Protein AF-A0AAD7TS31-F1 (afdb_monomer_lite)

InterPro domains:
  IPR001433 Oxidoreductase FAD/NAD(P)-binding [PF00175] (95-233)
  IPR001834 NADH:cytochrome b5 reductase-like [PTHR19370] (26-263)
  IPR007785 Anamorsin [MF_03115] (336-626)
  IPR008333 Flavoprotein pyridine nucleotide cytochrome reductase-like, FAD-binding domain [PF00970] (26-84)
  IPR017927 FAD-binding domain, ferredoxin reductase-type [PS51384] (1-86)
  IPR017938 Riboflavin synthase-like beta-barrel [SSF63380] (22-88)
  IPR031838 Fe-S cluster assembly protein Dre2, N-terminal [PF16803] (347-470)
  IPR039261 Ferredoxin-NADP reductase (FNR), nucleotide-binding domain [G3DSA:3.40.50.80] (78-242)
  IPR039261 Ferredoxin-NADP reductase (FNR), nucleotide-binding domain [SSF52343] (72-256)
  IPR046408 Anamorsin, C-terminal [PF05093] (515-619)

pLDDT: mean 70.88, std 23.61, range [23.58, 98.19]

Radius of gyration: 37.59 Å; chains: 1; bounding box: 92×90×118 Å

Organism: NCBI:txid1111947

Sequence (626 aa):
MTLTVPRQSIPSMDEAAFEPIWSIYVKDDDIQVERPFTPLEGIDSEGRIKLWIKKYEKGEVARWLHSKQVGDKIEIRGPIKTWSWKENEWDEIVMISGGTGITPFYQLIHKELLSQPAPTSKTRFTLLHSSRRPMELPPQEMLQPLIAYSQAHPDKLRLSFFVDSSDGPSHPAVASSSLNVGRIGKTAIERATSTGTKGWWQSLFYRTSAEDSAKGKKVMFLLCGPVPMVAAIAGPFGRNFSQGEVGGALGELGYDRDSVWKLESTPFSENPLIYKQTPLGHLVLLIPPYRLIVGLRPPPHLLVVFQPAMAPSAVYYAPQPVQSQAQEKPTAAPAKGPALAIGSPATAQDGKYQSLITSLEQSRQVERHMVDRLLDGATTLAPSSFASVHVSLSPAEYDALAPRIPSLLAQLLGGLEPLGTVHILNLDSALPNLPSELTLAGFTVLSVSQDGALIAQKPALPAASSVSLKSGALPLRKKTDPARKASKKALWTLNAPSTPSIDAESLLTEADRQRPEACEPVSGSAPRRKKACKNCTCGLAEIEAEMLAKSKVVLLDGSLDGQTMEVSQSEKARLVAAAAAAPKATSSCGNCYLGDAFRCSSCPYRGLPMFKPGEKVEIDFGMDDI

Secondary structure (DSSP, 8-state):
-EEE--GGGS----TTTT-SSEEEEEEETTTTEEEEE--SS-B-TT-EEE------TT-HHHHHHTT--TT---EEEEEEE-S---TTS-SEEEEEEEGGGGHHHHHHHIIIIISSSS-----EEEEEEEESSGGGSPPHHHHHHHHHHHHH-TTTEEEEEEES---SSPBTTB-GGGEEES---HHHHHHHH--S---HHHHHH----TTGGGS---EEEEEES-HHHHHHHH-PPPTTSS-----HHHHHTT--TTSEEEE-S----------EE-TTS-EE---TTS------------------------------------------------EEEEE-HHHHHSSHHHHHHHHHHTTS-EEEEEHHHHHTTS--PPTT-EEEEEEE--HHHHHHHGGGHHHHHHHHHHHEEEEEEEEEE--TTS-TTHHHHHHHTT-EEEEE-TTS-EEEE--SS-S------------------THHHHHHHSSS----PPPPPPPGGGG--TTTTSPPPPPPPP-S-S--PPPPPTT--SSHHHHHHHHHHH---EEE-SSSS--EEEPPHHHHHHHHHHHHHSPP---TTSS-TT------TT-TTTTPPPPPTT------TT----

Foldseek 3Di:
DKDADPPVPDPDPPVQQQAAAWWKWWADPVVRDTATFAFQQTADPRRMTDGDADDDPPDDVSVVVVPDDPPDDTDMGDRGRQDDDDAQPAQEEEEEEEQSQCRSVSNNCCVQPVVDPDRPGNYAYEYEYEYAEQQSPDALVSVVSLVVSCVVCVVRYHYAYEHCDHDDDHHPNDDSVRYHHRDDALVNVCVRPPPDDPPVVVVVPDPDDPPVVPDDGQAAYEYTYDQVNCCQCQRHADPVNHNDWGDHSCVVVVDGPVRYDYGYNDDPPPPNQDFDQDPVGDTDGDDPDDDDDDDDDDDDDDDDDDDDDDDDDDDDDDDDDDDDDDDDDDDDDPQQAEEEQEEAPVCVVVCVSVVVVVVPVVRYHYHYYYPVCQQVVVDAAAFARHLEYEYEYELVVLQVCVVVVLVSLLRVLRNHHAFRKYKYANNQPHDPCVCVSNVVSQWAWDDDDNRRITMTTHHNDDPDDPPDPDPDDDDDPDDDDPPVVVVVVVVPDDDDDDDDDDDPVVVDDPVNVDDDDDDDDDDDDDDDDDAADPDDPPCSVVVVVVVVVVDFDWDFDPDPDTDIDGDDPVVVVVVLVVLVPDDAPAEPVRPARPDPPPPDPPDPCPPPDGDDRPDDDDDDPPDPDD

Structure (mmCIF, N/CA/C/O backbone):
data_AF-A0AAD7TS31-F1
#
_entry.id   AF-A0AAD7TS31-F1
#
loop_
_atom_site.group_PDB
_atom_site.id
_atom_site.type_symbol
_atom_site.label_atom_id
_atom_site.label_alt_id
_atom_site.label_comp_id
_atom_site.label_asym_id
_atom_site.label_entity_id
_atom_site.label_seq_id
_atom_site.pdbx_PDB_ins_code
_atom_site.Cartn_x
_atom_site.Cartn_y
_atom_site.Cartn_z
_atom_site.occupancy
_atom_site.B_iso_or_equiv
_atom_site.auth_seq_id
_atom_site.auth_comp_id
_atom_site.auth_asym_id
_atom_site.auth_atom_id
_atom_site.pdbx_PDB_model_num
ATOM 1 N N . MET A 1 1 ? -2.272 5.954 -18.118 1.00 90.12 1 MET A N 1
ATOM 2 C CA . MET A 1 1 ? -2.399 4.970 -19.214 1.00 90.12 1 MET A CA 1
ATOM 3 C C . MET A 1 1 ? -3.868 4.614 -19.348 1.00 90.12 1 MET A C 1
ATOM 5 O O . MET A 1 1 ? -4.522 4.502 -18.318 1.00 90.12 1 MET A O 1
ATOM 9 N N . THR A 1 2 ? -4.377 4.452 -20.567 1.00 93.62 2 THR A N 1
ATOM 10 C CA . THR A 1 2 ? -5.761 4.017 -20.809 1.00 93.62 2 THR A CA 1
ATOM 11 C C . THR A 1 2 ? -5.728 2.719 -21.597 1.00 93.62 2 THR A C 1
ATOM 13 O O . THR A 1 2 ? -5.050 2.640 -22.617 1.00 93.62 2 THR A O 1
ATOM 16 N N . LEU A 1 3 ? -6.430 1.707 -21.105 1.00 93.50 3 LEU A N 1
ATOM 17 C CA . LEU A 1 3 ? -6.602 0.414 -21.756 1.00 93.50 3 LEU A CA 1
ATOM 18 C C . LEU A 1 3 ? -7.999 0.352 -22.351 1.00 93.50 3 LEU A C 1
ATOM 20 O O . LEU A 1 3 ? -8.930 0.869 -21.745 1.00 93.50 3 LEU A O 1
ATOM 24 N N . THR A 1 4 ? -8.152 -0.289 -23.504 1.00 94.50 4 THR A N 1
ATOM 25 C CA . THR A 1 4 ? -9.470 -0.566 -24.091 1.00 94.50 4 THR A CA 1
ATOM 26 C C . THR A 1 4 ? -9.680 -2.070 -24.089 1.00 94.50 4 THR A C 1
ATOM 28 O O . THR A 1 4 ? -8.925 -2.798 -24.732 1.00 94.50 4 THR A O 1
ATOM 31 N N . VAL A 1 5 ? -10.675 -2.535 -23.339 1.00 91.62 5 VAL A N 1
ATOM 32 C CA . VAL A 1 5 ? -11.038 -3.950 -23.254 1.00 91.62 5 VAL A CA 1
ATOM 33 C C . VAL A 1 5 ? -12.085 -4.250 -24.328 1.00 91.62 5 VAL A C 1
ATOM 35 O O . VAL A 1 5 ? -13.090 -3.540 -24.409 1.00 91.62 5 VAL A O 1
ATOM 38 N N . PRO A 1 6 ? -11.892 -5.284 -25.167 1.00 89.31 6 PRO A N 1
ATOM 39 C CA . PRO A 1 6 ? -12.899 -5.682 -26.143 1.00 89.31 6 PRO A CA 1
ATOM 40 C C . PRO A 1 6 ? -14.227 -6.008 -25.457 1.00 89.31 6 PRO A C 1
ATOM 42 O O . PRO A 1 6 ? -14.242 -6.747 -24.475 1.00 89.31 6 PRO A O 1
ATOM 45 N N . ARG A 1 7 ? -15.347 -5.509 -25.995 1.00 84.00 7 ARG A N 1
ATOM 46 C CA . ARG A 1 7 ? -16.678 -5.668 -25.377 1.00 84.00 7 ARG A CA 1
ATOM 47 C C . ARG A 1 7 ? -17.046 -7.123 -25.091 1.00 84.00 7 ARG A C 1
ATOM 49 O O . ARG A 1 7 ? -17.641 -7.395 -24.061 1.00 84.00 7 ARG A O 1
ATOM 56 N N . GLN A 1 8 ? -16.648 -8.052 -25.959 1.00 84.44 8 GLN A N 1
ATOM 57 C CA . GLN A 1 8 ? -16.884 -9.487 -25.775 1.00 84.44 8 GLN A CA 1
ATOM 58 C C . GLN A 1 8 ? -16.111 -10.115 -24.602 1.00 84.44 8 GLN A C 1
ATOM 60 O O . GLN A 1 8 ? -16.437 -11.218 -24.179 1.00 84.44 8 GLN A O 1
ATOM 65 N N . SER A 1 9 ? -15.061 -9.450 -24.119 1.00 84.00 9 SER A N 1
ATOM 66 C CA . SER A 1 9 ? -14.216 -9.905 -23.010 1.00 84.00 9 SER A CA 1
ATOM 67 C C . SER A 1 9 ? -14.601 -9.263 -21.680 1.00 84.00 9 SER A C 1
ATOM 69 O O . SER A 1 9 ? -14.081 -9.658 -20.640 1.00 84.00 9 SER A O 1
ATOM 71 N N . ILE A 1 10 ? -15.493 -8.273 -21.706 1.00 82.25 10 ILE A N 1
ATOM 72 C CA . ILE A 1 10 ? -16.076 -7.703 -20.500 1.00 82.25 10 ILE A CA 1
ATOM 73 C C . ILE A 1 10 ? -17.166 -8.690 -20.065 1.00 82.25 10 ILE A C 1
ATOM 75 O O . ILE A 1 10 ? -18.018 -9.027 -20.894 1.00 82.25 10 ILE A O 1
ATOM 79 N N . PRO A 1 11 ? -17.151 -9.198 -18.816 1.00 73.88 11 PRO A N 1
ATOM 80 C CA . PRO A 1 11 ? -18.283 -9.968 -18.307 1.00 73.88 11 PRO A CA 1
ATOM 81 C C . PRO A 1 11 ? -19.575 -9.161 -18.500 1.00 73.88 11 PRO A C 1
ATOM 83 O O . PRO A 1 11 ? -19.511 -7.933 -18.626 1.00 73.88 11 PRO A O 1
ATOM 86 N N . SER A 1 12 ? -20.745 -9.821 -18.529 1.00 66.81 12 SER A N 1
ATOM 87 C CA . SER A 1 12 ? -22.020 -9.095 -18.425 1.00 66.81 12 SER A CA 1
ATOM 88 C C . SER A 1 12 ? -21.850 -8.031 -17.350 1.00 66.81 12 SER A C 1
ATOM 90 O O . SER A 1 12 ? -21.255 -8.324 -16.311 1.00 66.81 12 SER A O 1
ATOM 92 N N . MET A 1 13 ? -22.247 -6.784 -17.625 1.00 61.91 13 MET A N 1
ATOM 93 C CA . MET A 1 13 ? -22.151 -5.695 -16.649 1.00 61.91 13 MET A CA 1
ATOM 94 C C . MET A 1 13 ? -23.152 -5.924 -15.506 1.00 61.91 13 MET A C 1
ATOM 96 O O . MET A 1 13 ? -24.007 -5.092 -15.236 1.00 61.91 13 MET A O 1
ATOM 100 N N . ASP A 1 14 ? -23.066 -7.079 -14.851 1.00 56.34 14 ASP A N 1
ATOM 101 C CA . ASP A 1 14 ? -23.581 -7.315 -13.526 1.00 56.34 14 ASP A CA 1
ATOM 102 C C . ASP A 1 14 ? -22.875 -6.310 -12.627 1.00 56.34 14 ASP A C 1
ATOM 104 O O . ASP A 1 14 ? -21.660 -6.372 -12.416 1.00 56.34 14 ASP A O 1
ATOM 108 N N . GLU A 1 15 ? -23.645 -5.353 -12.120 1.00 59.69 15 GLU A N 1
ATOM 109 C CA . GLU A 1 15 ? -23.167 -4.256 -11.275 1.00 59.69 15 GLU A CA 1
ATOM 110 C C . GLU A 1 15 ? -22.318 -4.755 -10.089 1.00 59.69 15 GLU A C 1
ATOM 112 O O . GLU A 1 15 ? -21.413 -4.049 -9.636 1.00 59.69 15 GLU A O 1
ATOM 117 N N . ALA A 1 16 ? -22.541 -6.004 -9.659 1.00 62.03 16 ALA A N 1
ATOM 118 C CA . ALA A 1 16 ? -21.799 -6.702 -8.612 1.00 62.03 16 ALA A CA 1
ATOM 119 C C . ALA A 1 16 ? -20.322 -6.989 -8.960 1.00 62.03 16 ALA A C 1
ATOM 121 O O . ALA A 1 16 ? -19.466 -6.953 -8.074 1.00 62.03 16 ALA A O 1
ATOM 122 N N . ALA A 1 17 ? -19.989 -7.262 -10.230 1.00 64.88 17 ALA A N 1
ATOM 123 C CA . ALA A 1 17 ? -18.614 -7.568 -10.652 1.00 64.88 17 ALA A CA 1
ATOM 124 C C . ALA A 1 17 ? -17.704 -6.327 -10.636 1.00 64.88 17 ALA A C 1
ATOM 126 O O . ALA A 1 17 ? -16.486 -6.445 -10.493 1.00 64.88 17 ALA A O 1
ATOM 127 N N . PHE A 1 18 ? -18.309 -5.142 -10.748 1.00 78.12 18 PHE A N 1
ATOM 128 C CA . PHE A 1 18 ? -17.637 -3.843 -10.752 1.00 78.12 18 PHE A CA 1
ATOM 129 C C . PHE A 1 18 ? -17.992 -2.997 -9.520 1.00 78.12 18 PHE A C 1
ATOM 131 O O . PHE A 1 18 ? -17.896 -1.763 -9.550 1.00 78.12 18 PHE A O 1
ATOM 138 N N . GLU A 1 19 ? -18.407 -3.632 -8.418 1.00 84.19 19 GLU A N 1
ATOM 139 C CA . GLU A 1 19 ? -18.429 -2.998 -7.096 1.00 84.19 19 GLU A CA 1
ATOM 140 C C . GLU A 1 19 ? -17.062 -2.385 -6.762 1.00 84.19 19 GLU A C 1
ATOM 142 O O . GLU A 1 19 ? -16.032 -2.944 -7.144 1.00 84.19 19 GLU A O 1
ATOM 147 N N . PRO A 1 20 ? -17.030 -1.213 -6.104 1.00 82.81 20 PRO A N 1
ATOM 148 C CA . PRO A 1 20 ? -15.793 -0.467 -5.935 1.00 82.81 20 PRO A CA 1
ATOM 149 C C . PRO A 1 20 ? -14.775 -1.244 -5.092 1.00 82.81 20 PRO A C 1
ATOM 151 O O . PRO A 1 20 ? -15.125 -1.979 -4.173 1.00 82.81 20 PRO A O 1
ATOM 154 N N . ILE A 1 21 ? -13.499 -0.999 -5.386 1.00 90.62 21 ILE A N 1
ATOM 155 C CA . ILE A 1 21 ? -12.307 -1.711 -4.905 1.00 90.62 21 ILE A CA 1
ATOM 156 C C . ILE A 1 21 ? -12.124 -3.083 -5.577 1.00 90.62 21 ILE A C 1
ATOM 158 O O . ILE A 1 21 ? -12.138 -4.154 -4.961 1.00 90.62 21 ILE A O 1
ATOM 162 N N . TRP A 1 22 ? -11.848 -3.023 -6.879 1.00 92.25 22 TRP A N 1
ATOM 163 C CA . TRP A 1 22 ? -11.394 -4.149 -7.693 1.00 92.25 22 TRP A CA 1
ATOM 164 C C . TRP A 1 22 ? -10.118 -3.811 -8.467 1.00 92.25 22 TRP A C 1
ATOM 166 O O . TRP A 1 22 ? -9.805 -2.649 -8.737 1.00 92.25 22 TRP A O 1
ATOM 176 N N . SER A 1 23 ? -9.364 -4.845 -8.824 1.00 93.00 23 SER A N 1
ATOM 177 C CA . SER A 1 23 ? -8.113 -4.734 -9.571 1.00 93.00 23 SER A CA 1
ATOM 178 C C . SER A 1 23 ? -8.098 -5.653 -10.790 1.00 93.00 23 SER A C 1
ATOM 180 O O . SER A 1 23 ? -8.904 -6.578 -10.919 1.00 93.00 23 SER A O 1
ATOM 182 N N . ILE A 1 24 ? -7.172 -5.374 -11.703 1.00 93.19 24 ILE A N 1
ATOM 183 C CA . ILE A 1 24 ? -6.787 -6.262 -12.798 1.00 93.19 24 ILE A CA 1
ATOM 184 C C . ILE A 1 24 ? -5.327 -6.647 -12.621 1.00 93.19 24 ILE A C 1
ATOM 186 O O . ILE A 1 24 ? -4.506 -5.808 -12.257 1.00 93.19 24 ILE A O 1
ATOM 190 N N . TYR A 1 25 ? -4.983 -7.893 -12.909 1.00 93.38 25 TYR A N 1
ATOM 191 C CA . TYR A 1 25 ? -3.594 -8.275 -13.100 1.00 93.38 25 TYR A CA 1
ATOM 192 C C . TYR A 1 25 ? -3.198 -7.934 -14.520 1.00 93.38 25 TYR A C 1
ATOM 194 O O . TYR A 1 25 ? -3.894 -8.298 -15.464 1.00 93.38 25 TYR A O 1
ATOM 202 N N . VAL A 1 26 ? -2.082 -7.235 -14.656 1.00 93.44 26 VAL A N 1
ATOM 203 C CA . VAL A 1 26 ? -1.419 -7.034 -15.936 1.00 93.44 26 VAL A CA 1
ATOM 204 C C . VAL A 1 26 ? -0.206 -7.941 -15.961 1.00 93.44 26 VAL A C 1
ATOM 206 O O . VAL A 1 26 ? 0.584 -7.936 -15.011 1.00 93.44 26 VAL A O 1
ATOM 209 N N . LYS A 1 27 ? -0.078 -8.715 -17.033 1.00 92.12 27 LYS A N 1
ATOM 210 C CA . LYS A 1 27 ? 1.011 -9.659 -17.229 1.00 92.12 27 LYS A CA 1
ATOM 211 C C . LYS A 1 27 ? 2.020 -9.093 -18.221 1.00 92.12 27 LYS A C 1
ATOM 213 O O . LYS A 1 27 ? 1.651 -8.600 -19.281 1.00 92.12 27 LYS A O 1
ATOM 218 N N . ASP A 1 28 ? 3.286 -9.150 -17.832 1.00 88.31 28 ASP A N 1
ATOM 219 C CA . ASP A 1 28 ? 4.420 -8.939 -18.720 1.00 88.31 28 ASP A CA 1
ATOM 220 C C . ASP A 1 28 ? 4.718 -10.257 -19.441 1.00 88.31 28 ASP A C 1
ATOM 222 O O . ASP A 1 28 ? 5.110 -11.246 -18.812 1.00 88.31 28 ASP A O 1
ATOM 226 N N . ASP A 1 29 ? 4.493 -10.277 -20.752 1.00 82.25 29 ASP A N 1
ATOM 227 C CA . ASP A 1 29 ? 4.654 -11.471 -21.583 1.00 82.25 29 ASP A CA 1
ATOM 228 C C . ASP A 1 29 ? 6.122 -11.875 -21.769 1.00 82.25 29 ASP A C 1
ATOM 230 O O . ASP A 1 29 ? 6.406 -13.050 -22.008 1.00 82.25 29 ASP A O 1
ATOM 234 N N . ASP A 1 30 ? 7.064 -10.945 -21.601 1.00 80.38 30 ASP A N 1
ATOM 235 C CA . ASP A 1 30 ? 8.484 -11.209 -21.841 1.00 80.38 30 ASP A CA 1
ATOM 236 C C . ASP A 1 30 ? 9.092 -12.033 -20.695 1.00 80.38 30 ASP A C 1
ATOM 238 O O . ASP A 1 30 ? 9.938 -12.901 -20.915 1.00 80.38 30 ASP A O 1
ATOM 242 N N . ILE A 1 31 ? 8.634 -11.790 -19.463 1.00 84.44 31 ILE A N 1
ATOM 243 C CA . ILE A 1 31 ? 9.141 -12.445 -18.244 1.00 84.44 31 ILE A CA 1
ATOM 244 C C . ILE A 1 31 ? 8.079 -13.256 -17.488 1.00 84.44 31 ILE A C 1
ATOM 246 O O . ILE A 1 31 ? 8.382 -13.845 -16.454 1.00 84.44 31 ILE A O 1
ATOM 250 N N . GLN A 1 32 ? 6.844 -13.313 -17.998 1.00 86.00 32 GLN A N 1
ATOM 251 C CA . GLN A 1 32 ? 5.709 -14.049 -17.421 1.00 86.00 32 GLN A CA 1
ATOM 252 C C . GLN A 1 32 ? 5.390 -13.642 -15.969 1.00 86.00 32 GLN A C 1
ATOM 254 O O . GLN A 1 32 ? 5.006 -14.468 -15.139 1.00 86.00 32 GLN A O 1
ATOM 259 N N . VAL A 1 33 ? 5.531 -12.350 -15.661 1.00 87.38 33 VAL A N 1
ATOM 260 C CA . VAL A 1 33 ? 5.256 -11.780 -14.335 1.00 87.38 33 VAL A CA 1
ATOM 261 C C . VAL A 1 33 ? 3.960 -10.980 -14.373 1.00 87.38 33 VAL A C 1
ATOM 263 O O . VAL A 1 33 ? 3.814 -10.080 -15.194 1.00 87.38 33 VAL A O 1
ATOM 266 N N . GLU A 1 34 ? 3.038 -11.249 -13.445 1.00 89.62 34 GLU A N 1
ATOM 267 C CA . GLU A 1 34 ? 1.807 -10.467 -13.290 1.00 89.62 34 GLU A CA 1
ATOM 268 C C . GLU A 1 34 ? 1.822 -9.562 -12.049 1.00 89.62 34 GLU A C 1
ATOM 270 O O . GLU A 1 34 ? 2.386 -9.901 -11.000 1.00 89.62 34 GLU A O 1
ATOM 275 N N . ARG A 1 35 ? 1.206 -8.379 -12.164 1.00 90.69 35 ARG A N 1
ATOM 276 C CA . ARG A 1 35 ? 1.037 -7.426 -11.054 1.00 90.69 35 ARG A CA 1
ATOM 277 C C . ARG A 1 35 ? -0.371 -6.827 -11.045 1.00 90.69 35 ARG A C 1
ATOM 279 O O . ARG A 1 35 ? -0.885 -6.517 -12.122 1.00 90.69 35 ARG A O 1
ATOM 286 N N . PRO A 1 36 ? -0.981 -6.638 -9.861 1.00 92.12 36 PRO A N 1
ATOM 287 C CA . PRO A 1 36 ? -2.300 -6.034 -9.749 1.00 92.12 36 PRO A CA 1
ATOM 288 C C . PRO A 1 36 ? -2.235 -4.511 -9.926 1.00 92.12 36 PRO A C 1
ATOM 290 O O . PRO A 1 36 ? -1.348 -3.841 -9.396 1.00 92.12 36 PRO A O 1
ATOM 293 N N . PHE A 1 37 ? -3.214 -3.955 -10.634 1.00 93.62 37 PHE A N 1
ATOM 294 C CA . PHE A 1 37 ? -3.443 -2.522 -10.784 1.00 93.62 37 PHE A CA 1
ATOM 295 C C . PHE A 1 37 ? -4.926 -2.213 -10.592 1.00 93.62 37 PHE A C 1
ATOM 297 O O . PHE A 1 37 ? -5.787 -2.906 -11.134 1.00 93.62 37 PHE A O 1
ATOM 304 N N . THR A 1 38 ? -5.230 -1.155 -9.842 1.00 95.12 38 THR A N 1
ATOM 305 C CA . THR A 1 38 ? -6.609 -0.713 -9.613 1.00 95.12 38 THR A CA 1
ATOM 306 C C . THR A 1 38 ? -6.989 0.392 -10.602 1.00 95.12 38 THR A C 1
ATOM 308 O O . THR A 1 38 ? -6.330 1.437 -10.630 1.00 95.12 38 THR A O 1
ATOM 311 N N . PRO A 1 39 ? -8.047 0.195 -11.408 1.00 95.12 39 PRO A N 1
ATOM 312 C CA . PRO A 1 39 ? -8.637 1.248 -12.229 1.00 95.12 39 PRO A CA 1
ATOM 313 C C . PRO A 1 39 ? -9.095 2.446 -11.415 1.00 95.12 39 PRO A C 1
ATOM 315 O O . PRO A 1 39 ? -9.713 2.269 -10.371 1.00 95.12 39 PRO A O 1
ATOM 318 N N . LEU A 1 40 ? -8.853 3.657 -11.913 1.00 94.38 40 LEU A N 1
ATOM 319 C CA . LEU A 1 40 ? -9.252 4.879 -11.214 1.00 94.38 40 LEU A CA 1
ATOM 320 C C . LEU A 1 40 ? -10.774 5.039 -11.172 1.00 94.38 40 LEU A C 1
ATOM 322 O O . LEU A 1 40 ? -11.360 5.087 -10.104 1.00 94.38 40 LEU A O 1
ATOM 326 N N . GLU A 1 41 ? -11.410 5.097 -12.336 1.00 92.69 41 GLU A N 1
ATOM 327 C CA . GLU A 1 41 ? -12.837 5.426 -12.483 1.00 92.69 41 GLU A CA 1
ATOM 328 C C . GLU A 1 41 ? -13.677 4.162 -12.773 1.00 92.69 41 GLU A C 1
ATOM 330 O O . GLU A 1 41 ? -14.856 4.245 -13.097 1.00 92.69 41 GLU A O 1
ATOM 335 N N . GLY A 1 42 ? -13.067 2.976 -12.651 1.00 90.44 42 GLY A N 1
ATOM 336 C CA . GLY A 1 42 ? -13.657 1.702 -13.062 1.00 90.44 42 GLY A CA 1
ATOM 337 C C . GLY A 1 42 ? -13.481 1.432 -14.560 1.00 90.44 42 GLY A C 1
ATOM 338 O O . GLY A 1 42 ? -12.413 1.695 -15.120 1.00 90.44 42 GLY A O 1
ATOM 339 N N . ILE A 1 43 ? -14.515 0.859 -15.178 1.00 90.19 43 ILE A N 1
ATOM 340 C CA . ILE A 1 43 ? -14.613 0.624 -16.621 1.00 90.19 43 ILE A CA 1
ATOM 341 C C . ILE A 1 43 ? -15.785 1.440 -17.171 1.00 90.19 43 ILE A C 1
ATOM 343 O O . ILE A 1 43 ? -16.865 1.433 -16.581 1.00 90.19 43 ILE A O 1
ATOM 347 N N . ASP A 1 44 ? -15.572 2.166 -18.266 1.00 88.62 44 ASP A N 1
ATOM 348 C CA . ASP A 1 44 ? -16.636 2.952 -18.898 1.00 88.62 44 ASP A CA 1
ATOM 349 C C . ASP A 1 44 ? -17.485 2.117 -19.882 1.00 88.62 44 ASP A C 1
ATOM 351 O O . ASP A 1 44 ? -17.203 0.947 -20.159 1.00 88.62 44 ASP A O 1
ATOM 355 N N . SER A 1 45 ? -18.535 2.724 -20.442 1.00 84.19 45 SER A N 1
ATOM 356 C CA . SER A 1 45 ? -19.439 2.089 -21.418 1.00 84.19 45 SER A CA 1
ATOM 357 C C . SER A 1 45 ? -18.768 1.720 -22.751 1.00 84.19 45 SER A C 1
ATOM 359 O O . SER A 1 45 ? -19.311 0.950 -23.553 1.00 84.19 45 SER A O 1
ATOM 361 N N . GLU A 1 46 ? -17.576 2.252 -23.009 1.00 87.12 46 GLU A N 1
ATOM 362 C CA . GLU A 1 46 ? -16.752 1.930 -24.170 1.00 87.12 46 GLU A CA 1
ATOM 363 C C . GLU A 1 46 ? -15.725 0.827 -23.865 1.00 87.12 46 GLU A C 1
ATOM 365 O O . GLU A 1 46 ? -15.013 0.393 -24.768 1.00 87.12 46 GLU A O 1
ATOM 370 N N . GLY A 1 47 ? -15.678 0.324 -22.627 1.00 88.94 47 GLY A N 1
ATOM 371 C CA . GLY A 1 47 ? -14.715 -0.682 -22.191 1.00 88.94 47 GLY A CA 1
ATOM 372 C C . GLY A 1 47 ? -13.341 -0.104 -21.856 1.00 88.94 47 GLY A C 1
ATOM 373 O O . GLY A 1 47 ? -12.358 -0.848 -21.802 1.00 88.94 47 GLY A O 1
ATOM 374 N N . ARG A 1 48 ? -13.229 1.214 -21.659 1.00 92.88 48 ARG A N 1
ATOM 375 C CA . ARG A 1 48 ? -11.966 1.872 -21.328 1.00 92.88 48 ARG A CA 1
ATOM 376 C C . ARG A 1 48 ? -11.708 1.844 -19.829 1.00 92.88 48 ARG A C 1
ATOM 378 O O . ARG A 1 48 ? -12.591 2.101 -19.015 1.00 92.88 48 ARG A O 1
ATOM 385 N N . ILE A 1 49 ? -10.457 1.569 -19.482 1.00 94.25 49 ILE A N 1
ATOM 386 C CA . ILE A 1 49 ? -9.946 1.495 -18.116 1.00 94.25 49 ILE A CA 1
ATOM 387 C C . ILE A 1 49 ? -8.774 2.464 -17.992 1.00 94.25 49 ILE A C 1
ATOM 389 O O . ILE A 1 49 ? -7.785 2.358 -18.720 1.00 94.25 49 ILE A O 1
ATOM 393 N N . LYS A 1 50 ? -8.850 3.392 -17.038 1.00 95.19 50 LYS A N 1
ATOM 394 C CA . LYS A 1 50 ? -7.791 4.373 -16.775 1.00 95.19 50 LYS A CA 1
ATOM 395 C C . LYS A 1 50 ? -6.940 3.944 -15.583 1.00 95.19 50 LYS A C 1
ATOM 397 O O . LYS A 1 50 ? -7.452 3.742 -14.484 1.00 95.19 50 LYS A O 1
ATOM 402 N N . LEU A 1 51 ? -5.631 3.837 -15.803 1.00 95.25 51 LEU A N 1
ATOM 403 C CA . LEU A 1 51 ? -4.636 3.434 -14.809 1.00 95.25 51 LEU A CA 1
ATOM 404 C C . LEU A 1 51 ? -3.623 4.554 -14.552 1.00 95.25 51 LEU A C 1
ATOM 406 O O . LEU A 1 51 ? -3.070 5.146 -15.493 1.00 95.25 51 LEU A O 1
ATOM 410 N N . TRP A 1 52 ? -3.313 4.785 -13.275 1.00 94.75 52 TRP A N 1
ATOM 411 C CA . TRP A 1 52 ? -2.185 5.610 -12.845 1.00 94.75 52 TRP A CA 1
ATOM 412 C C . TRP A 1 52 ? -1.045 4.720 -12.345 1.00 94.75 52 TRP A C 1
ATOM 414 O O . TRP A 1 52 ? -1.166 4.046 -11.326 1.00 94.75 52 TRP A O 1
ATOM 424 N N . ILE A 1 53 ? 0.061 4.697 -13.094 1.00 93.06 53 ILE A N 1
ATOM 425 C CA . ILE A 1 53 ? 1.168 3.758 -12.884 1.00 93.06 53 ILE A CA 1
ATOM 426 C C . ILE A 1 53 ? 2.467 4.539 -12.741 1.00 93.06 53 ILE A C 1
ATOM 428 O O . ILE A 1 53 ? 2.956 5.144 -13.700 1.00 93.06 53 ILE A O 1
ATOM 432 N N . LYS A 1 54 ? 3.048 4.497 -11.541 1.00 90.62 54 LYS A N 1
ATOM 433 C CA . LYS A 1 54 ? 4.356 5.093 -11.263 1.00 90.62 54 LYS A CA 1
ATOM 434 C C . LYS A 1 54 ? 5.466 4.180 -11.782 1.00 90.62 54 LYS A C 1
ATOM 436 O O . LYS A 1 54 ? 5.483 2.986 -11.491 1.00 90.62 54 LYS A O 1
ATOM 441 N N . LYS A 1 55 ? 6.408 4.750 -12.536 1.00 89.25 55 LYS A N 1
ATOM 442 C CA . LYS A 1 55 ? 7.601 4.041 -13.005 1.00 89.25 55 LYS A CA 1
ATOM 443 C C . LYS A 1 55 ? 8.613 3.939 -11.870 1.00 89.25 55 LYS A C 1
ATOM 445 O O . LYS A 1 55 ? 9.039 4.955 -11.325 1.00 89.25 55 LYS A O 1
ATOM 450 N N . TYR A 1 56 ? 9.012 2.716 -11.550 1.00 84.44 56 TYR A N 1
ATOM 451 C CA . TYR A 1 56 ? 10.105 2.433 -10.626 1.00 84.44 56 TYR A CA 1
ATOM 452 C C . TYR A 1 56 ? 11.287 1.876 -11.411 1.00 84.44 56 TYR A C 1
ATOM 454 O O . TYR A 1 56 ? 11.094 1.092 -12.336 1.00 84.44 56 TYR A O 1
ATOM 462 N N . GLU A 1 57 ? 12.505 2.259 -11.033 1.00 80.44 57 GLU A N 1
ATOM 463 C CA . GLU A 1 57 ? 13.735 1.833 -11.712 1.00 80.44 57 GLU A CA 1
ATOM 464 C C . GLU A 1 57 ? 13.876 0.304 -11.751 1.00 80.44 57 GLU A C 1
ATOM 466 O O . GLU A 1 57 ? 14.113 -0.274 -12.807 1.00 80.44 57 GLU A O 1
ATOM 471 N N . LYS A 1 58 ? 13.617 -0.349 -10.612 1.00 82.19 58 LYS A N 1
ATOM 472 C CA . LYS A 1 58 ? 13.608 -1.814 -10.461 1.00 82.19 58 LYS A CA 1
ATOM 473 C C . LYS A 1 58 ? 12.216 -2.439 -10.637 1.00 82.19 58 LYS A C 1
ATOM 475 O O . LYS A 1 58 ? 12.013 -3.591 -10.279 1.00 82.19 58 LYS A O 1
ATOM 480 N N . GLY A 1 59 ? 11.228 -1.677 -11.112 1.00 82.75 59 GLY A N 1
ATOM 481 C CA . GLY A 1 59 ? 9.874 -2.193 -11.309 1.00 82.75 59 GLY A CA 1
ATOM 482 C C . GLY A 1 59 ? 9.795 -3.007 -12.594 1.00 82.75 59 GLY A C 1
ATOM 483 O O . GLY A 1 59 ? 10.034 -2.455 -13.657 1.00 82.75 59 GLY A O 1
ATOM 484 N N . GLU A 1 60 ? 9.435 -4.284 -12.515 1.00 86.06 60 GLU A N 1
ATOM 485 C CA . GLU A 1 60 ? 9.330 -5.176 -13.679 1.00 86.06 60 GLU A CA 1
ATOM 486 C C . GLU A 1 60 ? 8.185 -4.742 -14.615 1.00 86.06 60 GLU A C 1
ATOM 488 O O . GLU A 1 60 ? 8.413 -4.046 -15.606 1.00 86.06 60 GLU A O 1
ATOM 493 N N . VAL A 1 61 ? 6.937 -5.023 -14.222 1.00 88.94 61 VAL A N 1
ATOM 494 C CA . VAL A 1 61 ? 5.738 -4.743 -15.034 1.00 88.94 61 VAL A CA 1
ATOM 495 C C . VAL A 1 61 ? 5.522 -3.243 -15.253 1.00 88.94 61 VAL A C 1
ATOM 497 O O . VAL A 1 61 ? 5.150 -2.813 -16.339 1.00 88.94 61 VAL A O 1
ATOM 500 N N . ALA A 1 62 ? 5.796 -2.403 -14.247 1.00 89.44 62 ALA A N 1
ATOM 501 C CA . ALA A 1 62 ? 5.622 -0.955 -14.381 1.00 89.44 62 ALA A CA 1
ATOM 502 C C . ALA A 1 62 ? 6.593 -0.343 -15.407 1.00 89.44 62 ALA A C 1
ATOM 504 O O . ALA A 1 62 ? 6.205 0.543 -16.164 1.00 89.44 62 ALA A O 1
ATOM 505 N N . ARG A 1 63 ? 7.851 -0.803 -15.464 1.00 90.94 63 ARG A N 1
ATOM 506 C CA . ARG A 1 63 ? 8.821 -0.328 -16.463 1.00 90.94 63 ARG A CA 1
ATOM 507 C C . ARG A 1 63 ? 8.458 -0.829 -17.856 1.00 90.94 63 ARG A C 1
ATOM 509 O O . ARG A 1 63 ? 8.535 -0.041 -18.795 1.00 90.94 63 ARG A O 1
ATOM 516 N N . TRP A 1 64 ? 8.037 -2.088 -17.966 1.00 92.25 64 TRP A N 1
ATOM 517 C CA . TRP A 1 64 ? 7.555 -2.683 -19.211 1.00 92.25 64 TRP A CA 1
ATOM 518 C C . TRP A 1 64 ? 6.333 -1.939 -19.766 1.00 92.25 64 TRP A C 1
ATOM 520 O O . TRP A 1 64 ? 6.349 -1.517 -20.920 1.00 92.25 64 TRP A O 1
ATOM 530 N N . LEU A 1 65 ? 5.336 -1.622 -18.934 1.00 92.88 65 LEU A N 1
ATOM 531 C CA . LEU A 1 65 ? 4.177 -0.818 -19.348 1.00 92.88 65 LEU A CA 1
ATOM 532 C C . LEU A 1 65 ? 4.564 0.576 -19.849 1.00 92.88 65 LEU A C 1
ATOM 534 O O . LEU A 1 65 ? 3.961 1.083 -20.789 1.00 92.88 65 LEU A O 1
ATOM 538 N N . HIS A 1 66 ? 5.595 1.189 -19.263 1.00 93.62 66 HIS A N 1
ATOM 539 C CA . HIS A 1 66 ? 6.124 2.480 -19.720 1.00 93.62 66 HIS A CA 1
ATOM 540 C C . HIS A 1 66 ? 6.905 2.395 -21.041 1.00 93.62 66 HIS A C 1
ATOM 542 O O . HIS A 1 66 ? 7.181 3.436 -21.629 1.00 93.62 66 HIS A O 1
ATOM 548 N N . SER A 1 67 ? 7.279 1.197 -21.504 1.00 92.06 67 SER A N 1
ATOM 549 C CA . SER A 1 67 ? 7.865 1.001 -22.841 1.00 92.06 67 SER A CA 1
ATOM 550 C C . SER A 1 67 ? 6.838 0.738 -23.945 1.00 92.06 67 SER A C 1
ATOM 552 O O . SER A 1 67 ? 7.206 0.791 -25.117 1.00 92.06 67 SER A O 1
ATOM 554 N N . LYS A 1 68 ? 5.572 0.474 -23.597 1.00 92.88 68 LYS A N 1
ATOM 555 C CA . LYS A 1 68 ? 4.508 0.218 -24.576 1.00 92.88 68 LYS A CA 1
ATOM 556 C C . LYS A 1 68 ? 4.042 1.500 -25.254 1.00 92.88 68 LYS A C 1
ATOM 558 O O . LYS A 1 68 ? 4.037 2.578 -24.655 1.00 92.88 68 LYS A O 1
ATOM 563 N N . GLN A 1 69 ? 3.615 1.362 -26.501 1.00 94.75 69 GLN A N 1
ATOM 564 C CA . GLN A 1 69 ? 3.062 2.438 -27.314 1.00 94.75 69 GLN A CA 1
ATOM 565 C C . GLN A 1 69 ? 1.546 2.293 -27.462 1.00 94.75 69 GLN A C 1
ATOM 567 O O . GLN A 1 69 ? 0.952 1.248 -27.194 1.00 94.75 69 GLN A O 1
ATOM 572 N N . VAL A 1 70 ? 0.890 3.378 -27.877 1.00 95.19 70 VAL A N 1
ATOM 573 C CA . VAL A 1 70 ? -0.548 3.354 -28.160 1.00 95.19 70 VAL A CA 1
ATOM 574 C C . VAL A 1 70 ? -0.812 2.381 -29.311 1.00 95.19 70 VAL A C 1
ATOM 576 O O . VAL A 1 70 ? -0.228 2.519 -30.380 1.00 95.19 70 VAL A O 1
ATOM 579 N N . GLY A 1 71 ? -1.705 1.417 -29.085 1.00 93.81 71 GLY A N 1
ATOM 580 C CA . GLY A 1 71 ? -2.022 0.347 -30.037 1.00 93.81 71 GLY A CA 1
ATOM 581 C C . GLY A 1 71 ? -1.415 -1.009 -29.672 1.00 93.81 71 GLY A C 1
ATOM 582 O O . GLY A 1 71 ? -1.892 -2.029 -30.174 1.00 93.81 71 GLY A O 1
ATOM 583 N N . ASP A 1 72 ? -0.439 -1.044 -28.761 1.00 93.94 72 ASP A N 1
ATOM 584 C CA . ASP A 1 72 ? 0.110 -2.299 -28.256 1.00 93.94 72 ASP A CA 1
ATOM 585 C C . ASP A 1 72 ? -0.946 -3.093 -27.482 1.00 93.94 72 ASP A C 1
ATOM 587 O O . ASP A 1 72 ? -1.771 -2.548 -26.740 1.00 93.94 72 ASP A O 1
ATOM 591 N N . LYS A 1 73 ? -0.893 -4.415 -27.638 1.00 92.56 73 LYS A N 1
ATOM 592 C CA . LYS A 1 73 ? -1.718 -5.353 -26.877 1.00 92.56 73 LYS A CA 1
ATOM 593 C C . LYS A 1 73 ? -0.995 -5.742 -25.592 1.00 92.56 73 LYS A C 1
ATOM 595 O O . LYS A 1 73 ? 0.2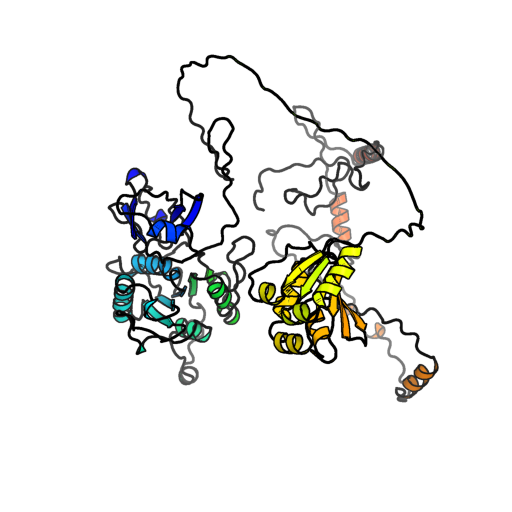26 -5.884 -25.587 1.00 92.56 73 LYS A O 1
ATOM 600 N N . ILE A 1 74 ? -1.764 -5.930 -24.526 1.00 92.25 74 ILE A N 1
ATOM 601 C CA . ILE A 1 74 ? -1.279 -6.439 -23.243 1.00 92.25 74 ILE A CA 1
ATOM 602 C C . ILE A 1 74 ? -2.229 -7.519 -22.729 1.00 92.25 74 ILE A C 1
ATOM 604 O O . ILE A 1 74 ? -3.438 -7.450 -22.971 1.00 92.25 74 ILE A O 1
ATOM 608 N N . GLU A 1 75 ? -1.692 -8.492 -22.003 1.00 91.75 75 GLU A N 1
ATOM 609 C CA . GLU A 1 75 ? -2.490 -9.509 -21.328 1.00 91.75 75 GLU A CA 1
ATOM 610 C C . GLU A 1 75 ? -2.972 -8.994 -19.967 1.00 91.75 75 GLU A C 1
ATOM 612 O O . GLU A 1 75 ? -2.190 -8.514 -19.139 1.00 91.75 75 GLU A O 1
ATOM 617 N N . ILE A 1 76 ? -4.284 -9.096 -19.733 1.00 92.75 76 ILE A N 1
ATOM 618 C CA . ILE A 1 76 ? -4.904 -8.742 -18.455 1.00 92.75 76 ILE A CA 1
ATOM 619 C C . ILE A 1 76 ? -5.784 -9.875 -17.934 1.00 92.75 76 ILE A C 1
ATOM 621 O O . ILE A 1 76 ? -6.389 -10.617 -18.707 1.00 92.75 76 ILE A O 1
ATOM 625 N N . ARG A 1 77 ? -5.897 -9.971 -16.609 1.00 90.25 77 ARG A N 1
ATOM 626 C CA . ARG A 1 77 ? -6.771 -10.914 -15.905 1.00 90.25 77 ARG A CA 1
ATOM 627 C C . ARG A 1 77 ? -7.572 -10.183 -14.832 1.00 90.25 77 ARG A C 1
ATOM 629 O O . ARG A 1 77 ? -7.004 -9.472 -14.008 1.00 90.25 77 ARG A O 1
ATOM 636 N N . GLY A 1 78 ? -8.888 -10.360 -14.825 1.00 88.25 78 GLY A N 1
ATOM 637 C CA . GLY A 1 78 ? -9.793 -9.714 -13.876 1.00 88.25 78 GLY A CA 1
ATOM 638 C C . GLY A 1 78 ? -11.226 -9.626 -14.412 1.00 88.25 78 GLY A C 1
ATOM 639 O O . GLY A 1 78 ? -11.503 -10.209 -15.461 1.00 88.25 78 GLY A O 1
ATOM 640 N N . PRO A 1 79 ? -12.122 -8.900 -13.722 1.00 89.75 79 PRO A N 1
ATOM 641 C CA . PRO A 1 79 ? -11.879 -8.143 -12.488 1.00 89.75 79 PRO A CA 1
ATOM 642 C C . PRO A 1 79 ? -11.653 -9.052 -11.270 1.00 89.75 79 PRO A C 1
ATOM 644 O O . PRO A 1 79 ? -12.207 -10.145 -11.185 1.00 89.75 79 PRO A O 1
ATOM 647 N N . ILE A 1 80 ? -10.838 -8.603 -10.312 1.00 88.06 80 ILE A N 1
ATOM 648 C CA . ILE A 1 80 ? -10.658 -9.270 -9.016 1.00 88.06 80 ILE A CA 1
ATOM 649 C C . ILE A 1 80 ? -11.102 -8.327 -7.914 1.00 88.06 80 ILE A C 1
ATOM 651 O O . ILE A 1 80 ? -10.494 -7.280 -7.667 1.00 88.06 80 ILE A O 1
ATOM 655 N N . LYS A 1 81 ? -12.174 -8.725 -7.234 1.00 88.31 81 LYS A N 1
ATOM 656 C CA . LYS A 1 81 ? -12.721 -8.005 -6.093 1.00 88.31 81 LYS A CA 1
ATOM 657 C C . LYS A 1 81 ? -11.712 -8.039 -4.947 1.00 88.31 81 LYS A C 1
ATOM 659 O O . LYS A 1 81 ? -11.394 -9.104 -4.428 1.00 88.31 81 LYS A O 1
ATOM 664 N N . THR A 1 82 ? -11.172 -6.876 -4.592 1.00 85.06 82 THR A N 1
ATOM 665 C CA . THR A 1 82 ? -10.134 -6.748 -3.553 1.00 85.06 82 THR A CA 1
ATOM 666 C C . THR A 1 82 ? -10.757 -6.394 -2.198 1.00 85.06 82 THR A C 1
ATOM 668 O O . THR A 1 82 ? -10.213 -6.730 -1.146 1.00 85.06 82 THR A O 1
ATOM 671 N N . TRP A 1 83 ? -11.933 -5.763 -2.213 1.00 89.62 83 TRP A N 1
ATOM 672 C CA . TRP A 1 83 ? -12.760 -5.548 -1.031 1.00 89.62 83 TRP A CA 1
ATOM 673 C C . TRP A 1 83 ? -14.245 -5.508 -1.403 1.00 89.62 83 TRP A C 1
ATOM 675 O O . TRP A 1 83 ? -14.598 -5.215 -2.542 1.00 89.62 83 TRP A O 1
ATOM 685 N N . SER A 1 84 ? -15.118 -5.847 -0.452 1.00 87.25 84 SER A N 1
ATOM 686 C CA . SER A 1 84 ? -16.570 -5.846 -0.661 1.00 87.25 84 SER A CA 1
ATOM 687 C C . SER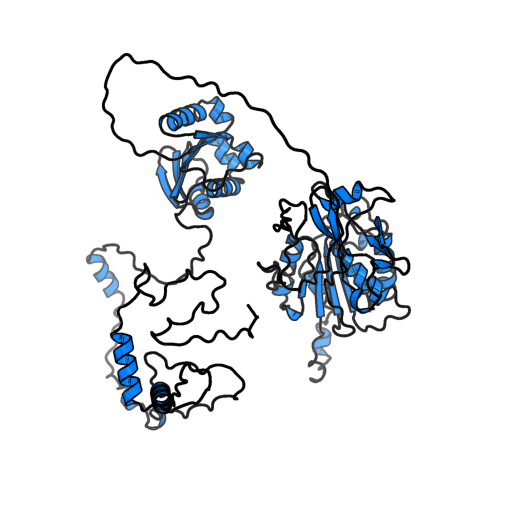 A 1 84 ? -17.214 -4.659 0.026 1.00 87.25 84 SER A C 1
ATOM 689 O O . SER A 1 84 ? -17.459 -4.697 1.231 1.00 87.25 84 SER A O 1
ATOM 691 N N . TRP A 1 85 ? -17.495 -3.625 -0.766 1.00 86.88 85 TRP A N 1
ATOM 692 C CA . TRP A 1 85 ? -18.310 -2.500 -0.335 1.00 86.88 85 TRP A CA 1
ATOM 693 C C . TRP A 1 85 ? -19.728 -2.955 -0.004 1.00 86.88 85 TRP A C 1
ATOM 695 O O . TRP A 1 85 ? -20.314 -3.773 -0.709 1.00 86.88 85 TRP A O 1
ATOM 705 N N . LYS A 1 86 ? -20.267 -2.411 1.083 1.00 85.31 86 LYS A N 1
ATOM 706 C CA . LYS A 1 86 ? -21.634 -2.634 1.534 1.00 85.31 86 LYS A CA 1
ATOM 707 C C . LYS A 1 86 ? -22.187 -1.303 2.010 1.00 85.31 86 LYS A C 1
ATOM 709 O O . LYS A 1 86 ? -21.664 -0.691 2.944 1.00 85.31 86 LYS A O 1
ATOM 714 N N . GLU A 1 87 ? -23.221 -0.839 1.325 1.00 81.94 87 GLU A N 1
ATOM 715 C CA . GLU A 1 87 ? -23.797 0.473 1.577 1.00 81.94 87 GLU A CA 1
ATOM 716 C C . GLU A 1 87 ? -24.363 0.560 3.002 1.00 81.94 87 GLU A C 1
ATOM 718 O O . GLU A 1 87 ? -25.029 -0.359 3.478 1.00 81.94 87 GLU A O 1
ATOM 723 N N . ASN A 1 88 ? -24.103 1.678 3.686 1.00 81.31 88 ASN A N 1
ATOM 724 C CA . ASN A 1 88 ? -24.583 1.965 5.044 1.00 81.31 88 ASN A CA 1
ATOM 725 C C . ASN A 1 88 ? -24.174 0.934 6.117 1.00 81.31 88 ASN A C 1
ATOM 727 O O . ASN A 1 88 ? -24.731 0.946 7.215 1.00 81.31 88 ASN A O 1
ATOM 731 N N . GLU A 1 89 ? -23.194 0.065 5.843 1.00 88.00 89 GLU A N 1
ATOM 732 C CA . GLU A 1 89 ? -22.660 -0.841 6.862 1.00 88.00 89 GLU A CA 1
ATOM 733 C C . GLU A 1 89 ? -21.795 -0.099 7.895 1.00 88.00 89 GLU A C 1
ATOM 735 O O . GLU A 1 89 ? -21.764 -0.494 9.063 1.00 88.00 89 GLU A O 1
ATOM 740 N N . TRP A 1 90 ? -21.096 0.960 7.478 1.00 90.88 90 TRP A N 1
ATOM 741 C CA . TRP A 1 90 ? -20.185 1.735 8.322 1.00 90.88 90 TRP A CA 1
ATOM 742 C C . TRP A 1 90 ? -20.619 3.195 8.400 1.00 90.88 90 TRP A C 1
ATOM 744 O O . TRP A 1 90 ? -20.977 3.806 7.391 1.00 90.88 90 TRP A O 1
ATOM 754 N N . ASP A 1 91 ? -20.524 3.772 9.596 1.00 91.44 91 ASP A N 1
ATOM 755 C CA . ASP A 1 91 ? -20.754 5.202 9.809 1.00 91.44 91 ASP A CA 1
ATOM 756 C C . ASP A 1 91 ? -19.582 6.026 9.261 1.00 91.44 91 ASP A C 1
ATOM 758 O O . ASP A 1 91 ? -19.763 7.136 8.757 1.00 91.44 91 ASP A O 1
ATOM 762 N N . GLU A 1 92 ? -18.367 5.475 9.344 1.00 92.62 92 GLU A N 1
ATOM 763 C CA . GLU A 1 92 ? -17.146 6.127 8.889 1.00 92.62 92 GLU A CA 1
ATOM 764 C C . GLU A 1 92 ? -16.143 5.138 8.290 1.00 92.62 92 GLU A C 1
ATOM 766 O O . GLU A 1 92 ? -15.859 4.084 8.861 1.00 92.62 92 GLU A O 1
ATOM 771 N N . ILE A 1 93 ? -15.561 5.521 7.156 1.00 95.38 93 ILE A N 1
ATOM 772 C CA . ILE A 1 93 ? -14.437 4.834 6.531 1.00 95.38 93 ILE A CA 1
ATOM 773 C C . ILE A 1 93 ? -13.214 5.741 6.550 1.00 95.38 93 ILE A C 1
ATOM 775 O O . ILE A 1 93 ? -13.216 6.830 5.971 1.00 95.38 93 ILE A O 1
ATOM 779 N N . VAL A 1 94 ? -12.142 5.256 7.172 1.00 97.06 94 VAL A N 1
ATOM 780 C CA . VAL A 1 94 ? -10.844 5.929 7.211 1.00 97.06 94 VAL A CA 1
ATOM 781 C C . VAL A 1 94 ? -9.880 5.200 6.283 1.00 97.06 94 VAL A C 1
ATOM 783 O O . VAL A 1 94 ? -9.419 4.097 6.555 1.00 97.06 94 VAL A O 1
ATOM 786 N N . MET A 1 95 ? -9.562 5.833 5.165 1.00 98.06 95 MET A N 1
ATOM 787 C CA . MET A 1 95 ? -8.637 5.337 4.156 1.00 98.06 95 MET A CA 1
ATOM 788 C C . MET A 1 95 ? -7.239 5.886 4.424 1.00 98.06 95 MET A C 1
ATOM 790 O O . MET A 1 95 ? -7.051 7.096 4.519 1.00 98.06 95 MET A O 1
ATOM 794 N N . ILE A 1 96 ? -6.242 5.011 4.518 1.00 98.19 96 ILE A N 1
ATOM 795 C CA . ILE A 1 96 ? -4.849 5.371 4.781 1.00 98.19 96 ILE A CA 1
ATOM 796 C C . ILE A 1 96 ? -3.984 4.848 3.638 1.00 98.19 96 ILE A C 1
ATOM 798 O O . ILE A 1 96 ? -3.833 3.637 3.468 1.00 98.19 96 ILE A O 1
ATOM 802 N N . SER A 1 97 ? -3.404 5.751 2.844 1.00 97.50 97 SER A N 1
ATOM 803 C CA . SER A 1 97 ? -2.624 5.379 1.657 1.00 97.50 97 SER A CA 1
ATOM 804 C C . SER A 1 97 ? -1.227 5.969 1.593 1.00 97.50 97 SER A C 1
ATOM 806 O O . SER A 1 97 ? -0.991 7.092 2.033 1.00 97.50 97 SER A O 1
ATOM 808 N N . GLY A 1 98 ? -0.317 5.220 0.967 1.00 95.94 98 GLY A N 1
ATOM 809 C CA . GLY A 1 98 ? 1.021 5.680 0.597 1.00 95.94 98 GLY A CA 1
ATOM 810 C C . GLY A 1 98 ? 1.274 5.557 -0.906 1.00 95.94 98 GLY A C 1
ATOM 811 O O . GLY A 1 98 ? 1.113 4.476 -1.474 1.00 95.94 98 GLY A O 1
ATOM 812 N N . GLY A 1 99 ? 1.699 6.641 -1.561 1.00 93.00 99 GLY A N 1
ATOM 813 C CA . GLY A 1 99 ? 2.058 6.644 -2.985 1.00 93.00 99 GLY A CA 1
ATOM 814 C C . GLY A 1 99 ? 0.933 6.159 -3.914 1.00 93.00 99 GLY A C 1
ATOM 815 O O . GLY A 1 99 ? -0.175 6.685 -3.904 1.00 93.00 99 GLY A O 1
ATOM 816 N N . THR A 1 100 ? 1.182 5.135 -4.735 1.00 93.81 100 THR A N 1
ATOM 817 C CA . THR A 1 100 ? 0.161 4.594 -5.658 1.00 93.81 100 THR A CA 1
ATOM 818 C C . THR A 1 100 ? -0.968 3.833 -4.952 1.00 93.81 100 THR A C 1
ATOM 820 O O . THR A 1 100 ? -1.985 3.537 -5.578 1.00 93.81 100 THR A O 1
ATOM 823 N N . GLY A 1 101 ? -0.845 3.567 -3.646 1.00 94.62 101 GLY A N 1
ATOM 824 C CA . GLY A 1 101 ? -1.884 2.918 -2.843 1.00 94.62 101 GLY A CA 1
ATOM 825 C C . GLY A 1 101 ? -3.172 3.736 -2.674 1.00 94.62 101 GLY A C 1
ATOM 826 O O . GLY A 1 101 ? -4.162 3.223 -2.171 1.00 94.62 101 GLY A O 1
ATOM 827 N N . ILE A 1 102 ? -3.210 4.994 -3.123 1.00 96.81 102 ILE A N 1
ATOM 828 C CA . ILE A 1 102 ? -4.448 5.794 -3.166 1.00 96.81 102 ILE A CA 1
ATOM 829 C C . ILE A 1 102 ? -5.448 5.299 -4.222 1.00 96.81 102 ILE A C 1
ATOM 831 O O . ILE A 1 102 ? -6.636 5.576 -4.113 1.00 96.81 102 ILE A O 1
ATOM 835 N N . THR A 1 103 ? -4.991 4.579 -5.250 1.00 96.56 103 THR A N 1
ATOM 836 C CA . THR A 1 103 ? -5.818 4.174 -6.402 1.00 96.56 103 THR A CA 1
ATOM 837 C C . THR A 1 103 ? -7.111 3.421 -6.038 1.00 96.56 103 THR A C 1
ATOM 839 O O . THR A 1 103 ? -8.157 3.836 -6.539 1.00 96.56 103 THR A O 1
ATOM 842 N N . PRO A 1 104 ? -7.132 2.414 -5.137 1.00 96.25 104 PRO A N 1
ATOM 843 C CA . PRO A 1 104 ? -8.390 1.797 -4.700 1.00 96.25 104 PRO A CA 1
ATOM 844 C C . PRO A 1 104 ? -9.325 2.759 -3.964 1.00 96.25 104 PRO A C 1
ATOM 846 O O . PRO A 1 104 ? -10.540 2.669 -4.106 1.00 96.25 104 PRO A O 1
ATOM 849 N N . PHE A 1 105 ? -8.780 3.711 -3.209 1.00 97.06 105 PHE A N 1
ATOM 850 C CA . PHE A 1 105 ? -9.579 4.696 -2.478 1.00 97.06 105 PHE A CA 1
ATOM 851 C C . PHE A 1 105 ? -10.168 5.751 -3.401 1.00 97.06 105 PHE A C 1
ATOM 853 O O . PHE A 1 105 ? -11.315 6.148 -3.224 1.00 97.06 105 PHE A O 1
ATOM 860 N N . TYR A 1 106 ? -9.415 6.150 -4.425 1.00 96.81 106 TYR A N 1
ATOM 861 C CA . TYR A 1 106 ? -9.940 6.982 -5.496 1.00 96.81 106 TYR A CA 1
ATOM 862 C C . TYR A 1 106 ? -11.109 6.283 -6.197 1.00 96.81 106 TYR A C 1
ATOM 864 O O . TYR A 1 106 ? -12.145 6.908 -6.384 1.00 96.81 106 TYR A O 1
ATOM 872 N N . GLN A 1 107 ? -10.981 4.988 -6.506 1.00 95.62 107 GLN A N 1
ATOM 873 C CA . GLN A 1 107 ? -12.055 4.210 -7.130 1.00 95.62 107 GLN A CA 1
ATOM 874 C C . GLN A 1 107 ? -13.322 4.160 -6.269 1.00 95.62 107 GLN A C 1
ATOM 876 O O . GLN A 1 107 ? -14.420 4.368 -6.787 1.00 95.62 107 GLN A O 1
ATOM 881 N N . LEU A 1 108 ? -13.176 3.941 -4.957 1.00 94.81 108 LEU A N 1
ATOM 882 C CA . LEU A 1 108 ? -14.296 3.968 -4.016 1.00 94.81 108 LEU A CA 1
ATOM 883 C C . LEU A 1 108 ? -14.959 5.348 -3.957 1.00 94.81 108 LEU A C 1
ATOM 885 O O . LEU A 1 108 ? -16.162 5.456 -4.167 1.00 94.81 108 LEU A O 1
ATOM 889 N N . ILE A 1 109 ? -14.180 6.408 -3.728 1.00 95.19 109 ILE A N 1
ATOM 890 C CA . ILE A 1 109 ? -14.710 7.773 -3.623 1.00 95.19 109 ILE A CA 1
ATOM 891 C C . ILE A 1 109 ? -15.355 8.214 -4.941 1.00 95.19 109 ILE A C 1
ATOM 893 O O . ILE A 1 109 ? -16.420 8.828 -4.933 1.00 95.19 109 ILE A O 1
ATOM 897 N N . HIS A 1 110 ? -14.740 7.895 -6.079 1.00 94.19 110 HIS A N 1
ATOM 898 C CA . HIS A 1 110 ? -15.292 8.235 -7.381 1.00 94.19 110 HIS A CA 1
ATOM 899 C C . HIS A 1 110 ? -16.665 7.591 -7.576 1.00 94.19 110 HIS A C 1
ATOM 901 O O . HIS A 1 110 ? -17.620 8.285 -7.920 1.00 94.19 110 HIS A O 1
ATOM 907 N N . LYS A 1 111 ? -16.791 6.287 -7.300 1.00 91.56 111 LYS A N 1
ATOM 908 C CA . LYS A 1 111 ? -18.059 5.575 -7.470 1.00 91.56 111 LYS A CA 1
ATOM 909 C C . LYS A 1 111 ? -19.133 6.045 -6.483 1.00 91.56 111 LYS A C 1
ATOM 911 O O . LYS A 1 111 ? -20.251 6.319 -6.904 1.00 91.56 111 LYS A O 1
ATOM 916 N N . GLU A 1 112 ? -18.794 6.192 -5.207 1.00 90.94 112 GLU A N 1
ATOM 917 C CA . GLU A 1 112 ? -19.783 6.478 -4.158 1.00 90.94 112 GLU A CA 1
ATOM 918 C C . GLU A 1 112 ? -20.139 7.962 -4.025 1.00 90.94 112 GLU A C 1
ATOM 920 O O . GLU A 1 112 ? -21.256 8.285 -3.630 1.00 90.94 112 GLU A O 1
ATOM 925 N N . LEU A 1 113 ? -19.212 8.876 -4.337 1.00 91.88 113 LEU A N 1
ATOM 926 C CA . LEU A 1 113 ? -19.399 10.311 -4.088 1.00 91.88 113 LEU A CA 1
ATOM 927 C C . LEU A 1 113 ? -19.390 11.172 -5.353 1.00 91.88 113 LEU A C 1
ATOM 929 O O . LEU A 1 113 ? -20.141 12.142 -5.409 1.00 91.88 113 LEU A O 1
ATOM 933 N N . LEU A 1 114 ? -18.540 10.869 -6.342 1.00 91.88 114 LEU A N 1
ATOM 934 C CA . LEU A 1 114 ? -18.334 11.762 -7.496 1.00 91.88 114 LEU A CA 1
ATOM 935 C C . LEU A 1 114 ? -19.194 11.407 -8.714 1.00 91.88 114 LEU A C 1
ATOM 937 O O . LEU A 1 114 ? -19.582 12.297 -9.463 1.00 91.88 114 LEU A O 1
ATOM 941 N N . SER A 1 115 ? -19.464 10.120 -8.935 1.00 88.38 115 SER A N 1
ATOM 942 C CA . SER A 1 115 ? -20.213 9.642 -10.104 1.00 88.38 115 SER A CA 1
ATOM 943 C C . SER A 1 115 ? -21.731 9.684 -9.912 1.00 88.38 115 SER A C 1
ATOM 945 O O . SER A 1 115 ? -22.478 9.661 -10.889 1.00 88.38 115 SER A O 1
ATOM 947 N N . GLN A 1 116 ? -22.194 9.769 -8.661 1.00 79.75 116 GLN A N 1
ATOM 948 C CA . GLN A 1 116 ? -23.613 9.815 -8.327 1.00 79.75 116 GLN A CA 1
ATOM 949 C C . GLN A 1 116 ? -24.106 11.269 -8.242 1.00 79.75 116 GLN A C 1
ATOM 951 O O . GLN A 1 116 ? -23.459 12.093 -7.596 1.00 79.75 116 GLN A O 1
ATOM 956 N N . PRO A 1 117 ? -25.273 11.600 -8.825 1.00 72.81 117 PRO A N 1
ATOM 957 C CA . PRO A 1 117 ? -25.827 12.955 -8.774 1.00 72.81 117 PRO A CA 1
ATOM 958 C C . PRO A 1 117 ? -26.276 13.370 -7.362 1.00 72.81 117 PRO A C 1
ATOM 960 O O . PRO A 1 117 ? -26.269 14.555 -7.039 1.00 72.81 117 PRO A O 1
ATOM 963 N N . ALA A 1 118 ? -26.655 12.404 -6.520 1.00 74.75 118 ALA A N 1
ATOM 964 C CA . ALA A 1 118 ? -26.939 12.601 -5.103 1.00 74.75 118 ALA A CA 1
ATOM 965 C C . ALA A 1 118 ? -26.478 11.350 -4.329 1.00 74.75 118 ALA A C 1
ATOM 967 O O . ALA A 1 118 ? -27.104 10.301 -4.480 1.00 74.75 118 ALA A O 1
ATOM 968 N N . PRO A 1 119 ? -25.399 11.425 -3.531 1.00 73.12 119 PRO A N 1
ATOM 969 C CA . PRO A 1 119 ? -24.878 10.267 -2.811 1.00 73.12 119 PRO A CA 1
ATOM 970 C C . PRO A 1 119 ? -25.890 9.791 -1.763 1.00 73.12 119 PRO A C 1
ATOM 972 O O . PRO A 1 119 ? -26.253 10.533 -0.845 1.00 73.12 119 PRO A O 1
ATOM 975 N N . THR A 1 120 ? -26.346 8.547 -1.897 1.00 72.31 120 THR A N 1
ATOM 976 C CA . THR A 1 120 ? -27.338 7.920 -1.005 1.00 72.31 120 THR A CA 1
ATOM 977 C C . THR A 1 120 ? -26.740 7.502 0.335 1.00 72.31 120 THR A C 1
ATOM 979 O O . THR A 1 120 ? -27.422 7.528 1.364 1.00 72.31 120 THR A O 1
ATOM 982 N N . SER A 1 121 ? -25.449 7.165 0.340 1.00 77.44 121 SER A N 1
ATOM 983 C CA . SER A 1 121 ? -24.761 6.647 1.517 1.00 77.44 121 SER A CA 1
ATOM 984 C C . SER A 1 121 ? -24.635 7.689 2.631 1.00 77.44 121 SER A C 1
ATOM 986 O O . SER A 1 121 ? -24.230 8.842 2.428 1.00 77.44 121 SER A O 1
ATOM 988 N N . LYS A 1 122 ? -24.947 7.267 3.860 1.00 85.06 122 LYS A N 1
ATOM 989 C CA . LYS A 1 122 ? -24.734 8.064 5.080 1.00 85.06 122 LYS A CA 1
ATOM 990 C C . LYS A 1 122 ? -23.289 8.013 5.575 1.00 85.06 122 LYS A C 1
ATOM 992 O O . LYS A 1 122 ? -22.932 8.831 6.419 1.00 85.06 122 LYS A O 1
ATOM 997 N N . THR A 1 123 ? -22.476 7.106 5.037 1.00 90.69 123 THR A N 1
ATOM 998 C CA . THR A 1 123 ? -21.080 6.905 5.428 1.00 90.69 123 THR A CA 1
ATOM 999 C C . THR A 1 123 ? -20.250 8.164 5.192 1.00 90.69 123 THR A C 1
ATOM 1001 O O . THR A 1 123 ? -20.308 8.782 4.127 1.00 90.69 123 THR A O 1
ATOM 1004 N N . ARG A 1 124 ? -19.447 8.535 6.191 1.00 92.62 124 ARG A N 1
ATOM 1005 C CA . ARG A 1 124 ? -18.411 9.562 6.061 1.00 92.62 124 ARG A CA 1
ATOM 1006 C C . ARG A 1 124 ? -17.093 8.934 5.625 1.00 92.62 124 ARG A C 1
ATOM 1008 O O . ARG A 1 124 ? -16.685 7.910 6.161 1.00 92.62 124 ARG A O 1
ATOM 1015 N N . PHE A 1 125 ? -16.384 9.590 4.720 1.00 95.31 125 PHE A N 1
ATOM 1016 C CA . PHE A 1 125 ? -15.085 9.160 4.225 1.00 95.31 125 PHE A CA 1
ATOM 1017 C C . PHE A 1 125 ? -13.984 10.114 4.689 1.00 95.31 125 PHE A C 1
ATOM 1019 O O . PHE A 1 125 ? -14.084 11.330 4.529 1.00 95.31 125 PHE A O 1
ATOM 1026 N N . THR A 1 126 ? -12.896 9.564 5.217 1.00 97.25 126 THR A N 1
ATOM 1027 C CA . THR A 1 126 ? -11.691 10.322 5.568 1.00 97.25 126 THR A CA 1
ATOM 1028 C C . THR A 1 126 ? -10.484 9.683 4.891 1.00 97.25 126 THR A C 1
ATOM 1030 O O . THR A 1 126 ? -10.211 8.511 5.113 1.00 97.25 126 THR A O 1
ATOM 1033 N N . LEU A 1 127 ? -9.747 10.433 4.071 1.00 97.94 127 LEU A N 1
ATOM 1034 C CA . LEU A 1 127 ? -8.542 9.966 3.384 1.00 97.94 127 LEU A CA 1
ATOM 1035 C C . LEU A 1 127 ? -7.294 10.630 3.970 1.00 97.94 127 LEU A C 1
ATOM 1037 O O . LEU A 1 127 ? -7.102 11.841 3.849 1.00 97.94 127 LEU A O 1
ATOM 1041 N N . LEU A 1 128 ? -6.415 9.813 4.545 1.00 98.12 128 LEU A N 1
ATOM 1042 C CA . LEU A 1 128 ? -5.058 10.178 4.935 1.00 98.12 128 LEU A CA 1
ATOM 1043 C C . LEU A 1 128 ? -4.098 9.646 3.869 1.00 98.12 128 LEU A C 1
ATOM 1045 O O . LEU A 1 128 ? -3.952 8.434 3.701 1.00 98.12 128 LEU A O 1
ATOM 1049 N N . HIS A 1 129 ? -3.450 10.540 3.130 1.00 98.00 129 HIS A N 1
ATOM 1050 C CA . HIS A 1 129 ? -2.558 10.158 2.040 1.00 98.00 129 HIS A CA 1
ATOM 1051 C C . HIS A 1 129 ? -1.138 10.667 2.271 1.00 98.00 129 HIS A C 1
ATOM 1053 O O . HIS A 1 129 ? -0.951 11.837 2.596 1.00 98.00 129 HIS A O 1
ATOM 1059 N N . SER A 1 130 ? -0.139 9.806 2.073 1.00 96.94 130 SER A N 1
ATOM 1060 C CA . SER A 1 130 ? 1.274 10.134 2.249 1.00 96.94 130 SER A CA 1
ATOM 1061 C C . SER A 1 130 ? 2.096 9.921 0.974 1.00 96.94 130 SER A C 1
ATOM 1063 O O . SER A 1 130 ? 2.014 8.876 0.323 1.00 96.94 130 SER A O 1
ATOM 1065 N N . SER A 1 131 ? 2.946 10.903 0.670 1.00 95.44 131 SER A N 1
ATOM 1066 C CA . SER A 1 131 ? 4.001 10.840 -0.349 1.00 95.44 131 SER A CA 1
ATOM 1067 C C . SER A 1 131 ? 5.340 11.296 0.238 1.00 95.44 131 SER A C 1
ATOM 1069 O O . SER A 1 131 ? 5.400 11.851 1.327 1.00 95.44 131 SER A O 1
ATOM 1071 N N . ARG A 1 132 ? 6.455 11.079 -0.470 1.00 93.31 132 ARG A N 1
ATOM 1072 C CA . ARG A 1 132 ? 7.778 11.514 0.025 1.00 93.31 132 ARG A CA 1
ATOM 1073 C C . ARG A 1 132 ? 7.978 13.029 -0.053 1.00 93.31 132 ARG A C 1
ATOM 1075 O O . ARG A 1 132 ? 8.557 13.620 0.850 1.00 93.31 132 ARG A O 1
ATOM 1082 N N . ARG A 1 133 ? 7.511 13.643 -1.140 1.00 94.19 133 ARG A N 1
ATOM 1083 C CA . ARG A 1 133 ? 7.644 15.077 -1.437 1.00 94.19 133 ARG A CA 1
ATOM 1084 C C . ARG A 1 133 ? 6.339 15.618 -2.024 1.00 94.19 133 ARG A C 1
ATOM 1086 O O . ARG A 1 133 ? 5.585 14.816 -2.583 1.00 94.19 133 ARG A O 1
ATOM 1093 N N . PRO A 1 134 ? 6.092 16.942 -1.998 1.00 94.31 134 PRO A N 1
ATOM 1094 C CA . PRO A 1 134 ? 4.873 17.535 -2.551 1.00 94.31 134 PRO A CA 1
ATOM 1095 C C . PRO A 1 134 ? 4.643 17.189 -4.027 1.00 94.31 134 PRO A C 1
ATOM 1097 O O . PRO A 1 134 ? 3.555 16.767 -4.399 1.00 94.31 134 PRO A O 1
ATOM 1100 N N . MET A 1 135 ? 5.682 17.260 -4.862 1.00 92.38 135 MET A N 1
ATOM 1101 C CA . MET A 1 135 ? 5.597 16.909 -6.289 1.00 92.38 135 MET A CA 1
ATOM 1102 C C . MET A 1 135 ? 5.358 15.405 -6.548 1.00 92.38 135 MET A C 1
ATOM 1104 O O . MET A 1 135 ? 5.014 15.012 -7.656 1.00 92.38 135 MET A O 1
ATOM 1108 N N . GLU A 1 136 ? 5.544 14.541 -5.541 1.00 91.94 136 GLU A N 1
ATOM 1109 C CA . GLU A 1 136 ? 5.230 13.106 -5.633 1.00 91.94 136 GLU A CA 1
ATOM 1110 C C . GLU A 1 136 ? 3.797 12.778 -5.180 1.00 91.94 136 GLU A C 1
ATOM 1112 O O . GLU A 1 136 ? 3.442 11.597 -5.100 1.00 91.94 136 GLU A O 1
ATOM 1117 N N . LEU A 1 137 ? 2.983 13.782 -4.842 1.00 95.19 137 LEU A N 1
ATOM 1118 C CA . LEU A 1 137 ? 1.552 13.589 -4.628 1.00 95.19 137 LEU A CA 1
ATOM 1119 C C . LEU A 1 137 ? 0.855 13.135 -5.925 1.00 95.19 137 LEU A C 1
ATOM 1121 O O . LEU A 1 137 ? 1.411 13.275 -7.019 1.00 95.19 137 LEU A O 1
ATOM 1125 N N . PRO A 1 138 ? -0.348 12.546 -5.816 1.00 95.38 138 PRO A N 1
ATOM 1126 C CA . PRO A 1 138 ? -1.119 12.155 -6.983 1.00 95.38 138 PRO A CA 1
ATOM 1127 C C . PRO A 1 138 ? -1.404 13.346 -7.908 1.00 95.38 138 PRO A C 1
ATOM 1129 O O . PRO A 1 138 ? -1.568 14.460 -7.411 1.00 95.38 138 PRO A O 1
ATOM 1132 N N . PRO A 1 139 ? -1.498 13.118 -9.231 1.00 94.50 139 PRO A N 1
ATOM 1133 C CA . PRO A 1 139 ? -1.675 14.178 -10.213 1.00 94.50 139 PRO A CA 1
ATOM 1134 C C . PRO A 1 139 ? -2.863 15.088 -9.908 1.00 94.50 139 PRO A C 1
ATOM 1136 O O . PRO A 1 139 ? -3.858 14.672 -9.304 1.00 94.50 139 PRO A O 1
ATOM 1139 N N . GLN A 1 140 ? -2.781 16.329 -10.384 1.00 94.81 140 GLN A N 1
ATOM 1140 C CA . GLN A 1 140 ? -3.829 17.330 -10.202 1.00 94.81 140 GLN A CA 1
ATOM 1141 C C . GLN A 1 140 ? -5.194 16.838 -10.692 1.00 94.81 140 GLN A C 1
ATOM 1143 O O . GLN A 1 140 ? -6.196 17.083 -10.025 1.00 94.81 140 GLN A O 1
ATOM 1148 N N . GLU A 1 141 ? -5.229 16.100 -11.798 1.00 93.38 141 GLU A N 1
ATOM 1149 C CA . GLU A 1 141 ? -6.450 15.562 -12.402 1.00 93.38 141 GLU A CA 1
ATOM 1150 C C . GLU A 1 141 ? -7.145 14.548 -11.484 1.00 93.38 141 GLU A C 1
ATOM 1152 O O . GLU A 1 141 ? -8.362 14.395 -11.539 1.00 93.38 141 GLU A O 1
ATOM 1157 N N . MET A 1 142 ? -6.385 13.869 -10.618 1.00 94.69 142 MET A N 1
ATOM 1158 C CA . MET A 1 142 ? -6.937 12.984 -9.595 1.00 94.69 142 MET A CA 1
ATOM 1159 C C . MET A 1 142 ? -7.325 13.755 -8.331 1.00 94.69 142 MET A C 1
ATOM 1161 O O . MET A 1 142 ? -8.384 13.513 -7.762 1.00 94.69 142 MET A O 1
ATOM 1165 N N . LEU A 1 143 ? -6.482 14.675 -7.855 1.00 95.75 143 LEU A N 1
ATOM 1166 C CA . LEU A 1 143 ? -6.716 15.322 -6.562 1.00 95.75 143 LEU A CA 1
ATOM 1167 C C . LEU A 1 143 ? -7.762 16.433 -6.604 1.00 95.75 143 LEU A C 1
ATOM 1169 O O . LEU A 1 143 ? -8.486 16.595 -5.625 1.00 95.75 143 LEU A O 1
ATOM 1173 N N . GLN A 1 144 ? -7.867 17.200 -7.692 1.00 95.25 144 GLN A N 1
ATOM 1174 C CA . GLN A 1 144 ? -8.794 18.333 -7.730 1.00 95.25 144 GLN A CA 1
ATOM 1175 C C . GLN A 1 144 ? -10.262 17.949 -7.529 1.00 95.25 144 GLN A C 1
ATOM 1177 O O . GLN A 1 144 ? -10.897 18.598 -6.698 1.00 95.25 144 GLN A O 1
ATOM 1182 N N . PRO A 1 145 ? -10.803 16.905 -8.187 1.00 95.44 145 PRO A N 1
ATOM 1183 C CA . PRO A 1 145 ? -12.178 16.477 -7.941 1.00 95.44 145 PRO A CA 1
ATOM 1184 C C . PRO A 1 145 ? -12.429 16.122 -6.470 1.00 95.44 145 PRO A C 1
ATOM 1186 O O . PRO A 1 145 ? -13.443 16.517 -5.900 1.00 95.44 145 PRO A O 1
ATOM 1189 N N . LEU A 1 146 ? -11.471 15.445 -5.825 1.00 96.25 146 LEU A N 1
ATOM 1190 C CA . LEU A 1 146 ? -11.561 15.094 -4.407 1.00 96.25 146 LEU A CA 1
ATOM 1191 C C . LEU A 1 146 ? -11.544 16.337 -3.512 1.00 96.25 146 LEU A C 1
ATOM 1193 O O . LEU A 1 146 ? -12.346 16.444 -2.588 1.00 96.25 146 LEU A O 1
ATOM 1197 N N . ILE A 1 147 ? -10.625 17.270 -3.772 1.00 96.00 147 ILE A N 1
ATOM 1198 C CA . ILE A 1 147 ? -10.463 18.496 -2.981 1.00 96.00 147 ILE A CA 1
ATOM 1199 C C . ILE A 1 147 ? -11.702 19.379 -3.108 1.00 96.00 147 ILE A C 1
ATOM 1201 O O . ILE A 1 147 ? -12.227 19.822 -2.089 1.00 96.00 147 ILE A O 1
ATOM 1205 N N . ALA A 1 148 ? -12.194 19.590 -4.330 1.00 95.62 148 ALA A N 1
ATOM 1206 C CA . ALA A 1 148 ? -13.400 20.370 -4.583 1.00 95.62 148 ALA A CA 1
ATOM 1207 C C . ALA A 1 148 ? -14.610 19.767 -3.855 1.00 95.62 148 ALA A C 1
ATOM 1209 O O . ALA A 1 148 ? -15.334 20.481 -3.161 1.00 95.62 148 ALA A O 1
ATOM 1210 N N . TYR A 1 149 ? -14.780 18.443 -3.932 1.00 94.75 149 TYR A N 1
ATOM 1211 C CA . TYR A 1 149 ? -15.855 17.753 -3.227 1.00 94.75 149 TYR A CA 1
ATOM 1212 C C . TYR A 1 149 ? -15.711 17.853 -1.701 1.00 94.75 149 TYR A C 1
ATOM 1214 O O . TYR A 1 149 ? -16.682 18.136 -1.009 1.00 94.75 149 TYR A O 1
ATOM 1222 N N . SER A 1 150 ? -14.503 17.673 -1.160 1.00 95.00 150 SER A N 1
ATOM 1223 C CA . SER A 1 150 ? -14.240 17.782 0.283 1.00 95.00 150 SER A CA 1
ATOM 1224 C C . SER A 1 150 ? -14.498 19.192 0.826 1.00 95.00 150 SER A C 1
ATOM 1226 O O . SER A 1 150 ? -14.980 19.338 1.946 1.00 95.00 150 SER A O 1
ATOM 1228 N N . GLN A 1 151 ? -14.219 20.232 0.035 1.00 93.81 151 GLN A N 1
ATOM 1229 C CA . GLN A 1 151 ? -14.523 21.620 0.395 1.00 93.81 151 GLN A CA 1
ATOM 1230 C C . GLN A 1 151 ? -16.027 21.912 0.364 1.00 93.81 151 GLN A C 1
ATOM 1232 O O . GLN A 1 151 ? -16.519 22.631 1.232 1.00 93.81 151 GLN A O 1
ATOM 1237 N N . ALA A 1 152 ? -16.753 21.351 -0.607 1.00 94.19 152 ALA A N 1
ATOM 1238 C CA . ALA A 1 152 ? -18.203 21.499 -0.714 1.00 94.19 152 ALA A CA 1
ATOM 1239 C C . ALA A 1 152 ? -18.966 20.678 0.345 1.00 94.19 152 ALA A C 1
ATOM 1241 O O . ALA A 1 152 ? -19.991 21.130 0.854 1.00 94.19 152 ALA A O 1
ATOM 1242 N N . HIS A 1 153 ? -18.453 19.496 0.698 1.00 92.50 153 HIS A N 1
ATOM 1243 C CA . HIS A 1 153 ? -19.099 18.521 1.582 1.00 92.50 153 HIS A CA 1
ATOM 1244 C C . HIS A 1 153 ? -18.132 17.987 2.662 1.00 92.50 153 HIS A C 1
ATOM 1246 O O . HIS A 1 153 ? -17.809 16.791 2.685 1.00 92.50 153 HIS A O 1
ATOM 1252 N N . PRO A 1 154 ? -17.652 18.844 3.587 1.00 90.56 154 PRO A N 1
ATOM 1253 C CA . PRO A 1 154 ? -16.681 18.462 4.624 1.00 90.56 154 PRO A CA 1
ATOM 1254 C C . PRO A 1 154 ? -17.240 17.489 5.680 1.00 90.56 154 PRO A C 1
ATOM 1256 O O . PRO A 1 154 ? -16.491 16.903 6.473 1.00 90.56 154 PRO A O 1
ATOM 1259 N N . ASP A 1 155 ? -18.563 17.334 5.725 1.00 89.38 155 ASP A N 1
ATOM 1260 C CA . ASP A 1 155 ? -19.283 16.335 6.510 1.00 89.38 155 ASP A CA 1
ATOM 1261 C C . ASP A 1 155 ? -19.218 14.933 5.879 1.00 89.38 155 ASP A C 1
ATOM 1263 O O . ASP A 1 155 ? -19.226 13.944 6.615 1.00 89.38 155 ASP A O 1
ATOM 1267 N N . LYS A 1 156 ? -19.088 14.851 4.546 1.00 91.12 156 LYS A N 1
ATOM 1268 C CA . LYS A 1 156 ? -19.026 13.600 3.775 1.00 91.12 156 LYS A CA 1
ATOM 1269 C C . LYS A 1 156 ? -17.611 13.147 3.455 1.00 91.12 156 LYS A C 1
ATOM 1271 O O . LYS A 1 156 ? -17.338 11.957 3.580 1.00 91.12 156 LYS A O 1
ATOM 1276 N N . LEU A 1 157 ? -16.723 14.055 3.049 1.00 94.69 157 LEU A N 1
ATOM 1277 C CA . LEU A 1 157 ? -15.352 13.723 2.658 1.00 94.69 157 LEU A CA 1
ATOM 1278 C C . LEU A 1 157 ? -14.343 14.648 3.332 1.00 94.69 157 LEU A C 1
ATOM 1280 O O . LEU A 1 157 ? -14.389 15.868 3.170 1.00 94.69 157 LEU A O 1
ATOM 1284 N N . ARG A 1 158 ? -13.367 14.061 4.023 1.00 95.75 158 ARG A N 1
ATOM 1285 C CA . ARG A 1 158 ? -12.221 14.771 4.599 1.00 95.75 158 ARG A CA 1
ATOM 1286 C C . ARG A 1 158 ? -10.923 14.265 4.013 1.00 95.75 158 ARG A C 1
ATOM 1288 O O . ARG A 1 158 ? -10.713 13.061 3.910 1.00 95.75 158 ARG A O 1
ATOM 1295 N N . LEU A 1 159 ? -10.030 15.188 3.687 1.00 96.44 159 LEU A N 1
ATOM 1296 C CA . LEU A 1 159 ? -8.727 14.877 3.115 1.00 96.44 159 LEU A CA 1
ATOM 1297 C C . LEU A 1 159 ? -7.620 15.412 4.018 1.00 96.44 159 LEU A C 1
ATOM 1299 O O . LEU A 1 159 ? -7.718 16.505 4.574 1.00 96.44 159 LEU A O 1
ATOM 1303 N N . SER A 1 160 ? -6.543 14.651 4.168 1.00 96.69 160 SER A N 1
ATOM 1304 C CA . SER A 1 160 ? -5.315 15.120 4.805 1.00 96.69 160 SER A CA 1
ATOM 1305 C C . SER A 1 160 ? -4.110 14.536 4.088 1.00 96.69 160 SER A C 1
ATOM 1307 O O . SER A 1 160 ? -3.959 13.319 3.974 1.00 96.69 160 SER A O 1
ATOM 1309 N N . PHE A 1 161 ? -3.247 15.426 3.606 1.00 97.19 161 PHE A N 1
ATOM 1310 C CA . PHE A 1 161 ? -2.051 15.070 2.854 1.00 97.19 161 PHE A CA 1
ATOM 1311 C C . PHE A 1 161 ? -0.809 15.200 3.737 1.00 97.19 161 PHE A C 1
ATOM 1313 O O . PHE A 1 161 ? -0.666 16.169 4.490 1.00 97.19 161 PHE A O 1
ATOM 1320 N N . PHE A 1 162 ? 0.078 14.215 3.630 1.00 97.31 162 PHE A N 1
ATOM 1321 C CA . PHE A 1 162 ? 1.308 14.084 4.400 1.00 97.31 162 PHE A CA 1
ATOM 1322 C C . PHE A 1 162 ? 2.511 13.966 3.464 1.00 97.31 162 PHE A C 1
ATOM 1324 O O . PHE A 1 162 ? 2.453 13.248 2.461 1.00 97.31 162 PHE A O 1
ATOM 1331 N N . VAL A 1 163 ? 3.610 14.639 3.802 1.00 96.44 163 VAL A N 1
ATOM 1332 C CA . VAL A 1 163 ? 4.883 14.547 3.075 1.00 96.44 163 VAL A CA 1
ATOM 1333 C C . VAL A 1 163 ? 6.042 14.276 4.026 1.00 96.44 163 VAL A C 1
ATOM 1335 O O . VAL A 1 163 ? 6.120 14.904 5.076 1.00 96.44 163 VAL A O 1
ATOM 1338 N N . ASP A 1 164 ? 6.959 13.369 3.673 1.00 94.31 164 ASP A N 1
ATOM 1339 C CA . ASP A 1 164 ? 8.154 13.110 4.500 1.00 94.31 164 ASP A CA 1
ATOM 1340 C C . ASP A 1 164 ? 9.042 14.364 4.616 1.00 94.31 164 ASP A C 1
ATOM 1342 O O . ASP A 1 164 ? 9.571 14.649 5.689 1.00 94.31 164 ASP A O 1
ATOM 1346 N N . SER A 1 165 ? 9.185 15.118 3.521 1.00 92.38 165 SER A N 1
ATOM 1347 C CA . SER A 1 165 ? 9.859 16.419 3.488 1.00 92.38 165 SER A CA 1
ATOM 1348 C C . SER A 1 165 ? 9.047 17.434 2.679 1.00 92.38 165 SER A C 1
ATOM 1350 O O . SER A 1 165 ? 8.430 17.084 1.671 1.00 92.38 165 SER A O 1
ATOM 1352 N N . SER A 1 166 ? 9.072 18.701 3.102 1.00 90.75 166 SER A N 1
ATOM 1353 C CA . SER A 1 166 ? 8.530 19.839 2.348 1.00 90.75 166 SER A CA 1
ATOM 1354 C C . SER A 1 166 ? 9.439 20.300 1.202 1.00 90.75 166 SER A C 1
ATOM 1356 O O . SER A 1 166 ? 9.086 21.242 0.497 1.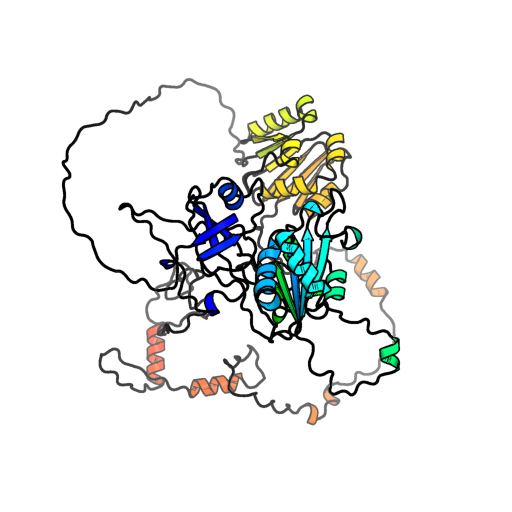00 90.75 166 SER A O 1
ATOM 1358 N N . ASP A 1 167 ? 10.599 19.665 1.020 1.00 88.56 167 ASP A N 1
ATOM 1359 C CA . ASP A 1 167 ? 11.562 20.037 -0.012 1.00 88.56 167 ASP A CA 1
ATOM 1360 C C . ASP A 1 167 ? 11.022 19.803 -1.427 1.00 88.56 167 ASP A C 1
ATOM 1362 O O . ASP A 1 167 ? 10.417 18.770 -1.743 1.00 88.56 167 ASP A O 1
ATOM 1366 N N . GLY A 1 168 ? 11.358 20.737 -2.315 1.00 81.19 168 GLY A N 1
ATOM 1367 C CA . GLY A 1 168 ? 11.051 20.672 -3.738 1.00 81.19 168 GLY A CA 1
ATOM 1368 C C . GLY A 1 168 ? 9.896 21.582 -4.163 1.00 81.19 168 GLY A C 1
ATOM 1369 O O . GLY A 1 168 ? 9.364 22.355 -3.366 1.00 81.19 168 GLY A O 1
ATOM 1370 N N . PRO A 1 169 ? 9.531 21.533 -5.453 1.00 87.62 169 PRO A N 1
ATOM 1371 C CA . PRO A 1 169 ? 8.455 22.353 -5.989 1.00 87.62 169 PRO A CA 1
ATOM 1372 C C . PRO A 1 169 ? 7.103 21.973 -5.370 1.00 87.62 169 PRO A C 1
ATOM 1374 O O . PRO A 1 169 ? 6.825 20.795 -5.119 1.00 87.62 169 PRO A O 1
ATOM 1377 N N . SER A 1 170 ? 6.263 22.984 -5.138 1.00 89.56 170 SER A N 1
ATOM 1378 C CA . SER A 1 170 ? 4.903 22.799 -4.635 1.00 89.56 170 SER A CA 1
ATOM 1379 C C . SER A 1 170 ? 4.046 22.018 -5.631 1.00 89.56 170 SER A C 1
ATOM 1381 O O . SER A 1 170 ? 4.259 22.057 -6.844 1.00 89.56 170 SER A O 1
ATOM 1383 N N . HIS A 1 171 ? 3.060 21.292 -5.109 1.00 92.38 171 HIS A N 1
ATOM 1384 C CA . HIS A 1 171 ? 2.093 20.596 -5.946 1.00 92.38 171 HIS A CA 1
ATOM 1385 C C . HIS A 1 171 ? 1.056 21.599 -6.483 1.00 92.38 171 HIS A C 1
ATOM 1387 O O . HIS A 1 171 ? 0.534 22.391 -5.697 1.00 92.38 171 HIS A O 1
ATOM 1393 N N . PRO A 1 172 ? 0.683 21.564 -7.774 1.00 91.19 172 PRO A N 1
ATOM 1394 C CA . PRO A 1 172 ? -0.218 22.563 -8.357 1.00 91.19 172 PRO A CA 1
ATOM 1395 C C . PRO A 1 172 ? -1.642 22.530 -7.773 1.00 91.19 172 PRO A C 1
ATOM 1397 O O . PRO A 1 172 ? -2.327 23.547 -7.755 1.00 91.19 172 PRO A O 1
ATOM 1400 N N . ALA A 1 173 ? -2.087 21.376 -7.262 1.00 89.44 173 ALA A N 1
ATOM 1401 C CA . ALA A 1 173 ? -3.422 21.215 -6.675 1.00 89.44 173 ALA A CA 1
ATOM 1402 C C . ALA A 1 173 ? -3.484 21.414 -5.150 1.00 89.44 173 ALA A C 1
ATOM 1404 O O . ALA A 1 173 ? -4.571 21.602 -4.611 1.00 89.44 173 ALA A O 1
ATOM 1405 N N . VAL A 1 174 ? -2.352 21.302 -4.442 1.00 90.19 174 VAL A N 1
ATOM 1406 C CA . VAL A 1 174 ? -2.324 21.230 -2.970 1.00 90.19 174 VAL A CA 1
ATOM 1407 C C . VAL A 1 174 ? -1.383 22.298 -2.431 1.00 90.19 174 VAL A C 1
ATOM 1409 O O . VAL A 1 174 ? -0.176 22.248 -2.663 1.00 90.19 174 VAL A O 1
ATOM 1412 N N . ALA A 1 175 ? -1.938 23.261 -1.695 1.00 88.94 175 ALA A N 1
ATOM 1413 C CA . ALA A 1 175 ? -1.167 24.350 -1.110 1.00 88.94 175 ALA A CA 1
ATOM 1414 C C . ALA A 1 175 ? -0.213 23.836 -0.023 1.00 88.94 175 ALA A C 1
ATOM 1416 O O . ALA A 1 175 ? -0.611 23.033 0.824 1.00 88.94 175 ALA A O 1
ATOM 1417 N N . SER A 1 176 ? 1.015 24.359 0.023 1.00 86.06 176 SER A N 1
ATOM 1418 C CA . SER A 1 176 ? 2.026 23.945 1.009 1.00 86.06 176 SER A CA 1
ATOM 1419 C C . SER A 1 176 ? 1.578 24.139 2.464 1.00 86.06 176 SER A C 1
ATOM 1421 O O . SER A 1 176 ? 1.980 23.370 3.326 1.00 86.06 176 SER A O 1
ATOM 1423 N N . SER A 1 177 ? 0.704 25.114 2.740 1.00 86.00 177 SER A N 1
ATOM 1424 C CA . SER A 1 177 ? 0.121 25.354 4.070 1.00 86.00 177 SER A CA 1
ATOM 1425 C C . SER A 1 177 ? -0.856 24.267 4.530 1.00 86.00 177 SER A C 1
ATOM 1427 O O . SER A 1 177 ? -1.108 24.138 5.723 1.00 86.00 177 SER A O 1
ATOM 1429 N N . SER A 1 178 ? -1.411 23.491 3.596 1.00 88.06 178 SER A N 1
ATOM 1430 C CA . SER A 1 178 ? -2.338 22.387 3.879 1.00 88.06 178 SER A CA 1
ATOM 1431 C C . SER A 1 178 ? -1.639 21.030 4.037 1.00 88.06 178 SER A C 1
ATOM 1433 O O . SER A 1 178 ? -2.290 20.033 4.352 1.00 88.06 178 SER A O 1
ATOM 1435 N N . LEU A 1 179 ? -0.318 20.981 3.821 1.00 92.56 179 LEU A N 1
ATOM 1436 C CA . LEU A 1 179 ? 0.483 19.766 3.937 1.00 92.56 179 LEU A CA 1
ATOM 1437 C C . LEU A 1 179 ? 0.946 19.545 5.375 1.00 92.56 179 LEU A C 1
ATOM 1439 O O . LEU A 1 179 ? 1.463 20.444 6.033 1.00 92.56 179 LEU A O 1
ATOM 1443 N N . ASN A 1 180 ? 0.830 18.304 5.834 1.00 95.19 180 ASN A N 1
ATOM 1444 C CA . ASN A 1 180 ? 1.409 17.866 7.095 1.00 95.19 180 ASN A CA 1
ATOM 1445 C C . ASN A 1 180 ? 2.806 17.301 6.815 1.00 95.19 180 ASN A C 1
ATOM 1447 O O . ASN A 1 180 ? 2.942 16.342 6.057 1.00 95.19 180 ASN A O 1
ATOM 1451 N N . VAL A 1 181 ? 3.846 17.879 7.414 1.00 94.88 181 VAL A N 1
ATOM 1452 C CA . VAL A 1 181 ? 5.209 17.344 7.287 1.00 94.88 181 VAL A CA 1
ATOM 1453 C C . VAL A 1 181 ? 5.410 16.229 8.312 1.00 94.88 181 VAL A C 1
ATOM 1455 O O . VAL A 1 181 ? 5.151 16.414 9.501 1.00 94.88 181 VAL A O 1
ATOM 1458 N N . GLY A 1 182 ? 5.858 15.067 7.845 1.00 93.94 182 GLY A N 1
ATOM 1459 C CA . GLY A 1 182 ? 6.029 13.847 8.623 1.00 93.94 182 GLY A CA 1
ATOM 1460 C C . GLY A 1 182 ? 5.138 12.698 8.150 1.00 93.94 182 GLY A C 1
ATOM 1461 O O . GLY A 1 182 ? 4.357 12.806 7.203 1.00 93.94 182 GLY A O 1
ATOM 1462 N N . ARG A 1 183 ? 5.266 11.559 8.833 1.00 94.00 183 ARG A N 1
ATOM 1463 C CA . ARG A 1 183 ? 4.529 10.330 8.512 1.00 94.00 183 ARG A CA 1
ATOM 1464 C C . ARG A 1 183 ? 3.173 10.288 9.205 1.00 94.00 183 ARG A C 1
ATOM 1466 O O . ARG A 1 183 ? 2.979 10.885 10.262 1.00 94.00 183 ARG A O 1
ATOM 1473 N N . ILE A 1 184 ? 2.252 9.518 8.629 1.00 95.69 184 ILE A N 1
ATOM 1474 C CA . ILE A 1 184 ? 0.958 9.224 9.253 1.00 95.69 184 ILE A CA 1
ATOM 1475 C C . ILE A 1 184 ? 1.216 8.372 10.501 1.00 95.69 184 ILE A C 1
ATOM 1477 O O . ILE A 1 184 ? 1.666 7.233 10.400 1.00 95.69 184 ILE A O 1
ATOM 1481 N N . GLY A 1 185 ? 0.948 8.946 11.671 1.00 92.31 185 GLY A N 1
ATOM 1482 C CA . GLY A 1 185 ? 1.092 8.288 12.968 1.00 92.31 185 GLY A CA 1
ATOM 1483 C C . GLY A 1 185 ? -0.208 8.285 13.767 1.00 92.31 185 GLY A C 1
ATOM 1484 O O . GLY A 1 185 ? -1.244 8.768 13.307 1.00 92.31 185 GLY A O 1
ATOM 1485 N N . LYS A 1 186 ? -0.132 7.781 15.003 1.00 92.19 186 LYS A N 1
ATOM 1486 C CA . LYS A 1 186 ? -1.269 7.641 15.926 1.00 92.19 186 LYS A CA 1
ATOM 1487 C C . LYS A 1 186 ? -2.097 8.923 16.066 1.00 92.19 186 LYS A C 1
ATOM 1489 O O . LYS A 1 186 ? -3.308 8.889 15.899 1.00 92.19 186 LYS A O 1
ATOM 1494 N N . THR A 1 187 ? -1.439 10.064 16.257 1.00 91.81 187 THR A N 1
ATOM 1495 C CA . THR A 1 187 ? -2.102 11.365 16.448 1.00 91.81 187 THR A CA 1
ATOM 1496 C C . THR A 1 187 ? -2.900 11.826 15.226 1.00 91.81 187 THR A C 1
ATOM 1498 O O . THR A 1 187 ? -3.943 12.463 15.366 1.00 91.81 187 THR A O 1
ATOM 1501 N N . ALA A 1 188 ? -2.436 11.509 14.014 1.00 92.50 188 ALA A N 1
ATOM 1502 C CA . ALA A 1 188 ? -3.156 11.817 12.781 1.00 92.50 188 ALA A CA 1
ATOM 1503 C C . ALA A 1 188 ? -4.412 10.947 12.644 1.00 92.50 188 ALA A C 1
ATOM 1505 O O . ALA A 1 188 ? -5.463 11.448 12.249 1.00 92.50 188 ALA A O 1
ATOM 1506 N N . ILE A 1 189 ? -4.305 9.669 13.015 1.00 93.31 189 ILE A N 1
ATOM 1507 C CA . ILE A 1 189 ? -5.415 8.712 12.997 1.00 93.31 189 ILE A CA 1
ATOM 1508 C C . ILE A 1 189 ? -6.462 9.094 14.047 1.00 93.31 189 ILE A C 1
ATOM 1510 O O . ILE A 1 189 ? -7.640 9.195 13.720 1.00 93.31 189 ILE A O 1
ATOM 1514 N N . GLU A 1 190 ? -6.039 9.407 15.273 1.00 90.56 190 GLU A N 1
ATOM 1515 C CA . GLU A 1 190 ? -6.926 9.900 16.331 1.00 90.56 190 GLU A CA 1
ATOM 1516 C C . GLU A 1 190 ? -7.663 11.166 15.895 1.00 90.56 190 GLU A C 1
ATOM 1518 O O . GLU A 1 190 ? -8.868 11.278 16.101 1.00 90.56 190 GLU A O 1
ATOM 1523 N N . ARG A 1 191 ? -6.974 12.119 15.253 1.00 88.75 191 ARG A N 1
ATOM 1524 C CA . ARG A 1 191 ? -7.598 13.344 14.725 1.00 88.75 191 ARG A CA 1
ATOM 1525 C C . ARG A 1 191 ? -8.601 13.052 13.607 1.00 88.75 191 ARG A C 1
ATOM 1527 O O . ARG A 1 191 ? -9.612 13.742 13.508 1.00 88.75 191 ARG A O 1
ATOM 1534 N N . ALA A 1 192 ? -8.326 12.051 12.774 1.00 86.62 192 ALA A N 1
ATOM 1535 C CA . ALA A 1 192 ? -9.221 11.634 11.701 1.00 86.62 192 ALA A CA 1
ATOM 1536 C C . ALA A 1 192 ? -10.531 11.046 12.247 1.00 86.62 192 ALA A C 1
ATOM 1538 O O . ALA A 1 192 ? -11.597 11.368 11.732 1.00 86.62 192 ALA A O 1
ATOM 1539 N N . THR A 1 193 ? -10.458 10.249 13.318 1.00 83.06 193 THR A N 1
ATOM 1540 C CA . THR A 1 193 ? -11.615 9.564 13.923 1.00 83.06 193 THR A CA 1
ATOM 1541 C C . THR A 1 193 ? -12.350 10.425 14.954 1.00 83.06 193 THR A C 1
ATOM 1543 O O . THR A 1 193 ? -13.557 10.287 15.162 1.00 83.06 193 THR A O 1
ATOM 1546 N N . SER A 1 194 ? -11.648 11.346 15.621 1.00 67.81 194 SER A N 1
ATOM 1547 C CA . SER A 1 194 ? -12.231 12.272 16.598 1.00 67.81 194 SER A CA 1
ATOM 1548 C C . SER A 1 194 ? -12.928 13.441 15.903 1.00 67.81 194 SER A C 1
ATOM 1550 O O . SER A 1 194 ? -12.470 14.581 15.868 1.00 67.81 194 SER A O 1
ATOM 1552 N N . THR A 1 195 ? -14.124 13.191 15.375 1.00 48.56 195 THR A N 1
ATOM 1553 C CA . THR A 1 195 ? -15.046 14.299 15.112 1.00 48.56 195 THR A CA 1
ATOM 1554 C C . THR A 1 195 ? -15.530 14.906 16.420 1.00 48.56 195 THR A C 1
ATOM 1556 O O . THR A 1 195 ? -16.489 14.415 17.009 1.00 48.56 195 THR A O 1
ATOM 1559 N N . GLY A 1 196 ? -14.862 15.983 16.830 1.00 39.59 196 GLY A N 1
ATOM 1560 C CA . GLY A 1 196 ? -15.259 16.866 17.919 1.00 39.59 196 GLY A CA 1
ATOM 1561 C C . GLY A 1 196 ? -14.392 16.678 19.154 1.00 39.59 196 GLY A C 1
ATOM 1562 O O . GLY A 1 196 ? -14.471 15.663 19.840 1.00 39.59 196 GLY A O 1
ATOM 1563 N N . THR A 1 197 ? -13.601 17.698 19.470 1.00 32.59 197 THR A N 1
ATOM 1564 C CA . THR A 1 197 ? -13.168 17.982 20.835 1.00 32.59 197 THR A CA 1
ATOM 1565 C C . THR A 1 197 ? -14.374 17.844 21.767 1.00 32.59 197 THR A C 1
ATOM 1567 O O . THR A 1 197 ? -15.240 18.715 21.793 1.00 32.59 197 THR A O 1
ATOM 1570 N N . LYS A 1 198 ? -14.445 16.763 22.555 1.00 39.78 198 LYS A N 1
ATOM 1571 C CA . LYS A 1 198 ? -15.200 16.805 23.810 1.00 39.78 198 LYS A CA 1
ATOM 1572 C C . LYS A 1 198 ? -14.425 17.761 24.704 1.00 39.78 198 LYS A C 1
ATOM 1574 O O . LYS A 1 198 ? -13.455 17.375 25.352 1.00 39.78 198 LYS A O 1
ATOM 1579 N N . GLY A 1 199 ? -14.785 19.040 24.644 1.00 34.12 199 GLY A N 1
ATOM 1580 C CA . GLY A 1 199 ? -14.275 20.029 25.574 1.00 34.12 199 GLY A CA 1
ATOM 1581 C C . GLY A 1 199 ? -14.637 19.557 26.973 1.00 34.12 199 GLY A C 1
ATOM 1582 O O . GLY A 1 199 ? -15.773 19.152 27.212 1.00 34.12 199 GLY A O 1
ATOM 1583 N N . TRP A 1 200 ? -13.682 19.579 27.897 1.00 38.78 200 TRP A N 1
ATOM 1584 C CA . TRP A 1 200 ? -13.897 19.117 29.270 1.00 38.78 200 TRP A CA 1
ATOM 1585 C C . TRP A 1 200 ? -15.135 19.766 29.930 1.00 38.78 200 TRP A C 1
ATOM 1587 O O . TRP A 1 200 ? -15.829 19.126 30.718 1.00 38.78 200 TRP A O 1
ATOM 1597 N N . TRP A 1 201 ? -15.486 20.982 29.497 1.00 39.25 201 TRP A N 1
ATOM 1598 C CA . TRP A 1 201 ? -16.694 21.726 29.856 1.00 39.25 201 TRP A CA 1
ATOM 1599 C C . TRP A 1 201 ? -18.009 21.000 29.505 1.00 39.25 201 TRP A C 1
ATOM 1601 O O . TRP A 1 201 ? -18.971 21.078 30.260 1.00 39.25 201 TRP A O 1
ATOM 1611 N N . GLN A 1 202 ? -18.077 20.248 28.401 1.00 34.94 202 GLN A N 1
ATOM 1612 C CA . GLN A 1 202 ? -19.284 19.501 28.012 1.00 34.94 202 GLN A CA 1
ATOM 1613 C C . GLN A 1 202 ? -19.528 18.274 28.904 1.00 34.94 202 GLN A C 1
ATOM 1615 O O . GLN A 1 202 ? -20.676 17.869 29.058 1.00 34.94 202 GLN A O 1
ATOM 1620 N N . SER A 1 203 ? -18.486 17.736 29.558 1.00 41.28 203 SER A N 1
ATOM 1621 C CA . SER A 1 203 ? -18.648 16.689 30.583 1.00 41.28 203 SER A CA 1
ATOM 1622 C C . SER A 1 203 ? -19.233 17.222 31.896 1.00 41.28 203 SER A C 1
ATOM 1624 O O . SER A 1 203 ? -19.823 16.461 32.657 1.00 41.28 203 SER A O 1
ATOM 1626 N N . LEU A 1 204 ? -19.112 18.534 32.141 1.00 41.91 204 LEU A N 1
ATOM 1627 C CA . LEU A 1 204 ? -19.603 19.180 33.357 1.00 41.91 204 LEU A CA 1
ATOM 1628 C C . LEU A 1 204 ? -21.069 19.634 33.252 1.00 41.91 204 LEU A C 1
ATOM 1630 O O . LEU A 1 204 ? -21.746 19.707 34.272 1.00 41.91 204 LEU A O 1
ATOM 1634 N N . PHE A 1 205 ? -21.567 19.926 32.043 1.00 37.50 205 PHE A N 1
ATOM 1635 C CA . PHE A 1 205 ? -22.894 20.537 31.854 1.00 37.50 205 PHE A CA 1
ATOM 1636 C C . PHE A 1 205 ? -23.954 19.637 31.204 1.00 37.50 205 PHE A C 1
ATOM 1638 O O . PHE A 1 205 ? -25.135 19.966 31.277 1.00 37.50 205 PHE A O 1
ATOM 1645 N N . TYR A 1 206 ? -23.585 18.488 30.631 1.00 35.19 206 TYR A N 1
ATOM 1646 C CA . TYR A 1 206 ? -24.545 17.540 30.058 1.00 35.19 206 TYR A CA 1
ATOM 1647 C C . TYR A 1 206 ? -24.382 16.149 30.677 1.00 35.19 206 TYR A C 1
ATOM 1649 O O . TYR A 1 206 ? -23.620 15.314 30.192 1.00 35.19 206 TYR A O 1
ATOM 1657 N N . ARG A 1 207 ? -25.179 15.867 31.719 1.00 38.22 207 ARG A N 1
ATOM 1658 C CA . ARG A 1 207 ? -25.626 14.496 32.009 1.00 38.22 207 ARG A CA 1
ATOM 1659 C C . ARG A 1 207 ? -26.494 14.054 30.831 1.00 38.22 207 ARG A C 1
ATOM 1661 O O . ARG A 1 207 ? -27.698 14.284 30.818 1.00 38.22 207 ARG A O 1
ATOM 1668 N N . THR A 1 208 ? -25.867 13.496 29.805 1.00 34.22 208 THR A N 1
ATOM 1669 C CA . THR A 1 208 ? -26.589 12.834 28.720 1.00 34.22 208 THR A CA 1
ATOM 1670 C C . THR A 1 208 ? -27.159 11.529 29.266 1.00 34.22 208 THR A C 1
ATOM 1672 O O . THR A 1 208 ? -26.462 10.763 29.931 1.00 34.22 208 THR A O 1
ATOM 1675 N N . SER A 1 209 ? -28.464 11.350 29.063 1.00 35.19 209 SER A N 1
ATOM 1676 C CA . SER A 1 209 ? -29.226 10.188 29.512 1.00 35.19 209 SER A CA 1
ATOM 1677 C C . SER A 1 209 ? -28.617 8.902 28.945 1.00 35.19 209 SER A C 1
ATOM 1679 O O . SER A 1 209 ? -28.143 8.878 27.810 1.00 35.19 209 SER A O 1
ATOM 1681 N N . ALA A 1 210 ? -28.624 7.838 29.744 1.00 34.69 210 ALA A N 1
ATOM 1682 C CA . ALA A 1 210 ? -27.891 6.590 29.530 1.00 34.69 210 ALA A CA 1
ATOM 1683 C C . ALA A 1 210 ? -28.339 5.745 28.311 1.00 34.69 210 ALA A C 1
ATOM 1685 O O . ALA A 1 210 ? -27.836 4.640 28.126 1.00 34.69 210 ALA A O 1
ATOM 1686 N N . GLU A 1 211 ? -29.246 6.243 27.468 1.00 32.75 211 GLU A N 1
ATOM 1687 C CA . GLU A 1 211 ? -29.844 5.489 26.356 1.00 32.75 211 GLU A CA 1
ATOM 1688 C C . GLU A 1 211 ? -29.159 5.728 24.995 1.00 32.75 211 GLU A C 1
ATOM 1690 O O . GLU A 1 211 ? -29.118 4.813 24.176 1.00 32.75 211 GLU A O 1
ATOM 1695 N N . ASP A 1 212 ? -28.505 6.876 24.769 1.00 33.56 212 ASP A N 1
ATOM 1696 C CA . ASP A 1 212 ? -27.800 7.170 23.499 1.00 33.56 212 ASP A CA 1
ATOM 1697 C C . ASP A 1 212 ? -26.353 6.640 23.448 1.00 33.56 212 ASP A C 1
ATOM 1699 O O . ASP A 1 212 ? -25.685 6.684 22.414 1.00 33.56 212 ASP A O 1
ATOM 1703 N N . SER A 1 213 ? -25.841 6.101 24.558 1.00 35.19 213 SER A N 1
ATOM 1704 C CA . SER A 1 213 ? -24.463 5.597 24.655 1.00 35.19 213 SER A CA 1
ATOM 1705 C C . SER A 1 213 ? -24.313 4.123 24.233 1.00 35.19 213 SER A C 1
ATOM 1707 O O . SER A 1 213 ? -23.223 3.565 24.363 1.00 35.19 213 SER A O 1
ATOM 1709 N N . ALA A 1 214 ? -25.385 3.487 23.740 1.00 35.75 214 ALA A N 1
ATOM 1710 C CA . ALA A 1 214 ? -25.461 2.039 23.507 1.00 35.75 214 ALA A CA 1
ATOM 1711 C C . ALA A 1 214 ? -25.145 1.571 22.066 1.00 35.75 214 ALA A C 1
ATOM 1713 O O . ALA A 1 214 ? -25.025 0.370 21.835 1.00 35.75 214 ALA A O 1
ATOM 1714 N N . LYS A 1 215 ? -24.962 2.473 21.090 1.00 45.53 215 LYS A N 1
ATOM 1715 C CA . LYS A 1 215 ? -24.457 2.127 19.745 1.00 45.53 215 LYS A CA 1
ATOM 1716 C C . LYS A 1 215 ? -23.181 2.914 19.455 1.00 45.53 215 LYS A C 1
ATOM 1718 O O . LYS A 1 215 ? -23.233 4.080 19.075 1.00 45.53 215 LYS A O 1
ATOM 1723 N N . GLY A 1 216 ? -22.023 2.292 19.675 1.00 66.81 216 GLY A N 1
ATOM 1724 C CA . GLY A 1 216 ? -20.741 2.853 19.240 1.00 66.81 216 GLY A CA 1
ATOM 1725 C C . GLY A 1 216 ? -20.721 3.049 17.719 1.00 66.81 216 GLY A C 1
ATOM 1726 O O . GLY A 1 216 ? -21.295 2.239 16.994 1.00 66.81 216 GLY A O 1
ATOM 1727 N N . LYS A 1 217 ? -20.079 4.122 17.234 1.00 80.56 217 LYS A N 1
ATOM 1728 C CA . LYS A 1 217 ? -19.913 4.369 15.791 1.00 80.56 217 LYS A CA 1
ATOM 1729 C C . LYS A 1 217 ? -19.132 3.223 15.152 1.00 80.56 217 LYS A C 1
ATOM 1731 O O . LYS A 1 217 ? -18.047 2.892 15.633 1.00 80.56 217 LYS A O 1
ATOM 1736 N N . LYS A 1 218 ? -19.643 2.659 14.060 1.00 90.88 218 LYS A N 1
ATOM 1737 C CA . LYS A 1 218 ? -18.974 1.580 13.329 1.00 90.88 218 LYS A CA 1
ATOM 1738 C C . LYS A 1 218 ? -17.986 2.174 12.323 1.00 90.88 218 LYS A C 1
ATOM 1740 O O . LYS A 1 218 ? -18.388 2.723 11.297 1.00 90.88 218 LYS A O 1
ATOM 1745 N N . VAL A 1 219 ? -16.696 2.075 12.642 1.00 92.44 219 VAL A N 1
ATOM 1746 C CA . VAL A 1 219 ? -15.586 2.617 11.841 1.00 92.44 219 VAL A CA 1
ATOM 1747 C C . VAL A 1 219 ? -14.840 1.484 11.139 1.00 92.44 219 VAL A C 1
ATOM 1749 O O . VAL A 1 219 ? -14.576 0.453 11.754 1.00 92.44 219 VAL A O 1
ATOM 1752 N N . MET A 1 220 ? -14.480 1.684 9.870 1.00 95.25 220 MET A N 1
ATOM 1753 C CA . MET A 1 220 ? -13.626 0.772 9.103 1.00 95.25 220 MET A CA 1
ATOM 1754 C C . MET A 1 220 ? -12.382 1.490 8.582 1.00 95.25 220 MET A C 1
ATOM 1756 O O . MET A 1 220 ? -12.478 2.512 7.901 1.00 95.25 220 MET A O 1
ATOM 1760 N N . PHE A 1 221 ? -11.209 0.935 8.868 1.00 96.81 221 PHE A N 1
ATOM 1761 C CA . PHE A 1 221 ? -9.928 1.403 8.356 1.00 96.81 221 PHE A CA 1
ATOM 1762 C C . PHE A 1 221 ? -9.533 0.597 7.130 1.00 96.81 221 PHE A C 1
ATOM 1764 O O . PHE A 1 221 ? -9.353 -0.614 7.217 1.00 96.81 221 PHE A O 1
ATOM 1771 N N . LEU A 1 222 ? -9.330 1.269 6.002 1.00 97.12 222 LEU A N 1
ATOM 1772 C CA . LEU A 1 222 ? -8.789 0.654 4.795 1.00 97.12 222 LEU A CA 1
ATOM 1773 C C . LEU A 1 222 ? -7.354 1.141 4.588 1.00 97.12 222 LEU A C 1
ATOM 1775 O O . LEU A 1 222 ? -7.112 2.346 4.539 1.00 97.12 222 LEU A O 1
ATOM 1779 N N . LEU A 1 223 ? -6.394 0.229 4.444 1.00 96.94 223 LEU A N 1
ATOM 1780 C CA . LEU A 1 223 ? -4.977 0.569 4.286 1.00 96.94 223 LEU A CA 1
ATOM 1781 C C . LEU A 1 223 ? -4.430 0.075 2.956 1.00 96.94 223 LEU A C 1
ATOM 1783 O O . LEU A 1 223 ? -4.651 -1.074 2.602 1.00 96.94 223 LEU A O 1
ATOM 1787 N N . CYS A 1 224 ? -3.680 0.908 2.237 1.00 95.94 224 CYS A N 1
ATOM 1788 C CA . CYS A 1 224 ? -3.052 0.508 0.978 1.00 95.94 224 CYS A CA 1
ATOM 1789 C C . CYS A 1 224 ? -1.759 1.289 0.725 1.00 95.94 224 CYS A C 1
ATOM 1791 O O . CYS A 1 224 ? -1.759 2.516 0.620 1.00 95.94 224 CYS A O 1
ATOM 1793 N N . GLY A 1 225 ? -0.629 0.601 0.609 1.00 94.00 225 GLY A N 1
ATOM 1794 C CA . GLY A 1 225 ? 0.657 1.252 0.385 1.00 94.00 225 GLY A CA 1
ATOM 1795 C C . GLY A 1 225 ? 1.837 0.318 0.629 1.00 94.00 225 GLY A C 1
ATOM 1796 O O . GLY A 1 225 ? 1.652 -0.892 0.759 1.00 94.00 225 GLY A O 1
ATOM 1797 N N . PRO A 1 226 ? 3.062 0.866 0.719 1.00 91.50 226 PRO A N 1
ATOM 1798 C CA . PRO A 1 226 ? 4.259 0.069 0.960 1.00 91.50 226 PRO A CA 1
ATOM 1799 C C . PRO A 1 226 ? 4.133 -0.796 2.219 1.00 91.50 226 PRO A C 1
ATOM 1801 O O . PRO A 1 226 ? 3.699 -0.311 3.264 1.00 91.50 226 PRO A O 1
ATOM 1804 N N . VAL A 1 227 ? 4.586 -2.051 2.145 1.00 91.25 227 VAL A N 1
ATOM 1805 C CA . VAL A 1 227 ? 4.502 -3.019 3.257 1.00 91.25 227 VAL A CA 1
ATOM 1806 C C . VAL A 1 227 ? 5.021 -2.455 4.591 1.00 91.25 227 VAL A C 1
ATOM 1808 O O . VAL A 1 227 ? 4.320 -2.616 5.589 1.00 91.25 227 VAL A O 1
ATOM 1811 N N . PRO A 1 228 ? 6.159 -1.727 4.655 1.00 93.12 228 PRO A N 1
ATOM 1812 C CA . PRO A 1 228 ? 6.619 -1.133 5.913 1.00 93.12 228 PRO A CA 1
ATOM 1813 C C . PRO A 1 228 ? 5.642 -0.108 6.504 1.00 93.12 228 PRO A C 1
ATOM 1815 O O . PRO A 1 228 ? 5.487 -0.036 7.720 1.00 93.12 228 PRO A O 1
ATOM 1818 N N . MET A 1 229 ? 4.960 0.666 5.654 1.00 94.69 229 MET A N 1
ATOM 1819 C CA . MET A 1 229 ? 3.946 1.627 6.091 1.00 94.69 229 MET A CA 1
ATOM 1820 C C . MET A 1 229 ? 2.717 0.901 6.644 1.00 94.69 229 MET A C 1
ATOM 1822 O O . MET A 1 229 ? 2.263 1.225 7.738 1.00 94.69 229 MET A O 1
ATOM 1826 N N . VAL A 1 230 ? 2.199 -0.096 5.919 1.00 94.88 230 VAL A N 1
ATOM 1827 C CA . VAL A 1 230 ? 1.042 -0.885 6.374 1.00 94.88 230 VAL A CA 1
ATOM 1828 C C . VAL A 1 230 ? 1.361 -1.587 7.695 1.00 94.88 230 VAL A C 1
ATOM 1830 O O . VAL A 1 230 ? 0.565 -1.518 8.627 1.00 94.88 230 VAL A O 1
ATOM 1833 N N . ALA A 1 231 ? 2.553 -2.177 7.819 1.00 94.56 231 ALA A N 1
ATOM 1834 C CA . ALA A 1 231 ? 2.991 -2.844 9.040 1.00 94.56 231 ALA A CA 1
ATOM 1835 C C . ALA A 1 231 ? 3.108 -1.888 10.239 1.00 94.56 231 ALA A C 1
ATOM 1837 O O . ALA A 1 231 ? 2.706 -2.249 11.343 1.00 94.56 231 ALA A O 1
ATOM 1838 N N . ALA A 1 232 ? 3.601 -0.664 10.032 1.00 95.94 232 ALA A N 1
ATOM 1839 C CA . ALA A 1 232 ? 3.699 0.338 11.093 1.00 95.94 232 ALA A CA 1
ATOM 1840 C C . ALA A 1 232 ? 2.325 0.827 11.585 1.00 95.94 232 ALA A C 1
ATOM 1842 O O . ALA A 1 232 ? 2.171 1.167 12.758 1.00 95.94 232 ALA A O 1
ATOM 1843 N N . ILE A 1 233 ? 1.320 0.864 10.705 1.00 96.44 233 ILE A N 1
ATOM 1844 C CA . ILE A 1 233 ? -0.004 1.404 11.037 1.00 96.44 233 ILE A CA 1
ATOM 1845 C C . ILE A 1 233 ? -0.957 0.317 11.541 1.00 96.44 233 ILE A C 1
ATOM 1847 O O . ILE A 1 233 ? -1.671 0.560 12.505 1.00 96.44 233 ILE A O 1
ATOM 1851 N N . ALA A 1 234 ? -0.969 -0.861 10.918 1.00 95.75 234 ALA A N 1
ATOM 1852 C CA . ALA A 1 234 ? -1.947 -1.920 11.179 1.00 95.75 234 ALA A CA 1
ATOM 1853 C C . ALA A 1 234 ? -1.321 -3.281 11.522 1.00 95.75 234 ALA A C 1
ATOM 1855 O O . ALA A 1 234 ? -2.043 -4.268 11.661 1.00 95.75 234 ALA A O 1
ATOM 1856 N N . GLY A 1 235 ? 0.004 -3.380 11.641 1.00 94.12 235 GLY A N 1
ATOM 1857 C CA . GLY A 1 235 ? 0.703 -4.658 11.796 1.00 94.12 235 GLY A CA 1
ATOM 1858 C C . GLY A 1 235 ? 0.885 -5.414 10.469 1.00 94.12 235 GLY A C 1
ATOM 1859 O O . GLY A 1 235 ? 0.227 -5.109 9.467 1.00 94.12 235 GLY A O 1
ATOM 1860 N N . PRO A 1 236 ? 1.800 -6.397 10.419 1.00 92.25 236 PRO A N 1
ATOM 1861 C CA . PRO A 1 236 ? 2.124 -7.121 9.191 1.00 92.25 236 PRO A CA 1
ATOM 1862 C C . PRO A 1 236 ? 0.944 -7.968 8.689 1.00 92.25 236 PRO A C 1
ATOM 1864 O O . PRO A 1 236 ? 0.035 -8.312 9.449 1.00 92.25 236 PRO A O 1
ATOM 1867 N N . PHE A 1 237 ? 0.968 -8.326 7.405 1.00 89.56 237 PHE A N 1
ATOM 1868 C CA . PHE A 1 237 ? 0.118 -9.397 6.881 1.00 89.56 237 PHE A CA 1
ATOM 1869 C C . PHE A 1 237 ? 0.491 -10.741 7.528 1.00 89.56 237 PHE A C 1
ATOM 1871 O O . PHE A 1 237 ? 1.616 -10.935 8.000 1.00 89.56 237 PHE A O 1
ATOM 1878 N N . GLY A 1 238 ? -0.454 -11.679 7.560 1.00 86.12 238 GLY A N 1
ATOM 1879 C CA . GLY A 1 238 ? -0.194 -13.038 8.025 1.00 86.12 238 GLY A CA 1
ATOM 1880 C C . GLY A 1 238 ? 0.757 -13.788 7.087 1.00 86.12 238 GLY A C 1
ATOM 1881 O O . GLY A 1 238 ? 0.836 -13.500 5.896 1.00 86.12 238 GLY A O 1
ATOM 1882 N N . ARG A 1 239 ? 1.457 -14.808 7.604 1.00 79.88 239 ARG A N 1
ATOM 1883 C CA . ARG A 1 239 ? 2.408 -15.627 6.815 1.00 79.88 239 ARG A CA 1
ATOM 1884 C C . ARG A 1 239 ? 1.763 -16.377 5.642 1.00 79.88 239 ARG A C 1
ATOM 1886 O O . ARG A 1 239 ? 2.463 -16.813 4.742 1.00 79.88 239 ARG A O 1
ATOM 1893 N N . ASN A 1 240 ? 0.447 -16.545 5.680 1.00 78.94 240 ASN A N 1
ATOM 1894 C CA . ASN A 1 240 ? -0.382 -17.183 4.661 1.00 78.94 240 ASN A CA 1
ATOM 1895 C C . ASN A 1 240 ? -1.115 -16.163 3.768 1.00 78.94 240 ASN A C 1
ATOM 1897 O O . ASN A 1 240 ? -2.180 -16.484 3.254 1.00 78.94 240 ASN A O 1
ATOM 1901 N N . PHE A 1 241 ? -0.611 -14.928 3.657 1.00 72.62 241 PHE A N 1
ATOM 1902 C CA . PHE A 1 241 ? -1.272 -13.823 2.943 1.00 72.62 241 PHE A CA 1
ATOM 1903 C C . PHE A 1 241 ? -2.653 -13.434 3.509 1.00 72.62 241 PHE A C 1
ATOM 1905 O O . PHE A 1 241 ? -3.419 -12.718 2.872 1.00 72.62 241 PHE A O 1
ATOM 1912 N N . SER A 1 242 ? -2.983 -13.869 4.731 1.00 86.62 242 SER A N 1
ATOM 1913 C CA . SER A 1 242 ? -4.171 -13.381 5.438 1.00 86.62 242 SER A CA 1
ATOM 1914 C C . SER A 1 242 ? -3.978 -11.944 5.927 1.00 86.62 242 SER A C 1
ATOM 1916 O O . SER A 1 242 ? -2.861 -11.425 5.996 1.00 86.62 242 SER A O 1
ATOM 1918 N N . GLN A 1 243 ? -5.070 -11.318 6.369 1.00 89.62 243 GLN A N 1
ATOM 1919 C CA . GLN A 1 243 ? -5.053 -9.984 6.982 1.00 89.62 243 GLN A CA 1
ATOM 1920 C C . GLN A 1 243 ? -4.114 -9.883 8.204 1.00 89.62 243 GLN A C 1
ATOM 1922 O O . GLN A 1 243 ? -3.633 -8.796 8.527 1.00 89.62 243 GLN A O 1
ATOM 1927 N N . GLY A 1 244 ? -3.774 -11.010 8.841 1.00 89.94 244 GLY A N 1
ATOM 1928 C CA . GLY A 1 244 ? -2.885 -11.047 10.000 1.00 89.94 244 GLY A CA 1
ATOM 1929 C C . GLY A 1 244 ? -3.498 -10.402 11.244 1.00 89.94 244 GLY A C 1
ATOM 1930 O O . GLY A 1 244 ? -4.693 -10.117 11.305 1.00 89.94 244 GLY A O 1
ATOM 1931 N N . GLU A 1 245 ? -2.671 -10.188 12.263 1.00 91.50 245 GLU A N 1
ATOM 1932 C CA . GLU A 1 245 ? -3.081 -9.452 13.460 1.00 91.50 245 GLU A CA 1
ATOM 1933 C C . GLU A 1 245 ? -3.083 -7.946 13.219 1.00 91.50 245 GLU A C 1
ATOM 1935 O O . GLU A 1 245 ? -2.275 -7.419 12.445 1.00 91.50 245 GLU A O 1
ATOM 1940 N N . VAL A 1 246 ? -4.004 -7.256 13.894 1.00 94.12 246 VAL A N 1
ATOM 1941 C CA . VAL A 1 246 ? -4.002 -5.797 13.949 1.00 94.12 246 VAL A CA 1
ATOM 1942 C C . VAL A 1 246 ? -3.018 -5.373 15.027 1.00 94.12 246 VAL A C 1
ATOM 1944 O O . VAL A 1 246 ? -3.180 -5.689 16.202 1.00 94.12 246 VAL A O 1
ATOM 1947 N N . GLY A 1 247 ? -1.963 -4.696 14.592 1.00 93.00 247 GLY A N 1
ATOM 1948 C CA . GLY A 1 247 ? -0.918 -4.132 15.438 1.00 93.00 247 GLY A CA 1
ATOM 1949 C C . GLY A 1 247 ? -0.604 -2.698 15.025 1.00 93.00 247 GLY A C 1
ATOM 1950 O O . GLY A 1 247 ? -1.438 -2.021 14.422 1.00 93.00 247 GLY A O 1
ATOM 1951 N N . GLY A 1 248 ? 0.613 -2.240 15.322 1.00 94.50 248 GLY A N 1
ATOM 1952 C CA . GLY A 1 248 ? 1.042 -0.880 14.991 1.00 94.50 248 GLY A CA 1
ATOM 1953 C C . GLY A 1 248 ? 0.163 0.186 15.650 1.00 94.50 248 GLY A C 1
ATOM 1954 O O . GLY A 1 248 ? -0.444 -0.050 16.694 1.00 94.50 248 GLY A O 1
ATOM 1955 N N . ALA A 1 249 ? 0.061 1.352 15.012 1.00 95.00 249 ALA A N 1
ATOM 1956 C CA . ALA A 1 249 ? -0.710 2.477 15.541 1.00 95.00 249 ALA A CA 1
ATOM 1957 C C . ALA A 1 249 ? -2.195 2.146 15.807 1.00 95.00 249 ALA A C 1
ATOM 1959 O O . ALA A 1 249 ? -2.742 2.607 16.804 1.00 95.00 249 ALA A O 1
ATOM 1960 N N . LEU A 1 250 ? -2.850 1.358 14.947 1.00 94.38 250 LEU A N 1
ATOM 1961 C CA . LEU A 1 250 ? -4.259 0.975 15.108 1.00 94.38 250 LEU A CA 1
ATOM 1962 C C . LEU A 1 250 ? -4.456 -0.039 16.238 1.00 94.38 250 LEU A C 1
ATOM 1964 O O . LEU A 1 250 ? -5.386 0.114 17.027 1.00 94.38 250 LEU A O 1
ATOM 1968 N N . GLY A 1 251 ? -3.554 -1.016 16.375 1.00 92.81 251 GLY A N 1
ATOM 1969 C CA . GLY A 1 251 ? -3.582 -1.947 17.506 1.00 92.81 251 GLY A CA 1
ATOM 1970 C C . GLY A 1 251 ? -3.354 -1.238 18.847 1.00 92.81 251 GLY A C 1
ATOM 1971 O O . GLY A 1 251 ? -4.064 -1.493 19.814 1.00 92.81 251 GLY A O 1
ATOM 1972 N N . GLU A 1 252 ? -2.434 -0.269 18.899 1.00 91.94 252 GLU A N 1
ATOM 1973 C CA . GLU A 1 252 ? -2.208 0.578 20.084 1.00 91.94 252 GLU A CA 1
ATOM 1974 C C . GLU A 1 252 ? -3.378 1.519 20.417 1.00 91.94 252 GLU A C 1
ATOM 1976 O O . GLU A 1 252 ? -3.452 2.051 21.529 1.00 91.94 252 GLU A O 1
ATOM 1981 N N . LEU A 1 253 ? -4.255 1.782 19.447 1.00 90.50 253 LEU A N 1
ATOM 1982 C CA . LEU A 1 253 ? -5.507 2.518 19.634 1.00 90.50 253 LEU A CA 1
ATOM 1983 C C . LEU A 1 253 ? -6.665 1.610 20.071 1.00 90.50 253 LEU A C 1
ATOM 1985 O O . LEU A 1 253 ? -7.737 2.119 20.386 1.00 90.50 253 LEU A O 1
ATOM 1989 N N . GLY A 1 254 ? -6.447 0.293 20.127 1.00 89.69 254 GLY A N 1
ATOM 1990 C CA . GLY A 1 254 ? -7.447 -0.687 20.538 1.00 89.69 254 GLY A CA 1
ATOM 1991 C C . GLY A 1 254 ? -8.396 -1.130 19.425 1.00 89.69 254 GLY A C 1
ATOM 1992 O O . GLY A 1 254 ? -9.429 -1.717 19.737 1.00 89.69 254 GLY A O 1
ATOM 1993 N N . TYR A 1 255 ? -8.075 -0.863 18.154 1.00 91.62 255 TYR A N 1
ATOM 1994 C CA . TYR A 1 255 ? -8.846 -1.400 17.031 1.00 91.62 255 TYR A CA 1
ATOM 1995 C C . TYR A 1 255 ? -8.519 -2.876 16.792 1.00 91.62 255 TYR A C 1
ATOM 1997 O O . TYR A 1 255 ? -7.384 -3.326 16.970 1.00 91.62 255 TYR A O 1
ATOM 2005 N N . ASP A 1 256 ? -9.533 -3.623 16.377 1.00 90.75 256 ASP A N 1
ATOM 2006 C CA . ASP A 1 256 ? -9.492 -5.066 16.166 1.00 90.75 256 ASP A CA 1
ATOM 2007 C C . ASP A 1 256 ? -9.500 -5.436 14.674 1.00 90.75 256 ASP A C 1
ATOM 2009 O O . ASP A 1 256 ? -9.488 -4.587 13.783 1.00 90.75 256 ASP A O 1
ATOM 2013 N N . ARG A 1 257 ? -9.508 -6.742 14.394 1.00 92.19 257 ARG A N 1
ATOM 2014 C CA . ARG A 1 257 ? -9.499 -7.279 13.025 1.00 92.19 257 ARG A CA 1
ATOM 2015 C C . ARG A 1 257 ? -10.787 -6.981 12.250 1.00 92.19 257 ARG A C 1
ATOM 2017 O O . ARG A 1 257 ? -10.746 -6.986 11.025 1.00 92.19 257 ARG A O 1
ATOM 2024 N N . ASP A 1 258 ? -11.893 -6.705 12.936 1.00 90.62 258 ASP A N 1
ATOM 2025 C CA . ASP A 1 258 ? -13.195 -6.461 12.304 1.00 90.62 258 ASP A CA 1
ATOM 2026 C C . ASP A 1 258 ? -13.330 -5.011 11.819 1.00 90.62 258 ASP A C 1
ATOM 2028 O O . ASP A 1 258 ? -14.143 -4.705 10.946 1.00 90.62 258 ASP A O 1
ATOM 2032 N N . SER A 1 259 ? -12.503 -4.116 12.362 1.00 92.00 259 SER A N 1
ATOM 2033 C CA . SER A 1 259 ? -12.458 -2.696 12.019 1.00 92.00 259 SER A CA 1
ATOM 2034 C C . SER A 1 259 ? -11.308 -2.323 11.081 1.00 92.00 259 SER A C 1
ATOM 2036 O O . SER A 1 259 ? -11.216 -1.164 10.685 1.00 92.00 259 SER A O 1
ATOM 2038 N N . VAL A 1 260 ? -10.438 -3.261 10.686 1.00 95.19 260 VAL A N 1
ATOM 2039 C CA . VAL A 1 260 ? -9.236 -2.967 9.887 1.00 95.19 260 VAL A CA 1
ATOM 2040 C C . VAL A 1 260 ? -9.092 -3.921 8.704 1.00 95.19 260 VAL A C 1
ATOM 2042 O O . VAL A 1 260 ? -9.005 -5.133 8.870 1.00 95.19 260 VAL A O 1
ATOM 2045 N N . TRP A 1 261 ? -8.950 -3.358 7.505 1.00 95.31 261 TRP A N 1
ATOM 2046 C CA . TRP A 1 261 ? -8.690 -4.090 6.270 1.00 95.31 261 TRP A CA 1
ATOM 2047 C C . TRP A 1 261 ? -7.457 -3.552 5.541 1.00 95.31 261 TRP A C 1
ATOM 2049 O O . TRP A 1 261 ? -7.363 -2.378 5.178 1.00 95.31 261 TRP A O 1
ATOM 2059 N N . LYS A 1 262 ? -6.498 -4.436 5.283 1.00 94.69 262 LYS A N 1
ATOM 2060 C CA . LYS A 1 262 ? -5.258 -4.162 4.561 1.00 94.69 262 LYS A CA 1
ATOM 2061 C C . LYS A 1 262 ? -5.433 -4.632 3.117 1.00 94.69 262 LYS A C 1
ATOM 2063 O O . LYS A 1 262 ? -5.616 -5.820 2.850 1.00 94.69 262 LYS A O 1
ATOM 2068 N N . LEU A 1 263 ? -5.381 -3.689 2.185 1.00 91.31 263 LEU A N 1
ATOM 2069 C CA . LEU A 1 263 ? -5.358 -3.942 0.752 1.00 91.31 263 LEU A CA 1
ATOM 2070 C C . LEU A 1 263 ? -3.919 -4.203 0.329 1.00 91.31 263 LEU A C 1
ATOM 2072 O O . LEU A 1 263 ? -2.998 -3.439 0.632 1.00 91.31 263 LEU A O 1
ATOM 2076 N N . GLU A 1 264 ? -3.728 -5.292 -0.391 1.00 72.69 264 GLU A N 1
ATOM 2077 C CA . GLU A 1 264 ? -2.427 -5.642 -0.919 1.00 72.69 264 GLU A CA 1
ATOM 2078 C C . GLU A 1 264 ? -2.165 -4.842 -2.201 1.00 72.69 264 GLU A C 1
ATOM 2080 O O . GLU A 1 264 ? -2.760 -5.102 -3.243 1.00 72.69 264 GLU A O 1
ATOM 2085 N N . SER A 1 265 ? -1.273 -3.847 -2.139 1.00 52.34 265 SER A N 1
ATOM 2086 C CA . SER A 1 265 ? -0.834 -3.135 -3.349 1.00 52.34 265 SER A CA 1
ATOM 2087 C C . SER A 1 265 ? 0.301 -3.848 -4.081 1.00 52.34 265 SER A C 1
ATOM 2089 O O . SER A 1 265 ? 0.609 -3.475 -5.205 1.00 52.34 265 SER A O 1
ATOM 2091 N N . THR A 1 266 ? 0.945 -4.830 -3.444 1.00 43.50 266 THR A N 1
ATOM 2092 C CA . THR A 1 266 ? 2.046 -5.642 -3.982 1.00 43.50 266 THR A CA 1
ATOM 2093 C C . THR A 1 266 ? 2.450 -6.695 -2.945 1.00 43.50 266 THR A C 1
ATOM 2095 O O . THR A 1 266 ? 2.948 -6.294 -1.886 1.00 43.50 266 THR A O 1
ATOM 2098 N N . PRO A 1 267 ? 2.434 -7.996 -3.265 1.00 38.12 267 PRO A N 1
ATOM 2099 C CA . PRO A 1 267 ? 3.447 -8.893 -2.760 1.00 38.12 267 PRO A CA 1
ATOM 2100 C C . PRO A 1 267 ? 4.527 -9.070 -3.826 1.00 38.12 267 PRO A C 1
ATOM 2102 O O . PRO A 1 267 ? 4.258 -9.192 -5.024 1.00 38.12 267 PRO A O 1
ATOM 2105 N N . PHE A 1 268 ? 5.774 -9.135 -3.374 1.00 34.84 268 PHE A N 1
ATOM 2106 C CA . PHE A 1 268 ? 6.742 -10.029 -3.995 1.00 34.84 268 PHE A CA 1
ATOM 2107 C C . PHE A 1 268 ? 6.057 -11.395 -4.154 1.00 34.84 268 PHE A C 1
ATOM 2109 O O . PHE A 1 268 ? 5.863 -12.104 -3.169 1.00 34.84 268 PHE A O 1
ATOM 2116 N N . SER A 1 269 ? 5.626 -11.740 -5.367 1.00 31.28 269 SER A N 1
ATOM 2117 C CA . SER A 1 269 ? 5.238 -13.113 -5.664 1.00 31.28 269 SER A CA 1
ATOM 2118 C C . SER A 1 269 ? 6.522 -13.919 -5.823 1.00 31.28 269 SER A C 1
ATOM 2120 O O . SER A 1 269 ? 7.068 -14.024 -6.919 1.00 31.28 269 SER A O 1
ATOM 2122 N N . GLU A 1 270 ? 7.005 -14.497 -4.727 1.00 30.02 270 GLU A N 1
ATOM 2123 C CA . GLU A 1 270 ? 7.682 -15.792 -4.794 1.00 30.02 270 GLU A CA 1
ATOM 2124 C C . GLU A 1 270 ? 6.609 -16.882 -4.918 1.00 30.02 270 GLU A C 1
ATOM 2126 O O . GLU A 1 270 ? 6.352 -17.659 -4.008 1.00 30.02 270 GLU A O 1
ATOM 2131 N N . ASN A 1 271 ? 5.918 -16.883 -6.051 1.00 29.94 271 ASN A N 1
ATOM 2132 C CA . ASN A 1 271 ? 5.254 -18.050 -6.605 1.00 29.94 271 ASN A CA 1
ATOM 2133 C C . ASN A 1 271 ? 5.224 -17.834 -8.120 1.00 29.94 271 ASN A C 1
ATOM 2135 O O . ASN A 1 271 ? 4.264 -17.259 -8.645 1.00 29.94 271 ASN A O 1
ATOM 2139 N N . PRO A 1 272 ? 6.277 -18.237 -8.858 1.00 32.22 272 PRO A N 1
ATOM 2140 C CA . PRO A 1 272 ? 6.112 -18.398 -10.287 1.00 32.22 272 PRO A CA 1
ATOM 2141 C C . PRO A 1 272 ? 5.018 -19.452 -10.469 1.00 32.22 272 PRO A C 1
ATOM 2143 O O . PRO A 1 272 ? 5.156 -20.588 -10.015 1.00 32.22 272 PRO A O 1
ATOM 2146 N N . LEU A 1 273 ? 3.909 -19.083 -11.107 1.00 36.12 273 LEU A N 1
ATOM 2147 C CA . LEU A 1 273 ? 3.027 -20.072 -11.712 1.00 36.12 273 LEU A CA 1
ATOM 2148 C C . LEU A 1 273 ? 3.888 -20.818 -12.740 1.00 36.12 273 LEU A C 1
ATOM 2150 O O . LEU A 1 273 ? 4.178 -20.301 -13.816 1.00 36.12 273 LEU A O 1
ATOM 2154 N N . ILE A 1 274 ? 4.396 -21.995 -12.364 1.00 32.56 274 ILE A N 1
ATOM 2155 C CA . ILE A 1 274 ? 5.246 -22.810 -13.231 1.00 32.56 274 ILE A CA 1
ATOM 2156 C C . ILE A 1 274 ? 4.353 -23.379 -14.331 1.00 32.56 274 ILE A C 1
ATOM 2158 O O . ILE A 1 274 ? 3.655 -24.374 -14.135 1.00 32.56 274 ILE A O 1
ATOM 2162 N N . TYR A 1 275 ? 4.398 -22.770 -15.511 1.00 37.72 275 TYR A N 1
ATOM 2163 C CA . TYR A 1 275 ? 3.907 -23.404 -16.725 1.00 37.72 275 TYR A CA 1
ATOM 2164 C C . TYR A 1 275 ? 4.854 -24.552 -17.084 1.00 37.72 275 TYR A C 1
ATOM 2166 O O . TYR A 1 275 ? 6.011 -24.330 -17.438 1.00 37.72 275 TYR A O 1
ATOM 2174 N N . LYS A 1 276 ? 4.381 -25.800 -16.996 1.00 30.52 276 LYS A N 1
ATOM 2175 C CA . LYS A 1 276 ? 5.090 -26.935 -17.599 1.00 30.52 276 LYS A CA 1
ATOM 2176 C C . LYS A 1 276 ? 4.595 -27.121 -19.025 1.00 30.52 276 LYS A C 1
ATOM 2178 O O . LYS A 1 276 ? 3.443 -27.490 -19.249 1.00 30.52 276 LYS A O 1
ATOM 2183 N N . GLN A 1 277 ? 5.483 -26.885 -19.984 1.00 30.19 277 GLN A N 1
ATOM 2184 C CA . GLN A 1 277 ? 5.263 -27.261 -21.371 1.00 30.19 277 GLN A CA 1
ATOM 2185 C C . GLN A 1 277 ? 5.381 -28.784 -21.476 1.00 30.19 277 GLN A C 1
ATOM 2187 O O . GLN A 1 277 ? 6.395 -29.375 -21.103 1.00 30.19 277 GLN A O 1
ATOM 2192 N N . THR A 1 278 ? 4.313 -29.436 -21.925 1.00 37.09 278 THR A N 1
ATOM 2193 C CA . THR A 1 278 ? 4.365 -30.875 -22.208 1.00 37.09 278 THR A CA 1
ATOM 2194 C C . THR A 1 278 ? 5.183 -31.126 -23.481 1.00 37.09 278 THR A C 1
ATOM 2196 O O . THR A 1 278 ? 5.240 -30.248 -24.345 1.00 37.09 278 THR A O 1
ATOM 2199 N N . PRO A 1 279 ? 5.771 -32.323 -23.667 1.00 32.03 279 PRO A N 1
ATOM 2200 C CA . PRO A 1 279 ? 6.530 -32.668 -24.878 1.00 32.03 279 PRO A CA 1
ATOM 2201 C C . PRO A 1 279 ? 5.714 -32.633 -26.190 1.00 32.03 279 PRO A C 1
ATOM 2203 O O . PRO A 1 279 ? 6.269 -32.863 -27.257 1.00 32.03 279 PRO A O 1
ATOM 2206 N N . LEU A 1 280 ? 4.413 -32.317 -26.127 1.00 37.91 280 LEU A N 1
ATOM 2207 C CA . LEU A 1 280 ? 3.514 -32.120 -27.270 1.00 37.91 280 LEU A CA 1
ATOM 2208 C C . LEU A 1 280 ? 3.130 -30.642 -27.499 1.00 37.91 280 LEU A C 1
ATOM 2210 O O . LEU A 1 280 ? 2.233 -30.364 -28.287 1.00 37.91 280 LEU A O 1
ATOM 2214 N N . GLY A 1 281 ? 3.775 -29.690 -26.814 1.00 32.53 281 GLY A N 1
ATOM 2215 C CA . GLY A 1 281 ? 3.626 -28.252 -27.078 1.00 32.53 281 GLY A CA 1
ATOM 2216 C C . GLY A 1 281 ? 2.445 -27.549 -26.396 1.00 32.53 281 GLY A C 1
ATOM 2217 O O . GLY A 1 281 ? 2.290 -26.346 -26.578 1.00 32.53 281 GLY A O 1
ATOM 2218 N N . HIS A 1 282 ? 1.645 -28.236 -25.574 1.00 33.50 282 HIS A N 1
ATOM 2219 C CA . HIS A 1 282 ? 0.560 -27.598 -24.817 1.00 33.50 282 HIS A CA 1
ATOM 2220 C C . HIS A 1 282 ? 1.052 -27.041 -23.472 1.00 33.50 282 HIS A C 1
ATOM 2222 O O . HIS A 1 282 ? 1.740 -27.741 -22.717 1.00 33.50 282 HIS A O 1
ATOM 2228 N N . LEU A 1 283 ? 0.657 -25.796 -23.180 1.00 31.83 283 LEU A N 1
ATOM 2229 C CA . LEU A 1 283 ? 0.824 -25.117 -21.893 1.00 31.83 283 LEU A CA 1
ATOM 2230 C C . LEU A 1 283 ? -0.315 -25.553 -20.951 1.00 31.83 283 LEU A C 1
ATOM 2232 O O . LEU A 1 283 ? -1.482 -25.337 -21.272 1.00 31.83 283 LEU A O 1
ATOM 2236 N N . VAL A 1 284 ? -0.005 -26.173 -19.808 1.00 31.45 284 VAL A N 1
ATOM 2237 C CA . VAL A 1 284 ? -1.019 -26.587 -18.818 1.00 31.45 284 VAL A CA 1
ATOM 2238 C C . VAL A 1 284 ? -0.890 -25.731 -17.559 1.00 31.45 284 VAL A C 1
ATOM 2240 O O . VAL A 1 284 ? 0.169 -25.694 -16.934 1.00 31.45 284 VAL A O 1
ATOM 2243 N N . LEU A 1 285 ? -1.982 -25.051 -17.201 1.00 34.19 285 LEU A N 1
ATOM 2244 C CA . LEU A 1 285 ? -2.139 -24.260 -15.981 1.00 34.19 285 LEU A CA 1
ATOM 2245 C C . LEU A 1 285 ? -2.671 -25.169 -14.859 1.00 34.19 285 LEU A C 1
ATOM 2247 O O . LEU A 1 285 ? -3.726 -25.782 -15.011 1.00 34.19 285 LEU A O 1
ATOM 2251 N N . LEU A 1 286 ? -1.960 -25.266 -13.735 1.00 27.88 286 LEU A N 1
ATOM 2252 C CA . LEU A 1 286 ? -2.437 -25.977 -12.545 1.00 27.88 286 LEU A CA 1
ATOM 2253 C C . LEU A 1 286 ? -3.118 -24.978 -11.599 1.00 27.88 286 LEU A C 1
ATOM 2255 O O . LEU A 1 286 ? -2.437 -24.196 -10.943 1.00 27.88 286 LEU A O 1
ATOM 2259 N N . ILE A 1 287 ? -4.452 -25.021 -11.515 1.00 30.47 287 ILE A N 1
ATOM 2260 C CA . ILE A 1 287 ? -5.237 -24.339 -10.473 1.00 30.47 287 ILE A CA 1
ATOM 2261 C C . ILE A 1 287 ? -6.107 -25.382 -9.755 1.00 30.47 287 ILE A C 1
ATOM 2263 O O . ILE A 1 287 ? -7.000 -25.948 -10.387 1.00 30.47 287 ILE A O 1
ATOM 2267 N N . PRO A 1 288 ? -5.913 -25.627 -8.448 1.00 29.55 288 PRO A N 1
ATOM 2268 C CA . PRO A 1 288 ? -6.949 -26.195 -7.592 1.00 29.55 288 PRO A CA 1
ATOM 2269 C C . PRO A 1 288 ? -7.714 -25.097 -6.811 1.00 29.55 288 PRO A C 1
ATOM 2271 O O . PRO A 1 288 ? -7.069 -24.147 -6.363 1.00 29.55 288 PRO A O 1
ATOM 2274 N N . PRO A 1 289 ? -9.044 -25.217 -6.574 1.00 38.38 289 PRO A N 1
ATOM 2275 C CA . PRO A 1 289 ? -9.992 -26.205 -7.094 1.00 38.38 289 PRO A CA 1
ATOM 2276 C C . PRO A 1 289 ? -11.201 -25.548 -7.800 1.00 38.38 289 PRO A C 1
ATOM 2278 O O . PRO A 1 289 ? -12.145 -25.138 -7.142 1.00 38.38 289 PRO A O 1
ATOM 2281 N N . TYR A 1 290 ? -11.235 -25.522 -9.139 1.00 27.98 290 TYR A N 1
ATOM 2282 C CA . TYR A 1 290 ? -12.498 -25.476 -9.899 1.00 27.98 290 TYR A CA 1
ATOM 2283 C C . TYR A 1 290 ? -12.381 -26.312 -11.186 1.00 27.98 290 TYR A C 1
ATOM 2285 O O . TYR A 1 290 ? -11.349 -26.337 -11.850 1.00 27.98 290 TYR A O 1
ATOM 2293 N N . ARG A 1 291 ? -13.451 -27.067 -11.466 1.00 26.08 291 ARG A N 1
ATOM 2294 C CA . ARG A 1 291 ? -13.584 -28.161 -12.447 1.00 26.08 291 ARG A CA 1
ATOM 2295 C C . ARG A 1 291 ? -13.115 -27.831 -13.875 1.00 26.08 291 ARG A C 1
ATOM 2297 O O . ARG A 1 291 ? -13.497 -26.813 -14.441 1.00 26.08 291 ARG A O 1
ATOM 2304 N N . LEU A 1 292 ? -12.424 -28.797 -14.495 1.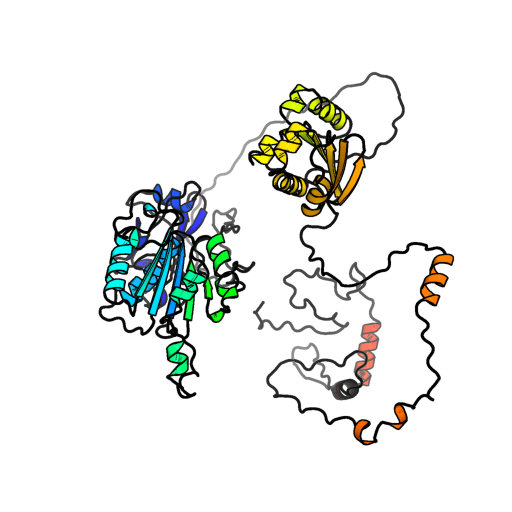00 23.59 292 LEU A N 1
ATOM 2305 C CA . LEU A 1 292 ? -12.217 -28.893 -15.947 1.00 23.59 292 LEU A CA 1
ATOM 2306 C C . LEU A 1 292 ? -13.541 -29.191 -16.677 1.00 23.59 292 LEU A C 1
ATOM 2308 O O . LEU A 1 292 ? -14.226 -30.157 -16.342 1.00 23.59 292 LEU A O 1
ATOM 2312 N N . ILE A 1 293 ? -13.822 -28.450 -17.751 1.00 25.19 293 ILE A N 1
ATOM 2313 C CA . ILE A 1 293 ? -14.699 -28.884 -18.848 1.00 25.19 293 ILE A CA 1
ATOM 2314 C C . ILE A 1 293 ? -13.799 -29.087 -20.072 1.00 25.19 293 ILE A C 1
ATOM 2316 O O . ILE A 1 293 ? -13.165 -28.145 -20.541 1.00 25.19 293 ILE A O 1
ATOM 2320 N N . VAL A 1 294 ? -13.706 -30.324 -20.569 1.00 28.80 294 VAL A N 1
ATOM 2321 C CA . VAL A 1 294 ? -12.943 -30.679 -21.777 1.00 28.80 294 VAL A CA 1
ATOM 2322 C C . VAL A 1 294 ? -13.898 -30.730 -22.971 1.00 28.80 294 VAL A C 1
ATOM 2324 O O . VAL A 1 294 ? -14.839 -31.521 -22.971 1.00 28.80 294 VAL A O 1
ATOM 2327 N N . GLY A 1 295 ? -13.635 -29.910 -23.992 1.00 24.94 295 GLY A N 1
ATOM 2328 C CA . GLY A 1 295 ? -14.304 -29.922 -25.297 1.00 24.94 295 GLY A CA 1
ATOM 2329 C C . GLY A 1 295 ? -13.343 -30.336 -26.420 1.00 24.94 295 GLY A C 1
ATOM 2330 O O . GLY A 1 295 ? -12.235 -29.826 -26.516 1.00 24.94 295 GLY A O 1
ATOM 2331 N N . LEU A 1 296 ? -13.781 -31.304 -27.222 1.00 28.47 296 LEU A N 1
ATOM 2332 C CA . LEU A 1 296 ? -13.066 -32.175 -28.169 1.00 28.47 296 LEU A CA 1
ATOM 2333 C C . LEU A 1 296 ? -12.472 -31.540 -29.463 1.00 28.47 296 LEU A C 1
ATOM 2335 O O . LEU A 1 296 ? -13.134 -30.750 -30.120 1.00 28.47 296 LEU A O 1
ATOM 2339 N N . ARG A 1 297 ? -11.284 -32.065 -29.850 1.00 28.78 297 ARG A N 1
ATOM 2340 C CA . ARG A 1 297 ? -10.668 -32.394 -31.183 1.00 28.78 297 ARG A CA 1
ATOM 2341 C C . ARG A 1 297 ? -10.684 -31.426 -32.401 1.00 28.78 297 ARG A C 1
ATOM 2343 O O . ARG A 1 297 ? -11.749 -30.987 -32.815 1.00 28.78 297 ARG A O 1
ATOM 2350 N N . PRO A 1 298 ? -9.555 -31.353 -33.156 1.00 33.88 298 PRO A N 1
ATOM 2351 C CA . PRO A 1 298 ? -9.511 -31.045 -34.598 1.00 33.88 298 PRO A CA 1
ATOM 2352 C C . PRO A 1 298 ? -9.206 -32.291 -35.486 1.00 33.88 298 PRO A C 1
ATOM 2354 O O . PRO A 1 298 ? -8.758 -33.314 -34.954 1.00 33.88 298 PRO A O 1
ATOM 2357 N N . PRO A 1 299 ? -9.417 -32.245 -36.825 1.00 36.50 299 PRO A N 1
ATOM 2358 C CA . PRO A 1 299 ? -9.061 -33.326 -37.756 1.00 36.50 299 PRO A CA 1
ATOM 2359 C C . PRO A 1 299 ? -7.665 -33.158 -38.420 1.00 36.50 299 PRO A C 1
ATOM 2361 O O . PRO A 1 299 ? -7.058 -32.093 -38.291 1.00 36.50 299 PRO A O 1
ATOM 2364 N N . PRO A 1 300 ? -7.135 -34.205 -39.102 1.00 47.16 300 PRO A N 1
ATOM 2365 C CA . PRO A 1 300 ? -5.697 -34.408 -39.346 1.00 47.16 300 PRO A CA 1
ATOM 2366 C C . PRO A 1 300 ? -5.261 -34.279 -40.825 1.00 47.16 300 PRO A C 1
ATOM 2368 O O . PRO A 1 300 ? -6.112 -34.154 -41.695 1.00 47.16 300 PRO A O 1
ATOM 2371 N N . HIS A 1 301 ? -3.938 -34.330 -41.078 1.00 29.69 301 HIS A N 1
ATOM 2372 C CA . HIS A 1 301 ? -3.191 -35.092 -42.123 1.00 29.69 301 HIS A CA 1
ATOM 2373 C C . HIS A 1 301 ? -1.785 -34.455 -42.309 1.00 29.69 301 HIS A C 1
ATOM 2375 O O . HIS A 1 301 ? -1.684 -33.292 -42.671 1.00 29.69 301 HIS A O 1
ATOM 2381 N N . LEU A 1 302 ? -0.686 -35.042 -41.806 1.00 24.09 302 LEU A N 1
ATOM 2382 C CA . LEU A 1 302 ? 0.132 -36.174 -42.303 1.00 24.09 302 LEU A CA 1
ATOM 2383 C C . LEU A 1 302 ? 1.195 -35.764 -43.350 1.00 24.09 302 LEU A C 1
ATOM 2385 O O . LEU A 1 302 ? 0.848 -35.582 -44.508 1.00 24.09 302 LEU A O 1
ATOM 2389 N N . LEU A 1 303 ? 2.481 -35.732 -42.957 1.00 23.58 303 LEU A N 1
ATOM 2390 C CA . LEU A 1 303 ? 3.586 -36.465 -43.615 1.00 23.58 303 LEU A CA 1
ATOM 2391 C C . LEU A 1 303 ? 4.914 -36.271 -42.851 1.00 23.58 303 LEU A C 1
ATOM 2393 O O . LEU A 1 303 ? 5.469 -35.179 -42.797 1.00 23.58 303 LEU A O 1
ATOM 2397 N N . VAL A 1 304 ? 5.419 -37.363 -42.271 1.00 23.66 304 VAL A N 1
ATOM 2398 C CA . VAL A 1 304 ? 6.781 -37.513 -41.736 1.00 23.66 304 VAL A CA 1
ATOM 2399 C C . VAL A 1 304 ? 7.492 -38.534 -42.619 1.00 23.66 304 VAL A C 1
ATOM 2401 O O . VAL A 1 304 ? 6.960 -39.620 -42.841 1.00 23.66 304 VAL A O 1
ATOM 2404 N N . VAL A 1 305 ? 8.690 -38.193 -43.096 1.00 24.34 305 VAL A N 1
ATOM 2405 C CA . VAL A 1 305 ? 9.619 -39.104 -43.777 1.00 24.34 305 VAL A CA 1
ATOM 2406 C C . VAL A 1 305 ? 10.873 -39.241 -42.903 1.00 24.34 305 VAL A C 1
ATOM 2408 O O . VAL A 1 305 ? 11.544 -38.254 -42.613 1.00 24.34 305 VAL A O 1
ATOM 2411 N N . PHE A 1 306 ? 11.147 -40.469 -42.454 1.00 23.64 306 PHE A N 1
ATOM 2412 C CA . PHE A 1 306 ? 12.429 -40.958 -41.908 1.00 23.64 306 PHE A CA 1
ATOM 2413 C C . PHE A 1 306 ? 13.420 -41.156 -43.090 1.00 23.64 306 PHE A C 1
ATOM 2415 O O . PHE A 1 306 ? 12.962 -41.430 -44.192 1.00 23.64 306 PHE A O 1
ATOM 2422 N N . GLN A 1 307 ? 14.759 -41.074 -43.012 1.00 25.98 307 GLN A N 1
ATOM 2423 C CA . GLN A 1 307 ? 15.723 -41.708 -42.092 1.00 25.98 307 GLN A CA 1
ATOM 2424 C C . GLN A 1 307 ? 17.195 -41.233 -42.444 1.00 25.98 307 GLN A C 1
ATOM 2426 O O . GLN A 1 307 ? 17.309 -40.233 -43.145 1.00 25.98 307 GLN A O 1
ATOM 2431 N N . PRO A 1 308 ? 18.327 -41.851 -41.999 1.00 37.28 308 PRO A N 1
ATOM 2432 C CA . PRO A 1 308 ? 19.284 -41.332 -40.994 1.00 37.28 308 PRO A CA 1
ATOM 2433 C C . PRO A 1 308 ? 20.761 -41.152 -41.470 1.00 37.28 308 PRO A C 1
ATOM 2435 O O . PRO A 1 308 ? 21.112 -41.598 -42.554 1.00 37.28 308 PRO A O 1
ATOM 2438 N N . ALA A 1 309 ? 21.654 -40.604 -40.619 1.00 24.89 309 ALA A N 1
ATOM 2439 C CA . ALA A 1 309 ? 23.106 -40.930 -40.526 1.00 24.89 309 ALA A CA 1
ATOM 2440 C C . ALA A 1 309 ? 23.791 -40.092 -39.412 1.00 24.89 309 ALA A C 1
ATOM 2442 O O . ALA A 1 309 ? 23.680 -38.873 -39.405 1.00 24.89 309 ALA A O 1
ATOM 2443 N N . MET A 1 310 ? 24.286 -40.730 -38.342 1.00 25.83 310 MET A N 1
ATOM 2444 C CA . MET A 1 310 ? 25.703 -41.028 -38.019 1.00 25.83 310 MET A CA 1
ATOM 2445 C C . MET A 1 310 ? 26.521 -39.904 -37.342 1.00 25.83 310 MET A C 1
ATOM 2447 O O . MET A 1 310 ? 26.704 -38.817 -37.874 1.00 25.83 310 MET A O 1
ATOM 2451 N N . ALA A 1 311 ? 27.053 -40.248 -36.161 1.00 30.02 311 ALA A N 1
ATOM 2452 C CA . ALA A 1 311 ? 28.082 -39.540 -35.394 1.00 30.02 311 ALA A CA 1
ATOM 2453 C C . ALA A 1 311 ? 29.501 -39.804 -35.943 1.00 30.02 311 ALA A C 1
ATOM 2455 O O . ALA A 1 311 ? 29.703 -40.767 -36.686 1.00 30.02 311 ALA A O 1
ATOM 2456 N N . PRO A 1 312 ? 30.488 -38.969 -35.574 1.00 37.28 312 PRO A N 1
ATOM 2457 C CA . PRO A 1 312 ? 31.637 -39.421 -34.754 1.00 37.28 312 PRO A CA 1
ATOM 2458 C C . PRO A 1 312 ? 32.099 -38.303 -33.779 1.00 37.28 312 PRO A C 1
ATOM 2460 O O . PRO A 1 312 ? 31.619 -37.182 -33.871 1.00 37.28 312 PRO A O 1
ATOM 2463 N N . SER A 1 313 ? 33.041 -38.408 -32.837 1.00 27.55 313 SER A N 1
ATOM 2464 C CA . SER A 1 313 ? 33.774 -39.458 -32.117 1.00 27.55 313 SER A CA 1
ATOM 2465 C C . SER A 1 313 ? 34.504 -38.738 -30.964 1.00 27.55 313 SER A C 1
ATOM 2467 O O . SER A 1 313 ? 34.893 -37.579 -31.104 1.00 27.55 313 SER A O 1
ATOM 2469 N N . ALA A 1 314 ? 34.699 -39.422 -29.836 1.00 25.91 314 ALA A N 1
ATOM 2470 C CA . ALA A 1 314 ? 35.456 -38.953 -28.674 1.00 25.91 314 ALA A CA 1
ATOM 2471 C C . ALA A 1 314 ? 36.977 -39.155 -28.847 1.00 25.91 314 ALA A C 1
ATOM 2473 O O . ALA A 1 314 ? 37.398 -40.097 -29.518 1.00 25.91 314 ALA A O 1
ATOM 2474 N N . VAL A 1 315 ? 37.793 -38.331 -28.176 1.00 26.36 315 VAL A N 1
ATOM 2475 C CA . VAL A 1 315 ? 39.241 -38.554 -27.991 1.00 26.36 315 VAL A CA 1
ATOM 2476 C C . VAL A 1 315 ? 39.538 -38.686 -26.495 1.00 26.36 315 VAL A C 1
ATOM 2478 O O . VAL A 1 315 ? 39.252 -37.784 -25.712 1.00 26.36 315 VAL A O 1
ATOM 2481 N N . TYR A 1 316 ? 40.102 -39.836 -26.123 1.00 25.94 316 TYR A N 1
ATOM 2482 C CA . TYR A 1 316 ? 40.662 -40.169 -24.812 1.00 25.94 316 TYR A CA 1
ATOM 2483 C C . TYR A 1 316 ? 42.166 -39.849 -24.780 1.00 25.94 316 TYR A C 1
ATOM 2485 O O . TYR A 1 316 ? 42.856 -40.054 -25.777 1.00 25.94 316 TYR A O 1
ATOM 2493 N N . TYR A 1 317 ? 42.690 -39.468 -23.612 1.00 26.98 317 TYR A N 1
ATOM 2494 C CA . TYR A 1 317 ? 44.115 -39.581 -23.278 1.00 26.98 317 TYR A CA 1
ATOM 2495 C C . TYR A 1 317 ? 44.266 -40.400 -21.988 1.00 26.98 317 TYR A C 1
ATOM 2497 O O . TYR A 1 317 ? 43.521 -40.198 -21.030 1.00 26.98 317 TYR A O 1
ATOM 2505 N N . ALA A 1 318 ? 45.217 -41.337 -21.988 1.00 28.33 318 ALA A N 1
ATOM 2506 C CA . ALA A 1 318 ? 45.561 -42.239 -20.884 1.00 28.33 318 ALA A CA 1
ATOM 2507 C C . ALA A 1 318 ? 47.041 -42.042 -20.446 1.00 28.33 318 ALA A C 1
ATOM 2509 O O . ALA A 1 318 ? 47.804 -41.434 -21.199 1.00 28.33 318 ALA A O 1
ATOM 2510 N N . PRO A 1 319 ? 47.455 -42.521 -19.249 1.00 40.84 319 PRO A N 1
ATOM 2511 C CA . PRO A 1 319 ? 48.619 -42.027 -18.493 1.00 40.84 319 PRO A CA 1
ATOM 2512 C C . PRO A 1 319 ? 49.860 -42.956 -18.501 1.00 40.84 319 PRO A C 1
ATOM 2514 O O . PRO A 1 319 ? 49.754 -44.138 -18.828 1.00 40.84 319 PRO A O 1
ATOM 2517 N N . GLN A 1 320 ? 51.024 -42.438 -18.068 1.00 27.09 320 GLN A N 1
ATOM 2518 C CA . GLN A 1 320 ? 52.321 -43.141 -17.889 1.00 27.09 320 GLN A CA 1
ATOM 2519 C C . GLN A 1 320 ? 53.217 -42.416 -16.819 1.00 27.09 320 GLN A C 1
ATOM 2521 O O . GLN A 1 320 ? 52.865 -41.298 -16.444 1.00 27.09 320 GLN A O 1
ATOM 2526 N N . PRO A 1 321 ? 54.310 -43.020 -16.266 1.00 32.88 321 PRO A N 1
ATOM 2527 C CA . PRO A 1 321 ? 54.461 -43.276 -14.816 1.00 32.88 321 PRO A CA 1
ATOM 2528 C C . PRO A 1 321 ? 55.702 -42.667 -14.072 1.00 32.88 321 PRO A C 1
ATOM 2530 O O . PRO A 1 321 ? 56.434 -41.836 -14.591 1.00 32.88 321 PRO A O 1
ATOM 2533 N N . VAL A 1 322 ? 55.852 -43.124 -12.813 1.00 28.62 322 VAL A N 1
ATOM 2534 C CA . VAL A 1 322 ? 56.587 -42.748 -11.563 1.00 28.62 322 VAL A CA 1
ATOM 2535 C C . VAL A 1 322 ? 58.137 -42.789 -11.540 1.00 28.62 322 VAL A C 1
ATOM 2537 O O . VAL A 1 322 ? 58.676 -43.723 -12.120 1.00 28.62 322 VAL A O 1
ATOM 2540 N N . GLN A 1 323 ? 58.803 -41.943 -10.703 1.00 26.31 323 GLN A N 1
ATOM 2541 C CA . GLN A 1 323 ? 60.015 -42.232 -9.853 1.00 26.31 323 GLN A CA 1
ATOM 2542 C C . GLN A 1 323 ? 60.101 -41.286 -8.598 1.00 26.31 323 GLN A C 1
ATOM 2544 O O . GLN A 1 323 ? 60.075 -40.074 -8.775 1.00 26.31 323 GLN A O 1
ATOM 2549 N N . SER A 1 324 ? 59.902 -41.771 -7.342 1.00 26.23 324 SER A N 1
ATOM 2550 C CA . SER A 1 324 ? 60.846 -41.994 -6.181 1.00 26.23 324 SER A CA 1
ATOM 2551 C C . SER A 1 324 ? 61.641 -40.771 -5.650 1.00 26.23 324 SER A C 1
ATOM 2553 O O . SER A 1 324 ? 62.247 -40.105 -6.471 1.00 26.23 324 SER A O 1
ATOM 2555 N N . GLN A 1 325 ? 61.836 -40.403 -4.365 1.00 24.89 325 GLN A N 1
ATOM 2556 C CA . GLN A 1 325 ? 61.622 -40.858 -2.960 1.00 24.89 325 GLN A CA 1
ATOM 2557 C C . GLN A 1 325 ? 61.749 -39.573 -2.071 1.00 24.89 325 GLN A C 1
ATOM 2559 O O . GLN A 1 325 ? 62.440 -38.647 -2.478 1.00 24.89 325 GLN A O 1
ATOM 2564 N N . ALA A 1 326 ? 61.098 -39.388 -0.914 1.00 25.48 326 ALA A N 1
ATOM 2565 C CA . ALA A 1 326 ? 61.506 -39.907 0.400 1.00 25.48 326 ALA A CA 1
ATOM 2566 C C . ALA A 1 326 ? 60.385 -39.714 1.453 1.00 25.48 326 ALA A C 1
ATOM 2568 O O . ALA A 1 326 ? 59.626 -38.748 1.406 1.00 25.48 326 ALA A O 1
ATOM 2569 N N . GLN A 1 327 ? 60.289 -40.661 2.390 1.00 27.77 327 GLN A N 1
ATOM 2570 C CA . GLN A 1 327 ? 59.290 -40.740 3.462 1.00 27.77 327 GLN A CA 1
ATOM 2571 C C . GLN A 1 327 ? 59.565 -39.763 4.614 1.00 27.77 327 GLN A C 1
ATOM 2573 O O . GLN A 1 327 ? 60.611 -39.858 5.248 1.00 27.77 327 GLN A O 1
ATOM 2578 N N . GLU A 1 328 ? 58.546 -39.000 5.016 1.00 28.06 328 GLU A N 1
ATOM 2579 C CA . GLU A 1 328 ? 58.310 -38.654 6.423 1.00 28.06 328 GLU A CA 1
ATOM 2580 C C . GLU A 1 328 ? 56.842 -38.928 6.803 1.00 28.06 328 GLU A C 1
ATOM 2582 O O . GLU A 1 328 ? 55.921 -38.797 5.999 1.00 28.06 328 GLU A O 1
ATOM 2587 N N . LYS A 1 329 ? 56.664 -39.422 8.034 1.00 25.78 329 LYS A N 1
ATOM 2588 C CA . LYS A 1 329 ? 55.448 -39.986 8.652 1.00 25.78 329 LYS A CA 1
ATOM 2589 C C . LYS A 1 329 ? 54.147 -39.197 8.392 1.00 25.78 329 LYS A C 1
ATOM 2591 O O . LYS A 1 329 ? 54.096 -38.015 8.728 1.00 25.78 329 LYS A O 1
ATOM 2596 N N . PRO A 1 330 ? 53.031 -39.850 8.005 1.00 29.06 330 PRO A N 1
ATOM 2597 C CA . PRO A 1 330 ? 51.726 -39.208 8.032 1.00 29.06 330 PRO A CA 1
ATOM 2598 C C . PRO A 1 330 ? 51.155 -39.266 9.455 1.00 29.06 330 PRO A C 1
ATOM 2600 O O . PRO A 1 330 ? 50.794 -40.328 9.961 1.00 29.06 330 PRO A O 1
ATOM 2603 N N . THR A 1 331 ? 51.057 -38.106 10.101 1.00 27.25 331 THR A N 1
ATOM 2604 C CA . THR A 1 331 ? 50.176 -37.931 11.260 1.00 27.25 331 THR A CA 1
ATOM 2605 C C . THR A 1 331 ? 48.833 -37.470 10.706 1.00 27.25 331 THR A C 1
ATOM 2607 O O . THR A 1 331 ? 48.739 -36.382 10.144 1.00 27.25 331 THR A O 1
ATOM 2610 N N . ALA A 1 332 ? 47.812 -38.323 10.781 1.00 29.06 332 ALA A N 1
ATOM 2611 C CA . ALA A 1 332 ? 46.473 -38.013 10.296 1.00 29.06 332 ALA A CA 1
ATOM 2612 C C . ALA A 1 332 ? 45.889 -36.818 11.074 1.00 29.06 332 ALA A C 1
ATOM 2614 O O . ALA A 1 332 ? 45.562 -36.940 12.254 1.00 29.06 332 ALA A O 1
ATOM 2615 N N . ALA A 1 333 ? 45.769 -35.663 10.416 1.00 32.91 333 ALA A N 1
ATOM 2616 C CA . ALA A 1 333 ? 45.011 -34.522 10.916 1.00 32.91 333 ALA A CA 1
ATOM 2617 C C . ALA A 1 333 ? 43.568 -34.592 10.376 1.00 32.91 333 ALA A C 1
ATOM 2619 O O . ALA A 1 333 ? 43.378 -34.922 9.203 1.00 32.91 333 ALA A O 1
ATOM 2620 N N . PRO A 1 334 ? 42.541 -34.296 11.191 1.00 37.84 334 PRO A N 1
ATOM 2621 C CA . PRO A 1 334 ? 41.154 -34.280 10.736 1.00 37.84 334 PRO A CA 1
ATOM 2622 C C . PRO A 1 334 ? 40.958 -33.160 9.705 1.00 37.84 334 PRO A C 1
ATOM 2624 O O . PRO A 1 334 ? 41.367 -32.021 9.941 1.00 37.84 334 PRO A O 1
ATOM 2627 N N . ALA A 1 335 ? 40.348 -33.481 8.561 1.00 48.09 335 ALA A N 1
ATOM 2628 C CA . ALA A 1 335 ? 40.084 -32.523 7.490 1.00 48.09 335 ALA A CA 1
ATOM 2629 C C . ALA A 1 335 ? 39.195 -31.377 8.008 1.00 48.09 335 ALA A C 1
ATOM 2631 O O . ALA A 1 335 ? 38.051 -31.592 8.407 1.00 48.09 335 ALA A O 1
ATOM 2632 N N . LYS A 1 336 ? 39.742 -30.158 8.038 1.00 68.00 336 LYS A N 1
ATOM 2633 C CA . LYS A 1 336 ? 39.017 -28.933 8.402 1.00 68.00 336 LYS A CA 1
ATOM 2634 C C . LYS A 1 336 ? 38.211 -28.468 7.181 1.00 68.00 336 LYS A C 1
ATOM 2636 O O . LYS A 1 336 ? 38.749 -28.456 6.078 1.00 68.00 336 LYS A O 1
ATOM 2641 N N . GLY A 1 337 ? 36.942 -28.098 7.371 1.00 81.69 337 GLY A N 1
ATOM 2642 C CA . GLY A 1 337 ? 36.068 -27.602 6.297 1.00 81.69 337 GLY A CA 1
ATOM 2643 C C . GLY A 1 337 ? 36.528 -26.266 5.675 1.00 81.69 337 GLY A C 1
ATOM 2644 O O . GLY A 1 337 ? 37.530 -25.695 6.122 1.00 81.69 337 GLY A O 1
ATOM 2645 N N . PRO A 1 338 ? 35.811 -25.754 4.655 1.00 90.00 338 PRO A N 1
ATOM 2646 C CA . PRO A 1 338 ? 36.171 -24.533 3.926 1.00 90.00 338 PRO A CA 1
ATOM 2647 C C . PRO A 1 338 ? 36.247 -23.312 4.848 1.00 90.00 338 PRO A C 1
ATOM 2649 O O . PRO A 1 338 ? 35.464 -23.176 5.793 1.00 90.00 338 PRO A O 1
ATOM 2652 N N . ALA A 1 339 ? 37.192 -22.412 4.576 1.00 91.25 339 ALA A N 1
ATOM 2653 C CA . ALA A 1 339 ? 37.410 -21.222 5.384 1.00 91.25 339 ALA A CA 1
ATOM 2654 C C . ALA A 1 339 ? 37.299 -19.926 4.596 1.00 91.25 339 ALA A C 1
ATOM 2656 O O . ALA A 1 339 ? 37.633 -19.862 3.420 1.00 91.25 339 ALA A O 1
ATOM 2657 N N . LEU A 1 340 ? 36.878 -18.876 5.288 1.00 93.00 340 LEU A N 1
ATOM 2658 C CA . LEU A 1 340 ? 36.782 -17.525 4.759 1.00 93.00 340 LEU A CA 1
ATOM 2659 C C . LEU A 1 340 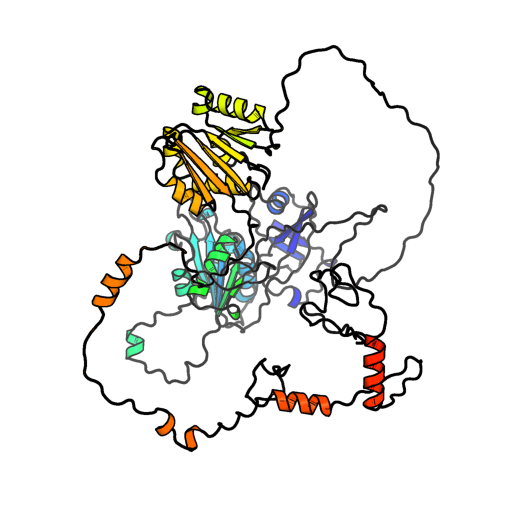? 37.826 -16.642 5.445 1.00 93.00 340 LEU A C 1
ATOM 2661 O O . LEU A 1 340 ? 37.832 -16.546 6.670 1.00 93.00 340 LEU A O 1
ATOM 2665 N N . ALA A 1 341 ? 38.690 -15.992 4.671 1.00 92.88 341 ALA A N 1
ATOM 2666 C CA . ALA A 1 341 ? 39.620 -14.974 5.141 1.00 92.88 341 ALA A CA 1
ATOM 2667 C C . ALA A 1 341 ? 39.108 -13.582 4.739 1.00 92.88 341 ALA A C 1
ATOM 2669 O O . ALA A 1 341 ? 38.848 -13.323 3.563 1.00 92.88 341 ALA A O 1
ATOM 2670 N N . ILE A 1 342 ? 38.974 -12.691 5.721 1.00 94.06 342 ILE A N 1
ATOM 2671 C CA . ILE A 1 342 ? 38.536 -11.305 5.548 1.00 94.06 342 ILE A CA 1
ATOM 2672 C C . ILE A 1 342 ? 39.670 -10.385 5.985 1.00 94.06 342 ILE A C 1
ATOM 2674 O O . ILE A 1 342 ? 40.108 -10.434 7.137 1.00 94.06 342 ILE A O 1
ATOM 2678 N N . GLY A 1 343 ? 40.127 -9.554 5.054 1.00 92.25 343 GLY A N 1
ATOM 2679 C CA . GLY A 1 343 ? 41.166 -8.556 5.280 1.00 92.25 343 GLY A CA 1
ATOM 2680 C C . GLY A 1 343 ? 40.697 -7.141 4.972 1.00 92.25 343 GLY A C 1
ATOM 2681 O O . GLY A 1 343 ? 39.557 -6.903 4.573 1.00 92.25 343 GLY A O 1
ATOM 2682 N N . SER A 1 344 ? 41.616 -6.202 5.122 1.00 91.81 344 SER A N 1
ATOM 2683 C CA . SER A 1 344 ? 41.481 -4.803 4.723 1.00 91.81 344 SER A CA 1
ATOM 2684 C C . SER A 1 344 ? 42.605 -4.408 3.765 1.00 91.81 344 SER A C 1
ATOM 2686 O O . SER A 1 344 ? 43.626 -5.102 3.696 1.00 91.81 344 SER A O 1
ATOM 2688 N N . PRO A 1 345 ? 42.479 -3.279 3.045 1.00 87.12 345 PRO A N 1
ATOM 2689 C CA . PRO A 1 345 ? 43.581 -2.746 2.251 1.00 87.12 345 PRO A CA 1
ATOM 2690 C C . PRO A 1 345 ? 44.866 -2.542 3.071 1.00 87.12 345 PRO A C 1
ATOM 2692 O O . PRO A 1 345 ? 45.945 -2.845 2.567 1.00 87.12 345 PRO A O 1
ATOM 2695 N N . ALA A 1 346 ? 44.764 -2.106 4.334 1.00 86.62 346 ALA A N 1
ATOM 2696 C CA . ALA A 1 346 ? 45.923 -1.906 5.206 1.00 86.62 346 ALA A CA 1
ATOM 2697 C C . ALA A 1 346 ? 46.599 -3.234 5.583 1.00 86.62 346 ALA A C 1
ATOM 2699 O O . ALA A 1 346 ? 47.799 -3.410 5.389 1.00 86.62 346 ALA A O 1
ATOM 2700 N N . THR A 1 347 ? 45.828 -4.229 6.027 1.00 87.44 347 THR A N 1
ATOM 2701 C CA . THR A 1 347 ? 46.389 -5.545 6.394 1.00 87.44 347 THR A CA 1
ATOM 2702 C C . THR A 1 347 ? 46.901 -6.348 5.199 1.00 87.44 347 THR A C 1
ATOM 2704 O O . THR A 1 347 ? 47.744 -7.233 5.373 1.00 87.44 347 THR A O 1
ATOM 2707 N N . ALA A 1 348 ? 46.427 -6.029 3.992 1.00 86.06 348 ALA A N 1
ATOM 2708 C CA . ALA A 1 348 ? 46.981 -6.528 2.743 1.00 86.06 348 ALA A CA 1
ATOM 2709 C C . ALA A 1 348 ? 48.304 -5.840 2.355 1.00 86.06 348 ALA A C 1
ATOM 2711 O O . ALA A 1 348 ? 49.128 -6.466 1.695 1.00 86.06 348 ALA A O 1
ATOM 2712 N N . GLN A 1 349 ? 48.539 -4.587 2.746 1.00 85.94 349 GLN A N 1
ATOM 2713 C CA . GLN A 1 349 ? 49.834 -3.924 2.540 1.00 85.94 349 GLN A CA 1
ATOM 2714 C C . GLN A 1 349 ? 50.878 -4.410 3.552 1.00 85.94 349 GLN A C 1
ATOM 2716 O O . GLN A 1 349 ? 52.016 -4.679 3.177 1.00 85.94 349 GLN A O 1
ATOM 2721 N N . ASP A 1 350 ? 50.464 -4.632 4.801 1.00 83.50 350 ASP A N 1
ATOM 2722 C CA . ASP A 1 350 ? 51.335 -5.086 5.895 1.00 83.50 350 ASP A CA 1
ATOM 2723 C C . ASP A 1 350 ? 51.705 -6.581 5.821 1.00 83.50 350 ASP A C 1
ATOM 2725 O O . ASP A 1 350 ? 52.414 -7.101 6.684 1.00 83.50 350 ASP A O 1
ATOM 2729 N N . GLY A 1 351 ? 51.183 -7.322 4.838 1.00 84.75 351 GLY A N 1
ATOM 2730 C CA . GLY A 1 351 ? 51.467 -8.748 4.647 1.00 84.75 351 GLY A CA 1
ATOM 2731 C C . GLY A 1 351 ? 50.763 -9.694 5.630 1.00 84.75 351 GLY A C 1
ATOM 2732 O O . GLY A 1 351 ? 50.818 -10.913 5.452 1.00 84.75 351 GLY A O 1
ATOM 2733 N N . LYS A 1 352 ? 50.074 -9.170 6.655 1.00 86.25 352 LYS A N 1
ATOM 2734 C CA . LYS A 1 352 ? 49.357 -9.963 7.675 1.00 86.25 352 LYS A CA 1
ATOM 2735 C C . LYS A 1 352 ? 48.179 -10.740 7.087 1.00 86.25 352 LYS A C 1
ATOM 2737 O O . LYS A 1 352 ? 47.919 -11.874 7.481 1.00 86.25 352 LYS A O 1
ATOM 2742 N N . TYR A 1 353 ? 47.476 -10.152 6.121 1.00 90.12 353 TYR A N 1
ATOM 2743 C CA . TYR A 1 353 ? 46.388 -10.838 5.428 1.00 90.12 353 TYR A CA 1
ATOM 2744 C C . TYR A 1 353 ? 46.917 -11.980 4.543 1.00 90.12 353 TYR A C 1
ATOM 2746 O O . TYR A 1 353 ? 46.356 -13.075 4.527 1.00 90.12 353 TYR A O 1
ATOM 2754 N N . GLN A 1 354 ? 48.044 -11.768 3.860 1.00 90.94 354 GLN A N 1
ATOM 2755 C CA . GLN A 1 354 ? 48.688 -12.770 3.010 1.00 90.94 354 GLN A CA 1
ATOM 2756 C C . GLN A 1 354 ? 49.270 -13.924 3.826 1.00 90.94 354 GLN A C 1
ATOM 2758 O O . GLN A 1 354 ? 49.141 -15.079 3.416 1.00 90.94 354 GLN A O 1
ATOM 2763 N N . SER A 1 355 ? 49.874 -13.645 4.985 1.00 88.69 355 SER A N 1
ATOM 2764 C CA . SER A 1 355 ? 50.390 -14.690 5.873 1.00 88.69 355 SER A CA 1
ATOM 2765 C C . SER A 1 355 ? 49.262 -15.540 6.464 1.00 88.69 355 SER A C 1
ATOM 2767 O O . SER A 1 355 ? 49.384 -16.766 6.500 1.00 88.69 355 SER A O 1
ATOM 2769 N N . LEU A 1 356 ? 48.129 -14.921 6.824 1.00 89.88 356 LEU A N 1
ATOM 2770 C CA . LEU A 1 356 ? 46.917 -15.624 7.245 1.00 89.88 356 LEU A CA 1
ATOM 2771 C C . LEU A 1 356 ? 46.390 -16.543 6.135 1.00 89.88 356 LEU A C 1
ATOM 2773 O O . LEU A 1 356 ? 46.176 -17.726 6.385 1.00 89.88 356 LEU A O 1
ATOM 2777 N N . ILE A 1 357 ? 46.224 -16.034 4.910 1.00 90.94 357 ILE A N 1
ATOM 2778 C CA . ILE A 1 357 ? 45.782 -16.842 3.762 1.00 90.94 357 ILE A CA 1
ATOM 2779 C C . ILE A 1 357 ? 46.726 -18.027 3.545 1.00 90.94 357 ILE A C 1
ATOM 2781 O O . ILE A 1 357 ? 46.269 -19.165 3.489 1.00 90.94 357 ILE A O 1
ATOM 2785 N N . THR A 1 358 ? 48.034 -17.770 3.497 1.00 91.44 358 THR A N 1
ATOM 2786 C CA . THR A 1 358 ? 49.058 -18.801 3.271 1.00 91.44 358 THR A CA 1
ATOM 2787 C C . THR A 1 358 ? 49.004 -19.885 4.349 1.00 91.44 358 THR A C 1
ATOM 2789 O O . THR A 1 358 ? 49.088 -21.070 4.040 1.00 91.44 358 THR A O 1
ATOM 2792 N N . SER A 1 359 ? 48.813 -19.506 5.617 1.00 89.75 359 SER A N 1
ATOM 2793 C CA . SER A 1 359 ? 48.667 -20.457 6.724 1.00 89.75 359 SER A CA 1
ATOM 2794 C C . SER A 1 359 ? 47.383 -21.285 6.625 1.00 89.75 359 SER A C 1
ATOM 2796 O O . SER A 1 359 ? 47.388 -22.480 6.924 1.00 89.75 359 SER A O 1
ATOM 2798 N N . LEU A 1 360 ? 46.275 -20.681 6.193 1.00 88.69 360 LEU A N 1
ATOM 2799 C CA . LEU A 1 360 ? 45.005 -21.389 6.065 1.00 88.69 360 LEU A CA 1
ATOM 2800 C C . LEU A 1 360 ? 44.994 -22.340 4.857 1.00 88.69 360 LEU A C 1
ATOM 2802 O O . LEU A 1 360 ? 44.517 -23.468 4.989 1.00 88.69 360 LEU A O 1
ATOM 2806 N N . GLU A 1 361 ? 45.579 -21.933 3.729 1.00 89.75 361 GLU A N 1
ATOM 2807 C CA . GLU A 1 361 ? 45.647 -22.721 2.487 1.00 89.75 361 GLU A CA 1
ATOM 2808 C C . GLU A 1 361 ? 46.481 -23.998 2.620 1.00 89.75 361 GLU A C 1
ATOM 2810 O O . GLU A 1 361 ? 46.245 -24.962 1.895 1.00 89.75 361 GLU A O 1
ATOM 2815 N N . GLN A 1 362 ? 47.383 -24.067 3.603 1.00 87.00 362 GLN A N 1
ATOM 2816 C CA . GLN A 1 362 ? 48.114 -25.297 3.931 1.00 87.00 362 GLN A CA 1
ATOM 2817 C C . GLN A 1 362 ? 47.201 -26.446 4.385 1.00 87.00 362 GLN A C 1
ATOM 2819 O O . GLN A 1 362 ? 47.610 -27.603 4.329 1.00 87.00 362 GLN A O 1
ATOM 2824 N N . SER A 1 363 ? 45.988 -26.151 4.871 1.00 78.25 363 SER A N 1
ATOM 2825 C CA . SER A 1 363 ? 45.118 -27.155 5.505 1.00 78.25 363 SER A CA 1
ATOM 2826 C C . SER A 1 363 ? 43.707 -27.269 4.922 1.00 78.25 363 SER A C 1
ATOM 2828 O O . SER A 1 363 ? 43.029 -28.253 5.216 1.00 78.25 363 SER A O 1
ATOM 2830 N N . ARG A 1 364 ? 43.240 -26.287 4.136 1.00 86.88 364 ARG A N 1
ATOM 2831 C CA . ARG A 1 364 ? 41.853 -26.216 3.633 1.00 86.88 364 ARG A CA 1
ATOM 2832 C C . ARG A 1 364 ? 41.700 -25.227 2.476 1.00 86.88 364 ARG A C 1
ATOM 2834 O O . ARG A 1 364 ? 42.563 -24.385 2.256 1.00 86.88 364 ARG A O 1
ATOM 2841 N N . GLN A 1 365 ? 40.565 -25.292 1.781 1.00 87.69 365 GLN A N 1
ATOM 2842 C CA . GLN A 1 365 ? 40.177 -24.295 0.780 1.00 87.69 365 GLN A CA 1
ATOM 2843 C C . GLN A 1 365 ? 39.837 -22.958 1.455 1.00 87.69 365 GLN A C 1
ATOM 2845 O O . GLN A 1 365 ? 39.094 -22.940 2.440 1.00 87.69 365 GLN A O 1
ATOM 2850 N N . VAL A 1 366 ? 40.373 -21.853 0.924 1.00 90.69 366 VAL A N 1
ATOM 2851 C CA . VAL A 1 366 ? 40.205 -20.507 1.491 1.00 90.69 366 VAL A CA 1
ATOM 2852 C C . VAL A 1 366 ? 39.567 -19.564 0.478 1.00 90.69 366 VAL A C 1
ATOM 2854 O O . VAL A 1 366 ? 40.102 -19.346 -0.607 1.00 90.69 366 VAL A O 1
ATOM 2857 N N . GLU A 1 367 ? 38.441 -18.967 0.854 1.00 91.62 367 GLU A N 1
ATOM 2858 C CA . GLU A 1 367 ? 37.828 -17.855 0.132 1.00 91.62 367 GLU A CA 1
ATOM 2859 C C . GLU A 1 367 ? 38.334 -16.521 0.693 1.00 91.62 367 GLU A C 1
ATOM 2861 O O . GLU A 1 367 ? 38.547 -16.387 1.898 1.00 91.62 367 GLU A O 1
ATOM 2866 N N . ARG A 1 368 ? 38.568 -15.537 -0.179 1.00 93.38 368 ARG A N 1
ATOM 2867 C CA . ARG A 1 368 ? 39.289 -14.300 0.148 1.00 93.38 368 ARG A CA 1
ATOM 2868 C C . ARG A 1 368 ? 38.395 -13.094 -0.121 1.00 93.38 368 ARG A C 1
ATOM 2870 O O . ARG A 1 368 ? 38.044 -12.848 -1.273 1.00 93.38 368 ARG A O 1
ATOM 2877 N N . HIS A 1 369 ? 38.092 -12.307 0.908 1.00 92.19 369 HIS A N 1
ATOM 2878 C CA . HIS A 1 369 ? 37.275 -11.095 0.786 1.00 92.19 369 HIS A CA 1
ATOM 2879 C C . HIS A 1 369 ? 37.907 -9.896 1.490 1.00 92.19 369 HIS A C 1
ATOM 2881 O O . HIS A 1 369 ? 38.658 -10.034 2.451 1.00 92.19 369 HIS A O 1
ATOM 2887 N N . MET A 1 370 ? 37.585 -8.700 0.999 1.00 92.00 370 MET A N 1
ATOM 2888 C CA . MET A 1 370 ? 37.912 -7.446 1.682 1.00 92.00 370 MET A CA 1
ATOM 2889 C C . MET A 1 370 ? 36.694 -6.971 2.469 1.00 92.00 370 MET A C 1
ATOM 2891 O O . MET A 1 370 ? 35.574 -7.036 1.958 1.00 92.00 370 MET A O 1
ATOM 2895 N N . VAL A 1 371 ? 36.918 -6.471 3.683 1.00 90.88 371 VAL A N 1
ATOM 2896 C CA . VAL A 1 371 ? 35.857 -6.067 4.614 1.00 90.88 371 VAL A CA 1
ATOM 2897 C C . VAL A 1 371 ? 34.930 -5.006 4.012 1.00 90.88 371 VAL A C 1
ATOM 2899 O O . VAL A 1 371 ? 33.715 -5.134 4.130 1.00 90.88 371 VAL A O 1
ATOM 2902 N N . ASP A 1 372 ? 35.467 -4.038 3.263 1.00 88.50 372 ASP A N 1
ATOM 2903 C CA . ASP A 1 372 ? 34.676 -2.958 2.655 1.00 88.50 372 ASP A CA 1
ATOM 2904 C C . ASP A 1 372 ? 33.627 -3.486 1.667 1.00 88.50 372 ASP A C 1
ATOM 2906 O O . ASP A 1 372 ? 32.493 -3.020 1.651 1.00 88.50 372 ASP A O 1
ATOM 2910 N N . ARG A 1 373 ? 33.946 -4.542 0.904 1.00 86.75 373 ARG A N 1
ATOM 2911 C CA . ARG A 1 373 ? 33.002 -5.130 -0.065 1.00 86.75 373 ARG A CA 1
ATOM 2912 C C . ARG A 1 373 ? 31.830 -5.849 0.599 1.00 86.75 373 ARG A C 1
ATOM 2914 O O . ARG A 1 373 ? 30.747 -5.902 0.017 1.00 86.75 373 ARG A O 1
ATOM 2921 N N . LEU A 1 374 ? 32.049 -6.410 1.788 1.00 85.69 374 LEU A N 1
ATOM 2922 C CA . LEU A 1 374 ? 30.994 -7.035 2.588 1.00 85.69 374 LEU A CA 1
ATOM 2923 C C . LEU A 1 374 ? 30.093 -5.962 3.214 1.00 85.69 374 LEU A C 1
ATOM 2925 O O . LEU A 1 374 ? 28.867 -6.062 3.150 1.00 85.69 374 LEU A O 1
ATOM 2929 N N . LEU A 1 375 ? 30.699 -4.892 3.739 1.00 85.69 375 LEU A N 1
ATOM 2930 C CA . LEU A 1 375 ? 29.982 -3.773 4.354 1.00 85.69 375 LEU A CA 1
ATOM 2931 C C . LEU A 1 375 ? 29.152 -2.964 3.352 1.00 85.69 375 LEU A C 1
ATOM 2933 O O . LEU A 1 375 ? 28.023 -2.597 3.667 1.00 85.69 375 LEU A O 1
ATOM 2937 N N . ASP A 1 376 ? 29.675 -2.735 2.148 1.00 84.00 376 ASP A N 1
ATOM 2938 C CA . ASP A 1 376 ? 28.983 -1.999 1.083 1.00 84.00 376 ASP A CA 1
ATOM 2939 C C . ASP A 1 376 ? 27.939 -2.864 0.346 1.00 84.00 376 ASP A C 1
ATOM 2941 O O . ASP A 1 376 ? 27.251 -2.391 -0.559 1.00 84.00 376 ASP A O 1
ATOM 2945 N N . GLY A 1 377 ? 27.807 -4.145 0.717 1.00 79.56 377 GLY A N 1
ATOM 2946 C CA . GLY A 1 377 ? 26.849 -5.081 0.122 1.00 79.56 377 GLY A CA 1
ATOM 2947 C C . GLY A 1 377 ? 27.185 -5.507 -1.311 1.00 79.56 377 GLY A C 1
ATOM 2948 O O . GLY A 1 377 ? 26.331 -6.067 -1.997 1.00 79.56 377 GLY A O 1
ATOM 2949 N N . ALA A 1 378 ? 28.415 -5.258 -1.772 1.00 77.62 378 ALA A N 1
ATOM 2950 C CA . ALA A 1 378 ? 28.891 -5.664 -3.094 1.00 77.62 378 ALA A CA 1
ATOM 2951 C C . ALA A 1 378 ? 29.123 -7.183 -3.190 1.00 77.62 378 ALA A C 1
ATOM 2953 O O . ALA A 1 378 ? 29.016 -7.759 -4.272 1.00 77.62 378 ALA A O 1
ATOM 2954 N N . THR A 1 379 ? 29.402 -7.831 -2.056 1.00 79.25 379 THR A N 1
ATOM 2955 C CA . THR A 1 379 ? 29.533 -9.286 -1.938 1.00 79.25 379 THR A CA 1
ATOM 2956 C C . THR A 1 379 ? 28.541 -9.808 -0.900 1.00 79.25 379 THR A C 1
ATOM 2958 O O . THR A 1 379 ? 28.502 -9.313 0.224 1.00 79.25 379 THR A O 1
ATOM 2961 N N . THR A 1 380 ? 27.780 -10.848 -1.244 1.00 81.81 380 THR A N 1
ATOM 2962 C CA . THR A 1 380 ? 26.959 -11.604 -0.285 1.00 81.81 380 THR A CA 1
ATOM 2963 C C . THR A 1 380 ? 27.548 -12.998 -0.089 1.00 81.81 380 THR A C 1
ATOM 2965 O O . THR A 1 380 ? 27.956 -13.644 -1.052 1.00 81.81 380 THR A O 1
ATOM 2968 N N . LEU A 1 381 ? 27.648 -13.443 1.166 1.00 86.81 381 LEU A N 1
ATOM 2969 C CA . LEU A 1 381 ? 28.164 -14.772 1.499 1.00 86.81 381 LEU A CA 1
ATOM 2970 C C . LEU A 1 381 ? 27.079 -15.826 1.255 1.00 86.81 381 LEU A C 1
ATOM 2972 O O . LEU A 1 381 ? 25.923 -15.622 1.635 1.00 86.81 381 LEU A O 1
ATOM 2976 N N . ALA A 1 382 ? 27.451 -16.959 0.654 1.00 85.38 382 ALA A N 1
ATOM 2977 C CA . ALA A 1 382 ? 26.544 -18.092 0.512 1.00 85.38 382 ALA A CA 1
ATOM 2978 C C . ALA A 1 382 ? 26.138 -18.622 1.904 1.00 85.38 382 ALA A C 1
ATOM 2980 O O . ALA A 1 382 ? 26.975 -18.679 2.806 1.00 85.38 382 ALA A O 1
ATOM 2981 N N . PRO A 1 383 ? 24.863 -18.983 2.123 1.00 86.38 383 PRO A N 1
ATOM 2982 C CA . PRO A 1 383 ? 24.401 -19.410 3.436 1.00 86.38 383 PRO A CA 1
ATOM 2983 C C . PRO A 1 383 ? 25.039 -20.749 3.834 1.00 86.38 383 PRO A C 1
ATOM 2985 O O . PRO A 1 383 ? 24.984 -21.710 3.072 1.00 86.38 383 PRO A O 1
ATOM 2988 N N . SER A 1 384 ? 25.598 -20.819 5.045 1.00 84.81 384 SER A N 1
ATOM 2989 C CA . SER A 1 384 ? 26.199 -22.035 5.623 1.00 84.81 384 SER A CA 1
ATOM 2990 C C . SER A 1 384 ? 27.240 -22.735 4.741 1.00 84.81 384 SER A C 1
ATOM 2992 O O . SER A 1 384 ? 27.232 -23.957 4.634 1.00 84.81 384 SER A O 1
ATOM 2994 N N . SER A 1 385 ? 28.140 -21.966 4.125 1.00 86.50 385 SER A N 1
ATOM 2995 C CA . SER A 1 385 ? 29.203 -22.479 3.252 1.00 86.50 385 SER A CA 1
ATOM 2996 C C . SER A 1 385 ? 30.584 -22.549 3.904 1.00 86.50 385 SER A C 1
ATOM 2998 O O . SER A 1 385 ? 31.498 -23.105 3.302 1.00 86.50 385 SER A O 1
ATOM 3000 N N . PHE A 1 386 ? 30.776 -21.955 5.087 1.00 91.00 386 PHE A N 1
ATOM 3001 C CA . PHE A 1 386 ? 32.087 -21.884 5.739 1.00 91.00 386 PHE A CA 1
ATOM 3002 C C . PHE A 1 386 ? 32.087 -22.568 7.105 1.00 91.00 386 PHE A C 1
ATOM 3004 O O . PHE A 1 386 ? 31.262 -22.263 7.969 1.00 91.00 386 PHE A O 1
ATOM 3011 N N . ALA A 1 387 ? 33.082 -23.425 7.336 1.00 90.12 387 ALA A N 1
ATOM 3012 C CA . ALA A 1 387 ? 33.339 -24.044 8.634 1.00 90.12 387 ALA A CA 1
ATOM 3013 C C . ALA A 1 387 ? 34.054 -23.080 9.598 1.00 90.12 387 ALA A C 1
ATOM 3015 O O . ALA A 1 387 ? 33.896 -23.176 10.816 1.00 90.12 387 ALA A O 1
ATOM 3016 N N . SER A 1 388 ? 34.833 -22.127 9.072 1.00 91.94 388 SER A N 1
ATOM 3017 C CA . SER A 1 388 ? 35.429 -21.064 9.889 1.00 91.94 388 SER A CA 1
ATOM 3018 C C . SER A 1 388 ? 35.667 -19.766 9.123 1.00 91.94 388 SER A C 1
ATOM 3020 O O . SER A 1 388 ? 36.137 -19.799 7.986 1.00 91.94 388 SER A O 1
ATOM 3022 N N . VAL A 1 389 ? 35.464 -18.633 9.782 1.00 93.94 389 VAL A N 1
ATOM 3023 C CA . VAL A 1 389 ? 35.748 -17.291 9.263 1.00 93.94 389 VAL A CA 1
ATOM 3024 C C . VAL A 1 389 ? 36.892 -16.674 10.062 1.00 93.94 389 VAL A C 1
ATOM 3026 O O . VAL A 1 389 ? 36.887 -16.731 11.287 1.00 93.94 389 VAL A O 1
ATOM 3029 N N . HIS A 1 390 ? 37.859 -16.063 9.386 1.00 92.62 390 HIS A N 1
ATOM 3030 C CA . HIS A 1 390 ? 38.987 -15.362 9.989 1.00 92.62 390 HIS A CA 1
ATOM 3031 C C . HIS A 1 390 ? 38.978 -13.901 9.545 1.00 92.62 390 HIS A C 1
ATOM 3033 O O . HIS A 1 390 ? 39.118 -13.618 8.358 1.00 92.62 390 HIS A O 1
ATOM 3039 N N . VAL A 1 391 ? 38.825 -12.985 10.496 1.00 93.19 391 VAL A N 1
ATOM 3040 C CA . VAL A 1 391 ? 38.845 -11.536 10.283 1.00 93.19 391 VAL A CA 1
ATOM 3041 C C . VAL A 1 391 ? 40.168 -10.996 10.810 1.00 93.19 391 VAL A C 1
ATOM 3043 O O . VAL A 1 391 ? 40.480 -11.154 11.989 1.00 93.19 391 VAL A O 1
ATOM 3046 N N . SER A 1 392 ? 40.954 -10.378 9.933 1.00 92.00 392 SER A N 1
ATOM 3047 C CA . SER A 1 392 ? 42.220 -9.731 10.276 1.00 92.00 392 SER A CA 1
ATOM 3048 C C . SER A 1 392 ? 42.193 -8.293 9.782 1.00 92.00 392 SER A C 1
ATOM 3050 O O . SER A 1 392 ? 42.416 -8.050 8.599 1.00 92.00 392 SER A O 1
ATOM 3052 N N . LEU A 1 393 ? 41.958 -7.348 10.690 1.00 90.38 393 LEU A N 1
ATOM 3053 C CA . LEU A 1 393 ? 42.023 -5.905 10.431 1.00 90.38 393 LEU A CA 1
ATOM 3054 C C . LEU A 1 393 ? 43.134 -5.272 11.276 1.00 90.38 393 LEU A C 1
ATOM 3056 O O . LEU A 1 393 ? 43.708 -5.932 12.146 1.00 90.38 393 LEU A O 1
ATOM 3060 N N . SER A 1 394 ? 43.475 -4.016 10.999 1.00 88.00 394 SER A N 1
ATOM 3061 C CA . SER A 1 394 ? 44.333 -3.228 11.888 1.00 88.00 394 SER A CA 1
ATOM 3062 C C . SER A 1 394 ? 43.521 -2.661 13.070 1.00 88.00 394 SER A C 1
ATOM 3064 O O . SER A 1 394 ? 42.309 -2.471 12.933 1.00 88.00 394 SER A O 1
ATOM 3066 N N . PRO A 1 395 ? 44.146 -2.340 14.221 1.00 85.44 395 PRO A N 1
ATOM 3067 C CA . PRO A 1 395 ? 43.430 -1.773 15.371 1.00 85.44 395 PRO A CA 1
ATOM 3068 C C . PRO A 1 395 ? 42.628 -0.502 15.038 1.00 85.44 395 PRO A C 1
ATOM 3070 O O . PRO A 1 395 ? 41.472 -0.381 15.434 1.00 85.44 395 PRO A O 1
ATOM 3073 N N . ALA A 1 396 ? 43.191 0.400 14.226 1.00 84.31 396 ALA A N 1
ATOM 3074 C CA . ALA A 1 396 ? 42.515 1.630 13.801 1.00 84.31 396 ALA A CA 1
ATOM 3075 C C . ALA A 1 396 ? 41.270 1.365 12.929 1.00 84.31 396 ALA A C 1
ATOM 3077 O O . ALA A 1 396 ? 40.289 2.106 12.989 1.00 84.31 396 ALA A O 1
ATOM 3078 N N . GLU A 1 397 ? 41.286 0.298 12.127 1.00 86.69 397 GLU A N 1
ATOM 3079 C CA . GLU A 1 397 ? 40.139 -0.098 11.305 1.00 86.69 397 GLU A CA 1
ATOM 3080 C C . GLU A 1 397 ? 39.036 -0.747 12.140 1.00 86.69 397 GLU A C 1
ATOM 3082 O O . GLU A 1 397 ? 37.864 -0.528 11.848 1.00 86.69 397 GLU A O 1
ATOM 3087 N N . TYR A 1 398 ? 39.380 -1.493 13.194 1.00 87.50 398 TYR A N 1
ATOM 3088 C CA . TYR A 1 398 ? 38.390 -2.005 14.144 1.00 87.50 398 TYR A CA 1
ATOM 3089 C C . TYR A 1 398 ? 37.637 -0.868 14.846 1.00 87.50 398 TYR A C 1
ATOM 3091 O O . TYR A 1 398 ? 36.408 -0.916 14.923 1.00 87.50 398 TYR A O 1
ATOM 3099 N N . ASP A 1 399 ? 38.340 0.185 15.270 1.00 84.56 399 ASP A N 1
ATOM 3100 C CA . ASP A 1 399 ? 37.708 1.365 15.872 1.00 84.56 399 ASP A CA 1
ATOM 3101 C C . ASP A 1 399 ? 36.805 2.105 14.870 1.00 84.56 399 ASP A C 1
ATOM 3103 O O . ASP A 1 399 ? 35.671 2.463 15.194 1.00 84.56 399 ASP A O 1
ATOM 3107 N N . ALA A 1 400 ? 37.254 2.269 13.620 1.00 85.38 400 ALA A N 1
ATOM 3108 C CA . ALA A 1 400 ? 36.436 2.854 12.553 1.00 85.38 400 ALA A CA 1
ATOM 3109 C C . ALA A 1 400 ? 35.221 1.980 12.180 1.00 85.38 400 ALA A C 1
ATOM 3111 O O . ALA A 1 400 ? 34.204 2.481 11.690 1.00 85.38 400 ALA A O 1
ATOM 3112 N N . LEU A 1 401 ? 35.316 0.667 12.401 1.00 83.56 401 LEU A N 1
ATOM 3113 C CA . LEU A 1 401 ? 34.274 -0.297 12.077 1.00 83.56 401 LEU A CA 1
ATOM 3114 C C . LEU A 1 401 ? 33.180 -0.383 13.144 1.00 83.56 401 LEU A C 1
ATOM 3116 O O . LEU A 1 401 ? 32.089 -0.835 12.803 1.00 83.56 401 LEU A O 1
ATOM 3120 N N . ALA A 1 402 ? 33.419 0.098 14.370 1.00 82.56 402 ALA A N 1
ATOM 3121 C CA . ALA A 1 402 ? 32.501 0.027 15.514 1.00 82.56 402 ALA A CA 1
ATOM 3122 C C . ALA A 1 402 ? 30.997 0.187 15.172 1.00 82.56 402 ALA A C 1
ATOM 3124 O O . ALA A 1 402 ? 30.224 -0.722 15.473 1.00 82.56 402 ALA A O 1
ATOM 3125 N N . PRO A 1 403 ? 30.538 1.249 14.470 1.00 85.00 403 PRO A N 1
ATOM 3126 C CA . PRO A 1 403 ? 29.110 1.425 14.169 1.00 85.00 403 PRO A CA 1
ATOM 3127 C C . PRO A 1 403 ? 28.536 0.413 13.158 1.00 85.00 403 PRO A C 1
ATOM 3129 O O . PRO A 1 403 ? 27.318 0.285 13.043 1.00 85.00 403 PRO A O 1
ATOM 3132 N N . ARG A 1 404 ? 29.387 -0.295 12.406 1.00 87.12 404 ARG A N 1
ATOM 3133 C CA . ARG A 1 404 ? 29.017 -1.249 11.343 1.00 87.12 404 ARG A CA 1
ATOM 3134 C C . ARG A 1 404 ? 29.357 -2.707 11.692 1.00 87.12 404 ARG A C 1
ATOM 3136 O O . ARG A 1 404 ? 29.140 -3.601 10.871 1.00 87.12 404 ARG A O 1
ATOM 3143 N N . ILE A 1 405 ? 29.847 -2.982 12.903 1.00 86.81 405 ILE A N 1
ATOM 3144 C CA . ILE A 1 405 ? 30.086 -4.353 13.385 1.00 86.81 405 ILE A CA 1
ATOM 3145 C C . ILE A 1 405 ? 28.799 -5.192 13.389 1.00 86.81 405 ILE A C 1
ATOM 3147 O O . ILE A 1 405 ? 28.852 -6.317 12.886 1.00 86.81 405 ILE A O 1
ATOM 3151 N N . PRO A 1 406 ? 27.628 -4.691 13.844 1.00 88.62 406 PRO A N 1
ATOM 3152 C CA . PRO A 1 406 ? 26.412 -5.506 13.877 1.00 88.62 406 PRO A CA 1
ATOM 3153 C C . PRO A 1 406 ? 25.994 -6.026 12.495 1.00 88.62 406 PRO A C 1
ATOM 3155 O O . PRO A 1 406 ? 25.582 -7.179 12.365 1.00 88.62 406 PRO A O 1
ATOM 3158 N N . SER A 1 407 ? 26.147 -5.208 11.447 1.00 88.38 407 SER A N 1
ATOM 3159 C CA . SER A 1 407 ? 25.845 -5.619 10.071 1.00 88.38 407 SER A CA 1
ATOM 3160 C C . SER A 1 407 ? 26.830 -6.659 9.545 1.00 88.38 407 SER A C 1
ATOM 3162 O O . SER A 1 407 ? 26.409 -7.613 8.891 1.00 88.38 407 SER A O 1
ATOM 3164 N N . LEU A 1 408 ? 28.120 -6.518 9.870 1.00 89.25 408 LEU A N 1
ATOM 3165 C CA . LEU A 1 408 ? 29.129 -7.504 9.495 1.00 89.25 408 LEU A CA 1
ATOM 3166 C C . LEU A 1 408 ? 28.856 -8.844 10.188 1.00 89.25 408 LEU A C 1
ATOM 3168 O O . LEU A 1 408 ? 28.777 -9.874 9.524 1.00 89.25 408 LEU A O 1
ATOM 3172 N N . LEU A 1 409 ? 28.636 -8.839 11.507 1.00 91.31 409 LEU A N 1
ATOM 3173 C CA . LEU A 1 409 ? 28.360 -10.051 12.282 1.00 91.31 409 LEU A CA 1
ATOM 3174 C C . LEU A 1 409 ? 27.107 -10.790 11.792 1.00 91.31 409 LEU A C 1
ATOM 3176 O O . LEU A 1 409 ? 27.122 -12.019 11.729 1.00 91.31 409 LEU A O 1
ATOM 3180 N N . ALA A 1 410 ? 26.057 -10.068 11.386 1.00 89.31 410 ALA A N 1
ATOM 3181 C CA . ALA A 1 410 ? 24.854 -10.669 10.809 1.00 89.31 410 ALA A CA 1
ATOM 3182 C C . ALA A 1 410 ? 25.141 -11.412 9.490 1.00 89.31 410 ALA A C 1
ATOM 3184 O O . ALA A 1 410 ? 24.660 -12.531 9.293 1.00 89.31 410 ALA A O 1
ATOM 3185 N N . GLN A 1 411 ? 25.966 -10.835 8.608 1.00 89.19 411 GLN A N 1
ATOM 3186 C CA . GLN A 1 411 ? 26.394 -11.498 7.370 1.00 89.19 411 GLN A CA 1
ATOM 3187 C C . GLN A 1 411 ? 27.276 -12.725 7.653 1.00 89.19 411 GLN A C 1
ATOM 3189 O O . GLN A 1 411 ? 27.072 -13.780 7.048 1.00 89.19 411 GLN A O 1
ATOM 3194 N N . LEU A 1 412 ? 28.213 -12.626 8.607 1.00 91.00 412 LEU A N 1
ATOM 3195 C CA . LEU A 1 412 ? 29.076 -13.750 8.995 1.00 91.00 412 LEU A CA 1
ATOM 3196 C C . LEU A 1 412 ? 28.275 -14.909 9.602 1.00 91.00 412 LEU A C 1
ATOM 3198 O O . LEU A 1 412 ? 28.552 -16.072 9.309 1.00 91.00 412 LEU A O 1
ATOM 3202 N N . LEU A 1 413 ? 27.255 -14.607 10.409 1.00 90.62 413 LEU A N 1
ATOM 3203 C CA . LEU A 1 413 ? 26.372 -15.619 10.988 1.00 90.62 413 LEU A CA 1
ATOM 3204 C C . LEU A 1 413 ? 25.596 -16.380 9.902 1.00 90.62 413 LEU A C 1
ATOM 3206 O O . LEU A 1 413 ? 25.408 -17.595 10.018 1.00 90.62 413 LEU A O 1
ATOM 3210 N N . GLY A 1 414 ? 25.160 -15.685 8.847 1.00 88.12 414 GLY A N 1
ATOM 3211 C CA . GLY A 1 414 ? 24.510 -16.293 7.684 1.00 88.12 414 GLY A CA 1
ATOM 3212 C C . GLY A 1 414 ? 25.443 -17.229 6.911 1.00 88.12 414 GLY A C 1
ATOM 3213 O O . GLY A 1 414 ? 25.047 -18.347 6.582 1.00 88.12 414 GLY A O 1
ATOM 3214 N N . GLY A 1 415 ? 26.693 -16.808 6.694 1.00 87.31 415 GLY A N 1
ATOM 3215 C CA . GLY A 1 415 ? 27.690 -17.571 5.933 1.00 87.31 415 GLY A CA 1
ATOM 3216 C C . GLY A 1 415 ? 28.259 -18.805 6.644 1.00 87.31 415 GLY A C 1
ATOM 3217 O O . GLY A 1 415 ? 28.710 -19.744 5.992 1.00 87.31 415 GLY A O 1
ATOM 3218 N N . LEU A 1 416 ? 28.227 -18.842 7.978 1.00 90.25 416 LEU A N 1
ATOM 3219 C CA . LEU A 1 416 ? 28.779 -19.953 8.758 1.00 90.25 416 LEU A CA 1
ATOM 3220 C C . LEU A 1 416 ? 27.869 -21.187 8.811 1.00 90.25 416 LEU A C 1
ATOM 3222 O O . LEU A 1 416 ? 26.644 -21.087 8.949 1.00 90.25 416 LEU A O 1
ATOM 3226 N N . GLU A 1 417 ? 28.478 -22.368 8.774 1.00 90.19 417 GLU A N 1
ATOM 3227 C CA . GLU A 1 417 ? 27.831 -23.642 9.097 1.00 90.19 417 GLU A CA 1
ATOM 3228 C C . GLU A 1 417 ? 27.443 -23.713 10.591 1.00 90.19 417 GLU A C 1
ATOM 3230 O O . GLU A 1 417 ? 28.033 -23.013 11.425 1.00 90.19 417 GLU A O 1
ATOM 3235 N N . PRO A 1 418 ? 26.446 -24.535 10.978 1.00 84.75 418 PRO A N 1
ATOM 3236 C CA . PRO A 1 418 ? 26.174 -24.814 12.388 1.00 84.75 418 PRO A CA 1
ATOM 3237 C C . PRO A 1 418 ? 27.451 -25.295 13.089 1.00 84.75 418 PRO A C 1
ATOM 3239 O O . PRO A 1 418 ? 28.150 -26.149 12.555 1.00 84.75 418 PRO A O 1
ATOM 3242 N N . LEU A 1 419 ? 27.756 -24.761 14.277 1.00 84.94 419 LEU A N 1
ATOM 3243 C CA . LEU A 1 419 ? 29.017 -25.000 15.002 1.00 84.94 419 LEU A CA 1
ATOM 3244 C C . LEU A 1 419 ? 30.288 -24.426 14.347 1.00 84.94 419 LEU A C 1
ATOM 3246 O O . LEU A 1 419 ? 31.375 -24.646 14.886 1.00 84.94 419 LEU A O 1
ATOM 3250 N N . GLY A 1 420 ? 30.182 -23.648 13.267 1.00 88.44 420 GLY A N 1
ATOM 3251 C CA . GLY A 1 420 ? 31.324 -22.966 12.659 1.00 88.44 420 GLY A CA 1
ATOM 3252 C C . GLY A 1 420 ? 31.911 -21.859 13.545 1.00 88.44 420 GLY A C 1
ATOM 3253 O O . GLY A 1 420 ? 31.204 -21.258 14.363 1.00 88.44 420 GLY A O 1
ATOM 3254 N N . THR A 1 421 ? 33.212 -21.588 13.400 1.00 91.62 421 THR A N 1
ATOM 3255 C CA . THR A 1 421 ? 33.955 -20.652 14.266 1.00 91.62 421 THR A CA 1
ATOM 3256 C C . THR A 1 421 ? 34.324 -19.346 13.561 1.00 91.62 421 THR A C 1
ATOM 3258 O O . THR A 1 421 ? 34.744 -19.335 12.410 1.00 91.62 421 THR A O 1
ATOM 3261 N N . VAL A 1 422 ? 34.214 -18.222 14.266 1.00 92.94 422 VAL A N 1
ATOM 3262 C CA . VAL A 1 422 ? 34.764 -16.919 13.872 1.00 92.94 422 VAL A CA 1
ATOM 3263 C C . VAL A 1 422 ? 36.021 -16.661 14.690 1.00 92.94 422 VAL A C 1
ATOM 3265 O O . VAL A 1 422 ? 35.990 -16.753 15.915 1.00 92.94 422 VAL A O 1
ATOM 3268 N N . HIS A 1 423 ? 37.105 -16.298 14.017 1.00 91.62 423 HIS A N 1
ATOM 3269 C CA . HIS A 1 423 ? 38.363 -15.864 14.606 1.00 91.62 423 HIS A CA 1
ATOM 3270 C C . HIS A 1 423 ? 38.587 -14.397 14.245 1.00 91.62 423 HIS A C 1
ATOM 3272 O O . HIS A 1 423 ? 38.751 -14.072 13.073 1.00 91.62 423 HIS A O 1
ATOM 3278 N N . ILE A 1 424 ? 38.596 -13.517 15.237 1.00 90.50 424 ILE A N 1
ATOM 3279 C CA . ILE A 1 424 ? 38.896 -12.093 15.074 1.00 90.50 424 ILE A CA 1
ATOM 3280 C C . ILE A 1 424 ? 40.312 -11.872 15.601 1.00 90.50 424 ILE A C 1
ATOM 3282 O O . ILE A 1 424 ? 40.607 -12.248 16.734 1.00 90.50 424 ILE A O 1
ATOM 3286 N N . LEU A 1 425 ? 41.199 -11.336 14.765 1.00 88.38 425 LEU A N 1
ATOM 3287 C CA . LEU A 1 425 ? 42.640 -11.226 15.020 1.00 88.38 425 LEU A CA 1
ATOM 3288 C C . LEU A 1 425 ? 43.078 -9.756 15.089 1.00 88.38 425 LEU A C 1
ATOM 3290 O O . LEU A 1 425 ? 42.456 -8.912 14.447 1.00 88.38 425 LEU A O 1
ATOM 3294 N N . ASN A 1 426 ? 44.187 -9.476 15.784 1.00 84.50 426 ASN A N 1
ATOM 3295 C CA . ASN A 1 426 ? 44.798 -8.146 15.968 1.00 84.50 426 ASN A CA 1
ATOM 3296 C C . ASN A 1 426 ? 43.922 -7.141 16.748 1.00 84.50 426 ASN A C 1
ATOM 3298 O O . ASN A 1 426 ? 43.823 -5.971 16.381 1.00 84.50 426 ASN A O 1
ATOM 3302 N N . LEU A 1 427 ? 43.255 -7.605 17.805 1.00 78.00 427 LEU A N 1
ATOM 3303 C CA . LEU A 1 427 ? 42.341 -6.796 18.617 1.00 78.00 427 LEU A CA 1
ATOM 3304 C C . LEU A 1 427 ? 43.025 -5.861 19.621 1.00 78.00 427 LEU A C 1
ATOM 3306 O O . LEU A 1 427 ? 42.350 -4.955 20.084 1.00 78.00 427 LEU A O 1
ATOM 3310 N N . ASP A 1 428 ? 44.308 -6.051 19.955 1.00 72.00 428 ASP A N 1
ATOM 3311 C CA . ASP A 1 428 ? 45.094 -5.286 20.944 1.00 72.00 428 ASP A CA 1
ATOM 3312 C C . ASP A 1 428 ? 44.257 -4.647 22.079 1.00 72.00 428 ASP A C 1
ATOM 3314 O O . ASP A 1 428 ? 44.004 -5.284 23.099 1.00 72.00 428 ASP A O 1
ATOM 3318 N N . SER A 1 429 ? 43.812 -3.392 21.912 1.00 68.56 429 SER A N 1
ATOM 3319 C CA . SER A 1 429 ? 42.894 -2.667 22.820 1.00 68.56 429 SER A CA 1
ATOM 3320 C C . SER A 1 429 ? 41.648 -2.090 22.124 1.00 68.56 429 SER A C 1
ATOM 3322 O O . SER A 1 429 ? 40.890 -1.337 22.738 1.00 68.56 429 SER A O 1
ATOM 3324 N N . ALA A 1 430 ? 41.441 -2.420 20.850 1.00 61.22 430 ALA A N 1
ATOM 3325 C CA . ALA A 1 430 ? 40.301 -1.976 20.063 1.00 61.22 430 ALA A CA 1
ATOM 3326 C C . ALA A 1 430 ? 39.040 -2.762 20.467 1.00 61.22 430 ALA A C 1
ATOM 3328 O O . ALA A 1 430 ? 39.075 -3.980 20.644 1.00 61.22 430 ALA A O 1
ATOM 3329 N N . LEU A 1 431 ? 37.908 -2.062 20.587 1.00 69.12 431 LEU A N 1
ATOM 3330 C CA . LEU A 1 431 ? 36.573 -2.638 20.830 1.00 69.12 431 LEU A CA 1
ATOM 3331 C C . LEU A 1 431 ? 36.423 -3.485 22.121 1.00 69.12 431 LEU A C 1
ATOM 3333 O O . LEU A 1 431 ? 36.132 -4.685 22.056 1.00 69.12 431 LEU A O 1
ATOM 3337 N N . PRO A 1 432 ? 36.470 -2.877 23.323 1.00 75.62 432 PRO A N 1
ATOM 3338 C CA . PRO A 1 432 ? 36.260 -3.599 24.587 1.00 75.62 432 PRO A CA 1
ATOM 3339 C C . PRO A 1 432 ? 34.871 -4.263 24.704 1.00 75.62 432 PRO A C 1
ATOM 3341 O O . PRO A 1 432 ? 34.700 -5.222 25.456 1.00 75.62 432 PRO A O 1
ATOM 3344 N N . ASN A 1 433 ? 33.879 -3.783 23.945 1.00 81.44 433 ASN A N 1
ATOM 3345 C CA . ASN A 1 433 ? 32.501 -4.287 23.955 1.00 81.44 433 ASN A CA 1
ATOM 3346 C C . ASN A 1 433 ? 32.240 -5.425 22.950 1.00 81.44 433 ASN A C 1
ATOM 3348 O O . ASN A 1 433 ? 31.131 -5.962 22.917 1.00 81.44 433 ASN A O 1
ATOM 3352 N N . LEU A 1 434 ? 33.239 -5.830 22.158 1.00 82.00 434 LEU A N 1
ATOM 3353 C CA . LEU A 1 434 ? 33.082 -6.843 21.112 1.00 82.00 434 LEU A CA 1
ATOM 3354 C C . LEU A 1 434 ? 32.515 -8.193 21.606 1.00 82.00 434 LEU A C 1
ATOM 3356 O O . LEU A 1 434 ? 31.659 -8.752 20.917 1.00 82.00 434 LEU A O 1
ATOM 3360 N N . PRO A 1 435 ? 32.891 -8.731 22.790 1.00 85.38 435 PRO A N 1
ATOM 3361 C CA . PRO A 1 435 ? 32.284 -9.965 23.301 1.00 85.38 435 PRO A CA 1
ATOM 3362 C C . PRO A 1 435 ? 30.766 -9.851 23.515 1.00 85.38 435 PRO A C 1
ATOM 3364 O O . PRO A 1 435 ? 30.020 -10.801 23.257 1.00 85.38 435 PRO A O 1
ATOM 3367 N N . SER A 1 436 ? 30.299 -8.680 23.955 1.00 86.25 436 SER A N 1
ATOM 3368 C CA . SER A 1 436 ? 28.876 -8.394 24.145 1.00 86.25 436 SER A CA 1
ATOM 3369 C C . SER A 1 436 ? 28.149 -8.301 22.804 1.00 86.25 436 SER A C 1
ATOM 3371 O O . SER A 1 436 ? 27.079 -8.884 22.653 1.00 86.25 436 SER A O 1
ATOM 3373 N N . GLU A 1 437 ? 28.743 -7.644 21.805 1.00 86.69 437 GLU A N 1
ATOM 3374 C CA . GLU A 1 437 ? 28.168 -7.534 20.456 1.00 86.69 437 GLU A CA 1
ATOM 3375 C C . GLU A 1 437 ? 28.086 -8.884 19.738 1.00 86.69 437 GLU A C 1
ATOM 3377 O O . GLU A 1 437 ? 27.072 -9.188 19.114 1.00 86.69 437 GLU A O 1
ATOM 3382 N N . LEU A 1 438 ? 29.099 -9.740 19.893 1.00 87.56 438 LEU A N 1
ATOM 3383 C CA . LEU A 1 438 ? 29.073 -11.113 19.385 1.00 87.56 438 LEU A CA 1
ATOM 3384 C C . LEU A 1 438 ? 27.955 -11.938 20.018 1.00 87.56 438 LEU A C 1
ATOM 3386 O O . LEU A 1 438 ? 27.263 -12.678 19.320 1.00 87.56 438 LEU A O 1
ATOM 3390 N N . THR A 1 439 ? 27.744 -11.770 21.324 1.00 87.69 439 THR A N 1
ATOM 3391 C CA . THR A 1 439 ? 26.651 -12.434 22.041 1.00 87.69 439 THR A CA 1
ATOM 3392 C C . THR A 1 439 ? 25.288 -11.939 21.544 1.00 87.69 439 THR A C 1
ATOM 3394 O O . THR A 1 439 ? 24.399 -12.750 21.288 1.00 87.69 439 THR A O 1
ATOM 3397 N N . LEU A 1 440 ? 25.128 -10.625 21.338 1.00 86.44 440 LEU A N 1
ATOM 3398 C CA . LEU A 1 440 ? 23.904 -10.028 20.783 1.00 86.44 440 LEU A CA 1
ATOM 3399 C C . LEU A 1 440 ? 23.641 -10.462 19.335 1.00 86.44 440 LEU A C 1
ATOM 3401 O O . LEU A 1 440 ? 22.489 -10.662 18.957 1.00 86.44 440 LEU A O 1
ATOM 3405 N N . ALA A 1 441 ? 24.696 -10.658 18.544 1.00 85.50 441 ALA A N 1
ATOM 3406 C CA . ALA A 1 441 ? 24.613 -11.184 17.186 1.00 85.50 441 ALA A CA 1
ATOM 3407 C C . ALA A 1 441 ? 24.355 -12.703 17.133 1.00 85.50 441 ALA A C 1
ATOM 3409 O O . ALA A 1 441 ? 24.177 -13.249 16.049 1.00 85.50 441 ALA A O 1
ATOM 3410 N N . GLY A 1 442 ? 24.308 -13.396 18.278 1.00 87.38 442 GLY A N 1
ATOM 3411 C CA . GLY A 1 442 ? 23.964 -14.818 18.360 1.00 87.38 442 GLY A CA 1
ATOM 3412 C C . GLY A 1 442 ? 25.153 -15.783 18.336 1.00 87.38 442 GLY A C 1
ATOM 3413 O O . GLY A 1 442 ? 24.952 -16.977 18.117 1.00 87.38 442 GLY A O 1
ATOM 3414 N N . PHE A 1 443 ? 26.378 -15.307 18.571 1.00 89.19 443 PHE A N 1
ATOM 3415 C CA . PHE A 1 443 ? 27.564 -16.151 18.725 1.00 89.19 443 PHE A CA 1
ATOM 3416 C C . PHE A 1 443 ? 27.822 -16.528 20.190 1.00 89.19 443 PHE A C 1
ATOM 3418 O O . PHE A 1 443 ? 27.559 -15.766 21.115 1.00 89.19 443 PHE A O 1
ATOM 3425 N N . THR A 1 444 ? 28.402 -17.708 20.406 1.00 89.19 444 THR A N 1
ATOM 3426 C CA . THR A 1 444 ? 28.925 -18.153 21.706 1.00 89.19 444 THR A CA 1
ATOM 3427 C C . THR A 1 444 ? 30.427 -17.887 21.757 1.00 89.19 444 THR A C 1
ATOM 3429 O O . THR A 1 444 ? 31.179 -18.481 20.990 1.00 89.19 444 THR A O 1
ATOM 3432 N N . VAL A 1 445 ? 30.884 -16.994 22.636 1.00 88.12 445 VAL A N 1
ATOM 3433 C CA . VAL A 1 445 ? 32.319 -16.695 22.789 1.00 88.12 445 VAL A CA 1
ATOM 3434 C C . VAL A 1 445 ? 33.022 -17.888 23.446 1.00 88.12 445 VAL A C 1
ATOM 3436 O O . VAL A 1 445 ? 32.643 -18.300 24.540 1.00 88.12 445 VAL A O 1
ATOM 3439 N N . LEU A 1 446 ? 34.033 -18.449 22.776 1.00 85.31 446 LEU A N 1
ATOM 3440 C CA . LEU A 1 446 ? 34.781 -19.619 23.251 1.00 85.31 446 LEU A CA 1
ATOM 3441 C C . LEU A 1 446 ? 36.047 -19.226 24.014 1.00 85.31 446 LEU A C 1
ATOM 3443 O O . LEU A 1 446 ? 36.343 -19.800 25.059 1.00 85.31 446 LEU A O 1
ATOM 3447 N N . SER A 1 447 ? 36.799 -18.252 23.501 1.00 82.00 447 SER A N 1
ATOM 3448 C CA . SER A 1 447 ? 38.038 -17.796 24.130 1.00 82.00 447 SER A CA 1
ATOM 3449 C C . SER A 1 447 ? 38.386 -16.370 23.726 1.00 82.00 447 SER A C 1
ATOM 3451 O O . SER A 1 447 ? 38.238 -15.996 22.562 1.00 82.00 447 SER A O 1
ATOM 3453 N N . VAL A 1 448 ? 38.931 -15.614 24.675 1.00 80.00 448 VAL A N 1
ATOM 3454 C CA . VAL A 1 448 ? 39.573 -14.317 24.447 1.00 80.00 448 VAL A CA 1
ATOM 3455 C C . VAL A 1 448 ? 41.036 -14.485 24.851 1.00 80.00 448 VAL A C 1
ATOM 3457 O O . VAL A 1 448 ? 41.313 -14.700 26.030 1.00 80.00 448 VAL A O 1
ATOM 3460 N N . SER A 1 449 ? 41.956 -14.490 23.882 1.00 74.38 449 SER A N 1
ATOM 3461 C CA . SER A 1 449 ? 43.395 -14.577 24.163 1.00 74.38 449 SER A CA 1
ATOM 3462 C C . SER A 1 449 ? 43.959 -13.197 24.493 1.00 74.38 449 SER A C 1
ATOM 3464 O O . SER A 1 449 ? 43.500 -12.192 23.952 1.00 74.38 449 SER A O 1
ATOM 3466 N N . GLN A 1 450 ? 44.989 -13.157 25.342 1.00 60.62 450 GLN A N 1
ATOM 3467 C CA . GLN A 1 450 ? 45.734 -11.930 25.657 1.00 60.62 450 GLN A CA 1
ATOM 3468 C C . GLN A 1 450 ? 46.542 -11.409 24.452 1.00 60.62 450 GLN A C 1
ATOM 3470 O O . GLN A 1 450 ? 46.905 -10.240 24.430 1.00 60.62 450 GLN A O 1
ATOM 3475 N N . ASP A 1 451 ? 46.738 -12.238 23.421 1.00 62.28 451 ASP A N 1
ATOM 3476 C CA . ASP A 1 451 ? 47.467 -11.908 22.185 1.00 62.28 451 ASP A CA 1
ATOM 3477 C C . ASP A 1 451 ? 46.601 -11.195 21.121 1.00 62.28 451 ASP A C 1
ATOM 3479 O O . ASP A 1 451 ? 46.896 -11.249 19.928 1.00 62.28 451 ASP A O 1
ATOM 3483 N N . GLY A 1 452 ? 45.473 -10.591 21.515 1.00 70.94 452 GLY A N 1
ATOM 3484 C CA . GLY A 1 452 ? 44.588 -9.874 20.587 1.00 70.94 452 GLY A CA 1
ATOM 3485 C C . GLY A 1 452 ? 43.800 -10.782 19.630 1.00 70.94 452 GLY A C 1
ATOM 3486 O O . GLY A 1 452 ? 43.414 -10.343 18.547 1.00 70.94 452 GLY A O 1
ATOM 3487 N N . ALA A 1 453 ? 43.551 -12.042 20.000 1.00 81.88 453 ALA A N 1
ATOM 3488 C CA . ALA A 1 453 ? 42.734 -12.978 19.224 1.00 81.88 453 ALA A CA 1
ATOM 3489 C C . ALA A 1 453 ? 41.472 -13.396 19.994 1.00 81.88 453 ALA A C 1
ATOM 3491 O O . ALA A 1 453 ? 41.552 -13.896 21.119 1.00 81.88 453 ALA A O 1
ATOM 3492 N N . LEU A 1 454 ? 40.303 -13.240 19.372 1.00 87.94 454 LEU A N 1
ATOM 3493 C CA . LEU A 1 454 ? 39.007 -13.623 19.927 1.00 87.94 454 LEU A CA 1
ATOM 3494 C C . LEU A 1 454 ? 38.350 -14.692 19.056 1.00 87.94 454 LEU A C 1
ATOM 3496 O O . LEU A 1 454 ? 38.271 -14.553 17.837 1.00 87.94 454 LEU A O 1
ATOM 3500 N N . ILE A 1 455 ? 37.857 -15.758 19.691 1.00 89.81 455 ILE A N 1
ATOM 3501 C CA . ILE A 1 455 ? 37.201 -16.879 19.010 1.00 89.81 455 ILE A CA 1
ATOM 3502 C C . ILE A 1 455 ? 35.762 -17.004 19.502 1.00 89.81 455 ILE A C 1
ATOM 3504 O O . ILE A 1 455 ? 35.510 -17.131 20.703 1.00 89.81 455 ILE A O 1
ATOM 3508 N N . ALA A 1 456 ? 34.820 -17.011 18.564 1.00 90.94 456 ALA A N 1
ATOM 3509 C CA . ALA A 1 456 ? 33.400 -17.207 18.821 1.00 90.94 456 ALA A CA 1
ATOM 3510 C C . ALA A 1 456 ? 32.824 -18.295 17.904 1.00 90.94 456 ALA A C 1
ATOM 3512 O O . ALA A 1 456 ? 33.386 -18.594 16.857 1.00 90.94 456 ALA A O 1
ATOM 3513 N N . GLN A 1 457 ? 31.714 -18.913 18.293 1.00 92.12 457 GLN A N 1
ATOM 3514 C CA . GLN A 1 457 ? 31.119 -20.046 17.587 1.00 92.12 457 GLN A CA 1
ATOM 3515 C C . GLN A 1 457 ? 29.633 -19.825 17.320 1.00 92.12 457 GLN A C 1
ATOM 3517 O O . GLN A 1 457 ? 28.904 -19.328 18.180 1.00 92.12 457 GLN A O 1
ATOM 3522 N N . LYS A 1 458 ? 29.168 -20.234 16.137 1.00 89.06 458 LYS A N 1
ATOM 3523 C CA . LYS A 1 458 ? 27.743 -20.273 15.805 1.00 89.06 458 LYS A CA 1
ATOM 3524 C C . LYS A 1 458 ? 27.067 -21.451 16.532 1.00 89.06 458 LYS A C 1
ATOM 3526 O O . LYS A 1 458 ? 27.519 -22.585 16.375 1.00 89.06 458 LYS A O 1
ATOM 3531 N N . PRO A 1 459 ? 25.991 -21.242 17.308 1.00 83.50 459 PRO A N 1
ATOM 3532 C CA . PRO A 1 459 ? 25.312 -22.327 18.016 1.00 83.50 459 PRO A CA 1
ATOM 3533 C C . PRO A 1 459 ? 24.709 -23.363 17.048 1.00 83.50 459 PRO A C 1
ATOM 3535 O O . PRO A 1 459 ? 24.301 -23.032 15.938 1.00 83.50 459 PRO A O 1
ATOM 3538 N N . ALA A 1 460 ? 24.622 -24.626 17.481 1.00 67.56 460 ALA A N 1
ATOM 3539 C CA . ALA A 1 460 ? 24.173 -25.772 16.670 1.00 67.56 460 ALA A CA 1
ATOM 3540 C C . ALA A 1 460 ? 22.677 -25.777 16.290 1.00 67.56 460 ALA A C 1
ATOM 3542 O O . ALA A 1 460 ? 22.192 -26.749 15.714 1.00 67.56 460 ALA A O 1
ATOM 3543 N N . LEU A 1 461 ? 21.914 -24.750 16.666 1.00 57.19 461 LEU A N 1
ATOM 3544 C CA . LEU A 1 461 ? 20.462 -24.753 16.510 1.00 57.19 461 LEU A CA 1
ATOM 3545 C C . LEU A 1 461 ? 20.076 -24.245 15.112 1.00 57.19 461 LEU A C 1
ATOM 3547 O O . LEU A 1 461 ? 20.561 -23.187 14.703 1.00 57.19 461 LEU A O 1
ATOM 3551 N N . PRO A 1 462 ? 19.188 -24.939 14.377 1.00 48.41 462 PRO A N 1
ATOM 3552 C CA . PRO A 1 462 ? 18.620 -24.385 13.156 1.00 48.41 462 PRO A CA 1
ATOM 3553 C C . PRO A 1 462 ? 17.861 -23.101 13.506 1.00 48.41 462 PRO A C 1
ATOM 3555 O O . PRO A 1 462 ? 17.192 -23.031 14.541 1.00 48.41 462 PRO A O 1
ATOM 3558 N N . ALA A 1 463 ? 17.969 -22.085 12.647 1.00 46.44 463 ALA A N 1
ATOM 3559 C CA . ALA A 1 463 ? 17.293 -20.795 12.773 1.00 46.44 463 ALA A CA 1
ATOM 3560 C C . ALA A 1 463 ? 15.767 -20.938 12.587 1.00 46.44 463 ALA A C 1
ATOM 3562 O O . ALA A 1 463 ? 15.201 -20.497 11.598 1.00 46.44 463 ALA A O 1
ATOM 3563 N N . ALA A 1 464 ? 15.122 -21.634 13.521 1.00 42.81 464 ALA A N 1
ATOM 3564 C CA . ALA A 1 464 ? 13.690 -21.739 13.772 1.00 42.81 464 ALA A CA 1
ATOM 3565 C C . ALA A 1 464 ? 13.505 -22.713 14.948 1.00 42.81 464 ALA A C 1
ATOM 3567 O O . ALA A 1 464 ? 13.085 -23.857 14.798 1.00 42.81 464 ALA A O 1
ATOM 3568 N N . SER A 1 465 ? 13.861 -22.282 16.151 1.00 35.84 465 SER A N 1
ATOM 3569 C CA . SER A 1 465 ? 13.413 -22.934 17.379 1.00 35.84 465 SER A CA 1
ATOM 3570 C C . SER A 1 465 ? 12.995 -21.835 18.334 1.00 35.84 465 SER A C 1
ATOM 3572 O O . SER A 1 465 ? 13.825 -21.090 18.845 1.00 35.84 465 SER A O 1
ATOM 3574 N N . SER A 1 466 ? 11.687 -21.700 18.537 1.00 38.50 466 SER A N 1
ATOM 3575 C CA . SER A 1 466 ? 11.135 -20.908 19.626 1.00 38.50 466 SER A CA 1
ATOM 3576 C C . SER A 1 466 ? 11.662 -21.486 20.938 1.00 38.50 466 SER A C 1
ATOM 3578 O O . SER A 1 466 ? 11.199 -22.534 21.395 1.00 38.50 466 SER A O 1
ATOM 3580 N N . VAL A 1 467 ? 12.652 -20.827 21.538 1.00 32.19 467 VAL A N 1
ATOM 3581 C CA . VAL A 1 467 ? 13.045 -21.120 22.912 1.00 32.19 467 VAL A CA 1
ATOM 3582 C C . VAL A 1 467 ? 11.915 -20.614 23.796 1.00 32.19 467 VAL A C 1
ATOM 3584 O O . VAL A 1 467 ? 11.766 -19.421 24.043 1.00 32.19 467 VAL A O 1
ATOM 3587 N N . SER A 1 468 ? 11.080 -21.540 24.255 1.00 37.66 468 SER A N 1
ATOM 3588 C CA . SER A 1 468 ? 10.197 -21.292 25.384 1.00 37.66 468 SER A CA 1
ATOM 3589 C C . SER A 1 468 ? 11.084 -20.954 26.583 1.00 37.66 468 SER A C 1
ATOM 3591 O O . SER A 1 468 ? 11.853 -21.808 27.029 1.00 37.66 468 SER A O 1
ATOM 3593 N N . LEU A 1 469 ? 10.969 -19.737 27.125 1.00 31.55 469 LEU A N 1
ATOM 3594 C CA . LEU A 1 469 ? 11.452 -19.416 28.468 1.00 31.55 469 LEU A CA 1
ATOM 3595 C C . LEU A 1 469 ? 10.677 -20.290 29.459 1.00 31.55 469 LEU A C 1
ATOM 3597 O O . LEU A 1 469 ? 9.620 -19.922 29.962 1.00 31.55 469 LEU A O 1
ATOM 3601 N N . LYS A 1 470 ? 11.187 -21.495 29.709 1.00 37.41 470 LYS A N 1
ATOM 3602 C CA . LYS A 1 470 ? 10.834 -22.245 30.905 1.00 37.41 470 LYS A CA 1
ATOM 3603 C C . LYS A 1 470 ? 11.599 -21.589 32.043 1.00 37.41 470 LYS A C 1
ATOM 3605 O O . LYS A 1 470 ? 12.810 -21.757 32.163 1.00 37.41 470 LYS A O 1
ATOM 3610 N N . SER A 1 471 ? 10.882 -20.844 32.872 1.00 43.28 471 SER A N 1
ATOM 3611 C CA . SER A 1 471 ? 11.245 -20.564 34.257 1.00 43.28 471 SER A CA 1
ATOM 3612 C C . SER A 1 471 ? 11.400 -21.898 34.997 1.00 43.28 471 SER A C 1
ATOM 3614 O O . SER A 1 471 ? 10.496 -22.404 35.651 1.00 43.28 471 SER A O 1
ATOM 3616 N N . GLY A 1 472 ? 12.564 -22.513 34.817 1.00 36.16 472 GLY A N 1
ATOM 3617 C CA . GLY A 1 472 ? 12.985 -23.744 35.460 1.00 36.16 472 GLY A CA 1
ATOM 3618 C C . GLY A 1 472 ? 14.392 -23.530 35.977 1.00 36.16 472 GLY A C 1
ATOM 3619 O O . GLY A 1 472 ? 15.365 -23.824 35.288 1.00 36.16 472 GLY A O 1
ATOM 3620 N N . ALA A 1 473 ? 14.495 -22.967 37.178 1.00 41.19 473 ALA A N 1
ATOM 3621 C CA . ALA A 1 473 ? 15.743 -22.930 37.917 1.00 41.19 473 ALA A CA 1
ATOM 3622 C C . ALA A 1 473 ? 16.269 -24.367 38.075 1.00 41.19 473 ALA A C 1
ATOM 3624 O O . ALA A 1 473 ? 15.655 -25.188 38.754 1.00 41.19 473 ALA A O 1
ATOM 3625 N N . LEU A 1 474 ? 17.406 -24.669 37.448 1.00 33.22 474 LEU A N 1
ATOM 3626 C CA . LEU A 1 474 ? 18.199 -25.863 37.727 1.00 33.22 474 LEU A CA 1
ATOM 3627 C C . LEU A 1 474 ? 19.513 -25.425 38.391 1.00 33.22 474 LEU A C 1
ATOM 3629 O O . LEU A 1 474 ? 20.133 -24.455 37.949 1.00 33.22 474 LEU A O 1
ATOM 3633 N N . PRO A 1 475 ? 19.915 -26.075 39.495 1.00 40.03 475 PRO A N 1
ATOM 3634 C CA . PRO A 1 475 ? 20.882 -25.522 40.426 1.00 40.03 475 PRO A CA 1
ATOM 3635 C C . PRO A 1 475 ? 22.311 -25.644 39.897 1.00 40.03 475 PRO A C 1
ATOM 3637 O O . PRO A 1 475 ? 22.756 -26.705 39.456 1.00 40.03 475 PRO A O 1
ATOM 3640 N N . LEU A 1 476 ? 23.062 -24.552 40.035 1.00 30.64 476 LEU A N 1
ATOM 3641 C CA . LEU A 1 476 ? 24.503 -24.516 39.837 1.00 30.64 476 LEU A CA 1
ATOM 3642 C C . LEU A 1 476 ? 25.168 -25.398 40.907 1.00 30.64 476 LEU A C 1
ATOM 3644 O O . LEU A 1 476 ? 25.187 -25.064 42.094 1.00 30.64 476 LEU A O 1
ATOM 3648 N N . ARG A 1 477 ? 25.722 -26.541 40.502 1.00 43.16 477 ARG A N 1
ATOM 3649 C CA . ARG A 1 477 ? 26.450 -27.456 41.389 1.00 43.16 477 ARG A CA 1
ATOM 3650 C C . ARG A 1 477 ? 27.841 -26.878 41.682 1.00 43.16 477 ARG A C 1
ATOM 3652 O O . ARG A 1 477 ? 28.842 -27.323 41.134 1.00 43.16 477 ARG A O 1
ATOM 3659 N N . LYS A 1 478 ? 27.908 -25.860 42.544 1.00 41.62 478 LYS A N 1
ATOM 3660 C CA . LYS A 1 478 ? 29.166 -25.343 43.101 1.00 41.62 478 LYS A CA 1
ATOM 3661 C C . LYS A 1 478 ? 29.379 -26.001 44.464 1.00 41.62 478 LYS A C 1
ATOM 3663 O O . LYS A 1 478 ? 28.596 -25.795 45.386 1.00 41.62 478 LYS A O 1
ATOM 3668 N N . LYS A 1 479 ? 30.408 -26.845 44.578 1.00 45.78 479 LYS A N 1
ATOM 3669 C CA . LYS A 1 479 ? 30.854 -27.430 45.852 1.00 45.78 479 LYS A CA 1
ATOM 3670 C C . LYS A 1 479 ? 31.224 -26.271 46.788 1.00 45.78 479 LYS A C 1
ATOM 3672 O O . LYS A 1 479 ? 32.172 -25.546 46.506 1.00 45.78 479 LYS A O 1
ATOM 3677 N N . THR A 1 480 ? 30.455 -26.061 47.853 1.00 41.47 480 THR A N 1
ATOM 3678 C CA . THR A 1 480 ? 30.736 -25.036 48.869 1.00 41.47 480 THR A CA 1
ATOM 3679 C C . THR A 1 480 ? 30.994 -25.678 50.227 1.00 41.47 480 THR A C 1
ATOM 3681 O O . THR A 1 480 ? 30.196 -26.487 50.697 1.00 41.47 480 THR A O 1
ATOM 3684 N N . ASP A 1 481 ? 32.115 -25.265 50.806 1.00 50.56 481 ASP A N 1
ATOM 3685 C CA . ASP A 1 481 ? 32.738 -25.608 52.088 1.00 50.56 481 ASP A CA 1
ATOM 3686 C C . ASP A 1 481 ? 31.772 -25.594 53.309 1.00 50.56 481 ASP A C 1
ATOM 3688 O O . ASP A 1 481 ? 30.966 -24.658 53.421 1.00 50.56 481 ASP A O 1
ATOM 3692 N N . PRO A 1 482 ? 31.827 -26.567 54.252 1.00 52.31 482 PRO A N 1
ATOM 3693 C CA . PRO A 1 482 ? 30.894 -26.673 55.385 1.00 52.31 482 PRO A CA 1
ATOM 3694 C C . PRO A 1 482 ? 30.905 -25.484 56.360 1.00 52.31 482 PRO A C 1
ATOM 3696 O O . PRO A 1 482 ? 29.901 -25.235 57.030 1.00 52.31 482 PRO A O 1
ATOM 3699 N N . ALA A 1 483 ? 31.993 -24.710 56.422 1.00 54.62 483 ALA A N 1
ATOM 3700 C CA . ALA A 1 483 ? 32.155 -23.629 57.398 1.00 54.62 483 ALA A CA 1
ATOM 3701 C C . ALA A 1 483 ? 31.221 -22.420 57.164 1.00 54.62 483 ALA A C 1
ATOM 3703 O O . ALA A 1 483 ? 30.810 -21.753 58.113 1.00 54.62 483 ALA A O 1
ATOM 3704 N N . ARG A 1 484 ? 30.798 -22.152 55.918 1.00 57.84 484 ARG A N 1
ATOM 3705 C CA . ARG A 1 484 ? 29.895 -21.022 55.596 1.00 57.84 484 ARG A CA 1
ATOM 3706 C C . ARG A 1 484 ? 28.415 -21.289 55.893 1.00 57.84 484 ARG A C 1
ATOM 3708 O O . ARG A 1 484 ? 27.607 -20.361 55.854 1.00 57.84 484 ARG A O 1
ATOM 3715 N N . LYS A 1 485 ? 28.036 -22.538 56.188 1.00 46.25 485 LYS A N 1
ATOM 3716 C CA . LYS A 1 485 ? 26.649 -22.903 56.530 1.00 46.25 485 LYS A CA 1
ATOM 3717 C C . LYS A 1 485 ? 26.304 -22.600 57.991 1.00 46.25 485 LYS A C 1
ATOM 3719 O O . LYS A 1 485 ? 25.147 -22.308 58.277 1.00 46.25 485 LYS A O 1
ATOM 3724 N N . ALA A 1 486 ? 27.286 -22.628 58.891 1.00 50.72 486 ALA A N 1
ATOM 3725 C CA . ALA A 1 486 ? 27.074 -22.361 60.314 1.00 50.72 486 ALA A CA 1
ATOM 3726 C C . ALA A 1 486 ? 26.791 -20.873 60.590 1.00 50.72 486 ALA A C 1
ATOM 3728 O O . ALA A 1 486 ? 25.884 -20.542 61.349 1.00 50.72 486 ALA A O 1
ATOM 3729 N N . SER A 1 487 ? 27.479 -19.967 59.891 1.00 54.28 487 SER A N 1
ATOM 3730 C CA . SER A 1 487 ? 27.359 -18.516 60.089 1.00 54.28 487 SER A CA 1
ATOM 3731 C C . SER A 1 487 ? 26.051 -17.914 59.557 1.00 54.28 487 SER A C 1
ATOM 3733 O O . SER A 1 487 ? 25.550 -16.954 60.131 1.00 54.28 487 SER A O 1
ATOM 3735 N N . LYS A 1 488 ? 25.421 -18.508 58.532 1.00 51.84 488 LYS A N 1
ATOM 3736 C CA . LYS A 1 488 ? 24.074 -18.098 58.076 1.00 51.84 488 LYS A CA 1
ATOM 3737 C C . LYS A 1 488 ? 22.932 -18.631 58.946 1.00 51.84 488 LYS A C 1
ATOM 3739 O O . LYS A 1 488 ? 21.844 -18.067 58.906 1.00 51.84 488 LYS A O 1
ATOM 3744 N N . LYS A 1 489 ? 23.165 -19.697 59.721 1.00 46.78 489 LYS A N 1
ATOM 3745 C CA . LYS A 1 489 ? 22.148 -20.312 60.590 1.00 46.78 489 LYS A CA 1
ATOM 3746 C C . LYS A 1 489 ? 22.003 -19.594 61.940 1.00 46.78 489 LYS A C 1
ATOM 3748 O O . LYS A 1 489 ? 20.962 -19.717 62.563 1.00 46.78 489 LYS A O 1
ATOM 3753 N N . ALA A 1 490 ? 23.006 -18.814 62.348 1.00 53.53 490 ALA A N 1
ATOM 3754 C CA . ALA A 1 490 ? 22.984 -18.020 63.580 1.00 53.53 490 ALA A CA 1
ATOM 3755 C C . ALA A 1 490 ? 22.247 -16.669 63.445 1.00 53.53 490 ALA A C 1
ATOM 3757 O O . ALA A 1 490 ? 21.885 -16.067 64.449 1.00 53.53 490 ALA A O 1
ATOM 3758 N N . LEU A 1 491 ? 21.999 -16.198 62.217 1.00 45.03 491 LEU A N 1
ATOM 3759 C CA . LEU A 1 491 ? 21.373 -14.896 61.935 1.00 45.03 491 LEU A CA 1
ATOM 3760 C C . LEU A 1 491 ? 19.832 -14.924 61.890 1.00 45.03 491 LEU A C 1
ATOM 3762 O O . LEU A 1 491 ? 19.224 -13.869 61.761 1.00 45.03 491 LEU A O 1
ATOM 3766 N N . TRP A 1 492 ? 19.201 -16.101 61.998 1.00 47.91 492 TRP A N 1
ATOM 3767 C CA . TRP A 1 492 ? 17.745 -16.277 61.833 1.00 47.91 492 TRP A CA 1
ATOM 3768 C C . TRP A 1 492 ? 17.048 -16.957 63.021 1.00 47.91 492 TRP A C 1
ATOM 3770 O O . TRP A 1 492 ? 15.956 -17.500 62.872 1.00 47.91 492 TRP A O 1
ATOM 3780 N N . THR A 1 493 ? 17.648 -16.932 64.208 1.00 48.22 493 THR A N 1
ATOM 3781 C CA . THR A 1 493 ? 17.009 -17.435 65.435 1.00 48.22 493 THR A CA 1
ATOM 3782 C C . THR A 1 493 ? 16.478 -16.269 66.263 1.00 48.22 493 THR A C 1
ATOM 3784 O O . THR A 1 493 ? 17.218 -15.657 67.028 1.00 48.22 493 THR A O 1
ATOM 3787 N N . LEU A 1 494 ? 15.189 -15.962 66.102 1.00 43.06 494 LEU A N 1
ATOM 3788 C CA . LEU A 1 494 ? 14.411 -15.176 67.061 1.00 43.06 494 LEU A CA 1
ATOM 3789 C C . LEU A 1 494 ? 13.695 -16.152 68.005 1.00 43.06 494 LEU A C 1
ATOM 3791 O O . LEU A 1 494 ? 12.949 -17.018 67.555 1.00 43.06 494 LEU A O 1
ATOM 3795 N N . ASN A 1 495 ? 13.953 -16.020 69.307 1.00 54.69 495 ASN A N 1
ATOM 3796 C CA . ASN A 1 495 ? 13.273 -16.755 70.375 1.00 54.69 495 ASN A CA 1
ATOM 3797 C C . ASN A 1 495 ? 11.889 -16.140 70.637 1.00 54.69 495 ASN A C 1
ATOM 3799 O O . ASN A 1 495 ? 11.803 -14.962 70.976 1.00 54.69 495 ASN A O 1
ATOM 3803 N N . ALA A 1 496 ? 10.832 -16.951 70.584 1.00 43.09 496 ALA A N 1
ATOM 3804 C CA . ALA A 1 496 ? 9.545 -16.656 71.214 1.00 43.09 496 ALA A CA 1
ATOM 3805 C C . ALA A 1 496 ? 9.001 -17.941 71.879 1.00 43.09 496 ALA A C 1
ATOM 3807 O O . ALA A 1 496 ? 9.157 -19.018 71.299 1.00 43.09 496 ALA A O 1
ATOM 3808 N N . PRO A 1 497 ? 8.425 -17.869 73.095 1.00 49.72 497 PRO A N 1
ATOM 3809 C CA . PRO A 1 497 ? 7.982 -19.046 73.840 1.00 49.72 497 PRO A CA 1
ATOM 3810 C C . PRO A 1 497 ? 6.728 -19.689 73.223 1.00 49.72 497 PRO A C 1
ATOM 3812 O O . PRO A 1 497 ? 5.853 -19.017 72.684 1.00 49.72 497 PRO A O 1
ATOM 3815 N N . SER A 1 498 ? 6.676 -21.017 73.310 1.00 52.09 498 SER A N 1
ATOM 3816 C CA . SER A 1 498 ? 5.722 -21.928 72.672 1.00 52.09 498 SER A CA 1
ATOM 3817 C C . SER A 1 498 ? 4.268 -21.744 73.122 1.00 52.09 498 SER A C 1
ATOM 3819 O O . SER A 1 498 ? 3.947 -21.977 74.288 1.00 52.09 498 SER A O 1
ATOM 3821 N N . THR A 1 499 ? 3.376 -21.447 72.178 1.00 58.62 499 THR A N 1
ATOM 3822 C CA . THR A 1 499 ? 1.939 -21.740 72.279 1.00 58.62 499 THR A CA 1
ATOM 3823 C C . THR A 1 499 ? 1.666 -23.175 71.793 1.00 58.62 499 THR A C 1
ATOM 3825 O O . THR A 1 499 ? 2.318 -23.629 70.849 1.00 58.62 499 THR A O 1
ATOM 3828 N N . PRO A 1 500 ? 0.746 -23.933 72.420 1.00 62.12 500 PRO A N 1
ATOM 3829 C CA . PRO A 1 500 ? 0.403 -25.276 71.959 1.00 62.12 500 PRO A CA 1
ATOM 3830 C C . PRO A 1 500 ? -0.361 -25.219 70.625 1.00 62.12 500 PRO A C 1
ATOM 3832 O O . PRO A 1 500 ? -1.237 -24.377 70.433 1.00 62.12 500 PRO A O 1
ATOM 3835 N N . SER A 1 501 ? 0.002 -26.110 69.698 1.00 64.69 501 SER A N 1
ATOM 3836 C CA . SER A 1 501 ? -0.545 -26.192 68.337 1.00 64.69 501 SER A CA 1
ATOM 3837 C C . SER A 1 501 ? -2.036 -26.534 68.355 1.00 64.69 501 SER A C 1
ATOM 3839 O O . SER A 1 501 ? -2.423 -27.563 68.901 1.00 64.69 501 SER A O 1
ATOM 3841 N N . ILE A 1 502 ? -2.860 -25.697 67.726 1.00 63.34 502 ILE A N 1
ATOM 3842 C CA . ILE A 1 502 ? -4.284 -25.971 67.493 1.00 63.34 502 ILE A CA 1
ATOM 3843 C C . ILE A 1 502 ? -4.392 -26.922 66.295 1.00 63.34 502 ILE A C 1
ATOM 3845 O O . ILE A 1 502 ? -3.774 -26.678 65.258 1.00 63.34 502 ILE A O 1
ATOM 3849 N N . ASP A 1 503 ? -5.142 -28.013 66.448 1.00 66.38 503 ASP A N 1
ATOM 3850 C CA . ASP A 1 503 ? -5.377 -28.998 65.390 1.00 66.38 503 ASP A CA 1
ATOM 3851 C C . ASP A 1 503 ? -6.407 -28.469 64.376 1.00 66.38 503 ASP A C 1
ATOM 3853 O O . ASP A 1 503 ? -7.546 -28.155 64.727 1.00 66.38 503 ASP A O 1
ATOM 3857 N N . ALA A 1 504 ? -5.993 -28.345 63.114 1.00 61.53 504 ALA A N 1
ATOM 3858 C CA . ALA A 1 504 ? -6.770 -27.720 62.045 1.00 61.53 504 ALA A CA 1
ATOM 3859 C C . ALA A 1 504 ? -7.999 -28.547 61.621 1.00 61.53 504 ALA A C 1
ATOM 3861 O O . ALA A 1 504 ? -8.962 -27.982 61.107 1.00 61.53 504 ALA A O 1
ATOM 3862 N N . GLU A 1 505 ? -8.008 -29.857 61.884 1.00 65.19 505 GLU A N 1
ATOM 3863 C CA . GLU A 1 505 ? -9.148 -30.734 61.576 1.00 65.19 505 GLU A CA 1
ATOM 3864 C C . GLU A 1 505 ? -10.307 -30.588 62.572 1.00 65.19 505 GLU A C 1
ATOM 3866 O O . GLU A 1 505 ? -11.450 -30.896 62.241 1.00 65.19 505 GLU A O 1
ATOM 3871 N N . SER A 1 506 ? -10.042 -30.060 63.772 1.00 70.56 506 SER A N 1
ATOM 3872 C CA . SER A 1 506 ? -11.073 -29.771 64.778 1.00 70.56 506 SER A CA 1
ATOM 3873 C C . SER A 1 506 ? -11.919 -28.538 64.432 1.00 70.56 506 SER A C 1
ATOM 3875 O O . SER A 1 506 ? -12.919 -28.285 65.103 1.00 70.56 506 SER A O 1
ATOM 3877 N N . LEU A 1 507 ? -11.505 -27.745 63.439 1.00 65.31 507 LEU A N 1
ATOM 3878 C CA . LEU A 1 507 ? -12.115 -26.456 63.095 1.00 65.31 507 LEU A CA 1
ATOM 3879 C C . LEU A 1 507 ? -13.045 -26.516 61.872 1.00 65.31 507 LEU A C 1
ATOM 3881 O O . LEU A 1 507 ? -13.632 -25.496 61.520 1.00 65.31 507 LEU A O 1
ATOM 3885 N N . LEU A 1 508 ? -13.188 -27.680 61.230 1.00 72.81 508 LEU A N 1
ATOM 3886 C CA . LEU A 1 508 ? -14.066 -27.867 60.072 1.00 72.81 508 LEU A CA 1
ATOM 3887 C C . LEU A 1 508 ? -15.439 -28.384 60.507 1.00 72.81 508 LEU A C 1
ATOM 3889 O O . LEU A 1 508 ? -15.539 -29.358 61.256 1.00 72.81 508 LEU A O 1
ATOM 3893 N N . THR A 1 509 ? -16.504 -27.751 60.016 1.00 78.00 509 THR A N 1
ATOM 3894 C CA . THR A 1 509 ? -17.884 -28.164 60.305 1.00 78.00 509 THR A CA 1
ATOM 3895 C C . THR A 1 509 ? -18.353 -29.254 59.335 1.00 78.00 509 THR A C 1
ATOM 3897 O O . THR A 1 509 ? -17.800 -29.419 58.247 1.00 78.00 509 THR A O 1
ATOM 3900 N N . GLU A 1 510 ? -19.393 -30.017 59.689 1.00 71.31 510 GLU A N 1
ATOM 3901 C CA . GLU A 1 510 ? -19.967 -31.037 58.788 1.00 71.31 510 GLU A CA 1
ATOM 3902 C C . GLU A 1 510 ? -20.487 -30.455 57.461 1.00 71.31 510 GLU A C 1
ATOM 3904 O O . GLU A 1 510 ? -20.515 -31.167 56.458 1.00 71.31 510 GLU A O 1
ATOM 3909 N N . ALA A 1 511 ? -20.822 -29.161 57.421 1.00 66.75 511 ALA A N 1
ATOM 3910 C CA . ALA A 1 511 ? -21.206 -28.463 56.197 1.00 66.75 511 ALA A CA 1
ATOM 3911 C C . ALA A 1 511 ? -20.021 -28.266 55.231 1.00 66.75 511 ALA A C 1
ATOM 3913 O O . ALA A 1 511 ? -20.191 -28.405 54.023 1.00 66.75 511 ALA A O 1
ATOM 3914 N N . ASP A 1 512 ? -18.807 -28.035 55.744 1.00 69.25 512 ASP A N 1
ATOM 3915 C CA . ASP A 1 512 ? -17.593 -27.857 54.924 1.00 69.25 512 ASP A CA 1
ATOM 3916 C C . ASP A 1 512 ? -17.109 -29.176 54.300 1.00 69.25 512 ASP A C 1
ATOM 3918 O O . ASP A 1 512 ? -16.368 -29.191 53.316 1.00 69.25 512 ASP A O 1
ATOM 3922 N N . ARG A 1 513 ? -17.539 -30.305 54.877 1.00 71.88 513 ARG A N 1
ATOM 3923 C CA . ARG A 1 513 ? -17.245 -31.656 54.383 1.00 71.88 513 ARG A CA 1
ATOM 3924 C C . ARG A 1 513 ? -18.242 -32.133 53.325 1.00 71.88 513 ARG A C 1
ATOM 3926 O O . ARG A 1 513 ? -17.993 -33.158 52.687 1.00 71.88 513 ARG A O 1
ATOM 3933 N N . GLN A 1 514 ? -19.349 -31.416 53.110 1.00 73.56 514 GLN A N 1
ATOM 3934 C CA . GLN A 1 514 ? -20.316 -31.755 52.070 1.00 73.56 514 GLN A CA 1
ATOM 3935 C C . GLN A 1 514 ? -19.836 -31.288 50.696 1.00 73.56 514 GLN A C 1
ATOM 3937 O O . GLN A 1 514 ? -19.422 -30.150 50.482 1.00 73.56 514 GLN A O 1
ATOM 3942 N N . ARG A 1 515 ? -19.894 -32.209 49.732 1.00 56.94 515 ARG A N 1
ATOM 3943 C CA . ARG A 1 515 ? -19.532 -31.946 48.341 1.00 56.94 515 ARG A CA 1
ATOM 3944 C C . ARG A 1 515 ? -20.581 -31.013 47.714 1.00 56.94 515 ARG A C 1
ATOM 3946 O O . ARG A 1 515 ? -21.752 -31.383 47.736 1.00 56.94 515 ARG A O 1
ATOM 3953 N N . PRO A 1 516 ? -20.199 -29.868 47.119 1.00 51.31 516 PRO A N 1
ATOM 3954 C CA . PRO A 1 516 ? -21.163 -28.996 46.456 1.00 51.31 516 PRO A CA 1
ATOM 3955 C C . PRO A 1 516 ? -21.821 -29.714 45.271 1.00 51.31 516 PRO A C 1
ATOM 3957 O O . PRO A 1 516 ? -21.155 -30.453 44.536 1.00 51.31 516 PRO A O 1
ATOM 3960 N N . GLU A 1 517 ? -23.126 -29.498 45.097 1.00 59.97 517 GLU A N 1
ATOM 3961 C CA . GLU A 1 517 ? -23.885 -30.035 43.967 1.00 59.97 517 GLU A CA 1
ATOM 3962 C C . GLU A 1 517 ? -23.327 -29.489 42.645 1.00 59.97 517 GLU A C 1
ATOM 3964 O O . GLU A 1 517 ? -22.984 -28.311 42.515 1.00 59.97 517 GLU A O 1
ATOM 3969 N N . ALA A 1 518 ? -23.163 -30.382 41.671 1.00 51.69 518 ALA A N 1
ATOM 3970 C CA . ALA A 1 518 ? -22.543 -30.065 40.395 1.00 51.69 518 ALA A CA 1
ATOM 3971 C C . ALA A 1 518 ? -23.412 -29.080 39.601 1.00 51.69 518 ALA A C 1
ATOM 3973 O O . ALA A 1 518 ? -24.595 -29.329 39.388 1.00 51.69 518 ALA A O 1
ATOM 3974 N N . CYS A 1 519 ? -22.803 -27.997 39.110 1.00 45.47 519 CYS A N 1
ATOM 3975 C CA . CYS A 1 519 ? -23.435 -27.097 38.151 1.00 45.47 519 CYS A CA 1
ATOM 3976 C C . CYS A 1 519 ? -23.998 -27.895 36.963 1.00 45.47 519 CYS A C 1
ATOM 3978 O O . CYS A 1 519 ? -23.274 -28.688 36.350 1.00 45.47 519 CYS A O 1
ATOM 3980 N N . GLU A 1 520 ? -25.265 -27.663 36.620 1.00 49.19 520 GLU A N 1
ATOM 3981 C CA . GLU A 1 520 ? -25.891 -28.262 35.441 1.00 49.19 520 GLU A CA 1
ATOM 3982 C C . GLU A 1 520 ? -25.102 -27.904 34.167 1.00 49.19 520 GLU A C 1
ATOM 3984 O O . GLU A 1 520 ? -24.683 -26.752 33.992 1.00 49.19 520 GLU A O 1
ATOM 3989 N N . PRO A 1 521 ? -24.857 -28.862 33.254 1.00 50.53 521 PRO A N 1
ATOM 3990 C CA . PRO A 1 521 ? -24.144 -28.564 32.028 1.00 50.53 521 PRO A CA 1
ATOM 3991 C C . PRO A 1 521 ? -25.020 -27.746 31.073 1.00 50.53 521 PRO A C 1
ATOM 3993 O O . PRO A 1 521 ? -26.117 -28.144 30.685 1.00 50.53 521 PRO A O 1
ATOM 3996 N N . VAL A 1 522 ? -24.453 -26.616 30.662 1.00 43.72 522 VAL A N 1
ATOM 3997 C CA . VAL A 1 522 ? -24.899 -25.733 29.581 1.00 43.72 522 VAL A CA 1
ATOM 3998 C C . VAL A 1 522 ? -25.210 -26.517 28.290 1.00 43.72 522 VAL A C 1
ATOM 4000 O O . VAL A 1 522 ? -24.504 -27.458 27.932 1.00 43.72 522 VAL A O 1
ATOM 4003 N N . SER A 1 523 ? -26.293 -26.079 27.640 1.00 46.12 523 SER A N 1
ATOM 4004 C CA . SER A 1 523 ? -26.951 -26.493 26.386 1.00 46.12 523 SER A CA 1
ATOM 4005 C C . SER A 1 523 ? -26.218 -27.404 25.374 1.00 46.12 523 SER A C 1
ATOM 4007 O O . SER A 1 523 ? -25.042 -27.262 25.047 1.00 46.12 523 SER A O 1
ATOM 4009 N N . GLY A 1 524 ? -26.997 -28.317 24.777 1.00 46.59 524 GLY A N 1
ATOM 4010 C CA . GLY A 1 524 ? -26.572 -29.397 23.874 1.00 46.59 524 GLY A CA 1
ATOM 4011 C C . GLY A 1 524 ? -26.250 -29.032 22.418 1.00 46.59 524 GLY A C 1
ATOM 4012 O O . GLY A 1 524 ? -26.586 -29.812 21.532 1.00 46.59 524 GLY A O 1
ATOM 4013 N N . SER A 1 525 ? -25.599 -27.898 22.143 1.00 48.38 525 SER A N 1
ATOM 4014 C CA . SER A 1 525 ? -25.216 -27.507 20.769 1.00 48.38 525 SER A CA 1
ATOM 4015 C C . SER A 1 525 ? -23.711 -27.286 20.547 1.00 48.38 525 SER A C 1
ATOM 4017 O O . SER A 1 525 ? -23.329 -26.651 19.569 1.00 48.38 525 SER A O 1
ATOM 4019 N N . ALA A 1 526 ? -22.837 -27.816 21.411 1.00 39.47 526 ALA A N 1
ATOM 4020 C CA . ALA A 1 526 ? -21.378 -27.745 21.242 1.00 39.47 526 ALA A CA 1
ATOM 4021 C C . ALA A 1 526 ? -20.720 -29.144 21.229 1.00 39.47 526 ALA A C 1
ATOM 4023 O O . ALA A 1 526 ? -21.170 -30.038 21.955 1.00 39.47 526 ALA A O 1
ATOM 4024 N N . PRO A 1 527 ? -19.648 -29.375 20.439 1.00 47.16 527 PRO A N 1
ATOM 4025 C CA . PRO A 1 527 ? -19.060 -30.699 20.297 1.00 47.16 527 PRO A CA 1
ATOM 4026 C C . PRO A 1 527 ? -18.074 -31.047 21.428 1.00 47.16 527 PRO A C 1
ATOM 4028 O O . PRO A 1 527 ? -17.259 -30.236 21.859 1.00 47.16 527 PRO A O 1
ATOM 4031 N N . ARG A 1 528 ? -18.116 -32.337 21.794 1.00 43.66 528 ARG A N 1
ATOM 4032 C CA . ARG A 1 528 ? -17.198 -33.141 22.632 1.00 43.66 528 ARG A CA 1
ATOM 4033 C C . ARG A 1 528 ? -17.148 -32.841 24.140 1.00 43.66 528 ARG A C 1
ATOM 4035 O O . ARG A 1 528 ? -16.528 -31.893 24.615 1.00 43.66 528 ARG A O 1
ATOM 4042 N N . ARG A 1 529 ? -17.689 -33.799 24.909 1.00 57.44 529 ARG A N 1
ATOM 4043 C CA . ARG A 1 529 ? -17.450 -33.969 26.352 1.00 57.44 529 ARG A CA 1
ATOM 4044 C C . ARG A 1 529 ? -15.961 -34.232 26.618 1.00 57.44 529 ARG A C 1
ATOM 4046 O O . ARG A 1 529 ? -15.335 -35.042 25.935 1.00 57.44 529 ARG A O 1
ATOM 4053 N N . LYS A 1 530 ? -15.395 -33.536 27.608 1.00 61.75 530 LYS A N 1
ATOM 4054 C CA . LYS A 1 530 ? -14.004 -33.709 28.056 1.00 61.75 530 LYS A CA 1
ATOM 4055 C C . LYS A 1 530 ? -13.858 -35.055 28.776 1.00 61.75 530 LYS A C 1
ATOM 4057 O O . LYS A 1 530 ? -14.703 -35.389 29.598 1.00 61.75 530 LYS A O 1
ATOM 4062 N N . LYS A 1 531 ? -12.785 -35.791 28.468 1.00 63.72 531 LYS A N 1
ATOM 4063 C CA . LYS A 1 531 ? -12.468 -37.095 29.069 1.00 63.72 531 LYS A CA 1
ATOM 4064 C C . LYS A 1 531 ? -12.016 -36.950 30.524 1.00 63.72 531 LYS A C 1
ATOM 4066 O O . LYS A 1 531 ? -11.379 -35.947 30.859 1.00 63.72 531 LYS A O 1
ATOM 4071 N N . ALA A 1 532 ? -12.284 -37.952 31.362 1.00 76.88 532 ALA A N 1
ATOM 4072 C CA . ALA A 1 532 ? -11.830 -37.955 32.752 1.00 76.88 532 ALA A CA 1
ATOM 4073 C C . ALA A 1 532 ? -10.295 -37.791 32.874 1.00 76.88 532 ALA A C 1
ATOM 4075 O O . ALA A 1 532 ? -9.508 -38.448 32.186 1.00 76.88 532 ALA A O 1
ATOM 4076 N N . CYS A 1 533 ? -9.863 -36.896 33.770 1.00 68.69 533 CYS A N 1
ATOM 4077 C CA . CYS A 1 533 ? -8.455 -36.680 34.111 1.00 68.69 533 CYS A CA 1
ATOM 4078 C C . CYS A 1 533 ? -7.836 -37.949 34.722 1.00 68.69 533 CYS A C 1
ATOM 4080 O O . CYS A 1 533 ? -8.535 -38.742 35.349 1.00 68.69 533 CYS A O 1
ATOM 4082 N N . LYS A 1 534 ? -6.503 -38.085 34.653 1.00 58.47 534 LYS A N 1
ATOM 4083 C CA . LYS A 1 534 ? -5.757 -39.257 35.161 1.00 58.47 534 LYS A CA 1
ATOM 4084 C C . LYS A 1 534 ? -6.024 -39.590 36.643 1.00 58.47 534 LYS A C 1
ATOM 4086 O O . LYS A 1 534 ? -5.945 -40.755 37.002 1.00 58.47 534 LYS A O 1
ATOM 4091 N N . ASN A 1 535 ? -6.398 -38.591 37.450 1.00 59.78 535 ASN A N 1
ATOM 4092 C CA . ASN A 1 535 ? -6.825 -38.733 38.847 1.00 59.78 535 ASN A CA 1
ATOM 4093 C C . ASN A 1 535 ? -8.184 -38.026 39.086 1.00 59.78 535 ASN A C 1
ATOM 4095 O O . ASN A 1 535 ? -8.304 -37.240 40.025 1.00 59.78 535 ASN A O 1
ATOM 4099 N N . CYS A 1 536 ? -9.184 -38.188 38.202 1.00 69.75 536 CYS A N 1
ATOM 4100 C CA . CYS A 1 536 ? -10.505 -37.570 38.424 1.00 69.75 536 CYS A CA 1
ATOM 4101 C C . CYS A 1 536 ? -11.157 -38.169 39.670 1.00 69.75 536 CYS A C 1
ATOM 4103 O O . CYS A 1 536 ? -11.586 -39.315 39.676 1.00 69.75 536 CYS A O 1
ATOM 4105 N N . THR A 1 537 ? -11.278 -37.344 40.703 1.00 69.50 537 THR A N 1
ATOM 4106 C CA . THR A 1 537 ? -12.101 -37.608 41.887 1.00 69.50 537 THR A CA 1
ATOM 4107 C C . THR A 1 537 ? -13.552 -37.182 41.667 1.00 69.50 537 THR A C 1
ATOM 4109 O O . THR A 1 537 ? -14.414 -37.455 42.491 1.00 69.50 537 THR A O 1
ATOM 4112 N N . CYS A 1 538 ? -13.832 -36.513 40.547 1.00 64.75 538 CYS A N 1
ATOM 4113 C CA . CYS A 1 538 ? -15.080 -35.861 40.173 1.00 64.75 538 CYS A CA 1
ATOM 4114 C C . CYS A 1 538 ? -16.247 -36.784 39.766 1.00 64.75 538 CYS A C 1
ATOM 4116 O O . CYS A 1 538 ? -17.297 -36.277 39.390 1.00 64.75 538 CYS A O 1
ATOM 4118 N N . GLY A 1 539 ? -16.078 -38.109 39.799 1.00 67.06 539 GLY A N 1
ATOM 4119 C CA . GLY A 1 539 ? -17.111 -39.085 39.413 1.00 67.06 539 GLY A CA 1
ATOM 4120 C C . GLY A 1 539 ? -17.309 -39.280 37.901 1.00 67.06 539 GLY A C 1
ATOM 4121 O O . GLY A 1 539 ? -17.997 -40.197 37.463 1.00 67.06 539 GLY A O 1
ATOM 4122 N N . LEU A 1 540 ? -16.646 -38.470 37.065 1.00 73.06 540 LEU A N 1
ATOM 4123 C CA . LEU A 1 540 ? -16.703 -38.598 35.601 1.00 73.06 540 LEU A CA 1
ATOM 4124 C C . LEU A 1 540 ? -16.111 -39.926 35.093 1.00 73.06 540 LEU A C 1
ATOM 4126 O O . LEU A 1 540 ? -16.508 -40.414 34.039 1.00 73.06 540 LEU A O 1
ATOM 4130 N N . ALA A 1 541 ? -15.176 -40.511 35.847 1.00 75.50 541 ALA A N 1
ATOM 4131 C CA . ALA A 1 541 ? -14.550 -41.786 35.514 1.00 75.50 541 ALA A CA 1
ATOM 4132 C C . ALA A 1 541 ? -15.519 -42.975 35.658 1.00 75.50 541 ALA A C 1
ATOM 4134 O O . ALA A 1 541 ? -15.521 -43.861 34.804 1.00 75.50 541 ALA A O 1
ATOM 4135 N N . GLU A 1 542 ? -16.370 -42.981 36.690 1.00 78.62 542 GLU A N 1
ATOM 4136 C CA . GLU A 1 542 ? -17.375 -44.036 36.883 1.00 78.62 542 GLU A CA 1
ATOM 4137 C C . GLU A 1 542 ? -18.473 -43.958 35.812 1.00 78.62 542 GLU A C 1
ATOM 4139 O O . GLU A 1 542 ? -18.858 -44.972 35.231 1.00 78.62 542 GLU A O 1
ATOM 4144 N N . ILE A 1 543 ? -18.902 -42.741 35.462 1.00 72.31 543 ILE A N 1
ATOM 4145 C CA . ILE A 1 543 ? -19.932 -42.505 34.440 1.00 72.31 543 ILE A CA 1
ATOM 4146 C C . ILE A 1 543 ? -19.449 -42.945 33.047 1.00 72.31 543 ILE A C 1
ATOM 4148 O O . ILE A 1 543 ? -20.205 -43.563 32.294 1.00 72.31 543 ILE A O 1
ATOM 4152 N N . GLU A 1 544 ? -18.188 -42.674 32.691 1.00 69.88 544 GLU A N 1
ATOM 4153 C CA . GLU A 1 544 ? -17.602 -43.162 31.433 1.00 69.88 544 GLU A CA 1
ATOM 4154 C C . GLU A 1 544 ? -17.509 -44.698 31.393 1.00 69.88 544 GLU A C 1
ATOM 4156 O O . GLU A 1 544 ? -17.776 -45.303 30.350 1.00 69.88 544 GLU A O 1
ATOM 4161 N N . ALA A 1 545 ? -17.175 -45.340 32.519 1.00 69.38 545 ALA A N 1
ATOM 4162 C CA . ALA A 1 545 ? -17.090 -46.796 32.615 1.00 69.38 545 ALA A CA 1
ATOM 4163 C C . ALA A 1 545 ? -18.464 -47.470 32.456 1.00 69.38 545 ALA A C 1
ATOM 4165 O O . ALA A 1 545 ? -18.590 -48.453 31.721 1.00 69.38 545 ALA A O 1
ATOM 4166 N N . GLU A 1 546 ? -19.513 -46.911 33.065 1.00 71.12 546 GLU A N 1
ATOM 4167 C CA . GLU A 1 546 ? -20.878 -47.416 32.901 1.00 71.12 546 GLU A CA 1
ATOM 4168 C C . GLU A 1 546 ? -21.417 -47.235 31.477 1.00 71.12 546 GLU A C 1
ATOM 4170 O O . GLU A 1 546 ? -22.118 -48.110 30.961 1.00 71.12 546 GLU A O 1
ATOM 4175 N N . MET A 1 547 ? -21.087 -46.125 30.809 1.00 58.62 547 MET A N 1
ATOM 4176 C CA . MET A 1 547 ? -21.500 -45.904 29.420 1.00 58.62 547 MET A CA 1
ATOM 4177 C C . MET A 1 547 ? -20.795 -46.852 28.447 1.00 58.62 547 MET A C 1
ATOM 4179 O O . MET A 1 547 ? -21.427 -47.351 27.515 1.00 58.62 547 MET A O 1
ATOM 4183 N N . LEU A 1 548 ? -19.520 -47.172 28.687 1.00 60.25 548 LEU A N 1
ATOM 4184 C CA . LEU A 1 548 ? -18.812 -48.205 27.927 1.00 60.25 548 LEU A CA 1
ATOM 4185 C C . LEU A 1 548 ? -19.440 -49.587 28.130 1.00 60.25 548 LEU A C 1
ATOM 4187 O O . LEU A 1 548 ? -19.615 -50.317 27.153 1.00 60.25 548 LEU A O 1
ATOM 4191 N N . ALA A 1 549 ? -19.835 -49.923 29.361 1.00 63.53 549 ALA A N 1
ATOM 4192 C CA . ALA A 1 549 ? -20.502 -51.187 29.671 1.00 63.53 549 ALA A CA 1
ATOM 4193 C C . ALA A 1 549 ? -21.874 -51.323 28.981 1.00 63.53 549 ALA A C 1
ATOM 4195 O O . ALA A 1 549 ? -22.258 -52.424 28.588 1.00 63.53 549 ALA A O 1
ATOM 4196 N N . LYS A 1 550 ? -22.589 -50.207 28.789 1.00 57.44 550 LYS A N 1
ATOM 4197 C CA . LYS A 1 550 ? -23.908 -50.163 28.131 1.00 57.44 550 LYS A CA 1
ATOM 4198 C C . LYS A 1 550 ? -23.837 -50.005 26.604 1.00 57.44 550 LYS A C 1
ATOM 4200 O O . LYS A 1 550 ? -24.866 -50.107 25.940 1.00 57.44 550 LYS 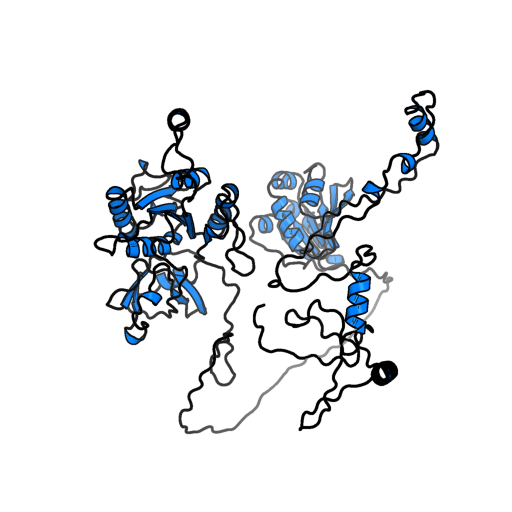A O 1
ATOM 4205 N N . SER A 1 551 ? -22.656 -49.761 26.029 1.00 47.72 551 SER A N 1
ATOM 4206 C CA . SER A 1 551 ? -22.514 -49.541 24.585 1.00 47.72 551 SER A CA 1
ATOM 4207 C C . SER A 1 551 ? -22.698 -50.839 23.777 1.00 47.72 551 SER A C 1
ATOM 4209 O O . SER A 1 551 ? -21.958 -51.814 23.925 1.00 47.72 551 SER A O 1
ATOM 4211 N N . LYS A 1 552 ? -23.722 -50.848 22.916 1.00 44.81 552 LYS A N 1
ATOM 4212 C CA . LYS A 1 552 ? -24.101 -51.963 22.038 1.00 44.81 552 LYS A CA 1
ATOM 4213 C C . LYS A 1 552 ? -23.239 -51.952 20.770 1.00 44.81 552 LYS A C 1
ATOM 4215 O O . LYS A 1 552 ? -23.084 -50.901 20.157 1.00 44.81 552 LYS A O 1
ATOM 4220 N N . VAL A 1 553 ? -22.676 -53.096 20.375 1.00 46.88 553 VAL A N 1
ATOM 4221 C CA . VAL A 1 553 ? -21.853 -53.229 19.156 1.00 46.88 553 VAL A CA 1
ATOM 4222 C C . VAL A 1 553 ? -22.572 -54.143 18.167 1.00 46.88 553 VAL A C 1
ATOM 4224 O O . VAL A 1 553 ? -22.975 -55.242 18.537 1.00 46.88 553 VAL A O 1
ATOM 4227 N N . VAL A 1 554 ? -22.729 -53.687 16.924 1.00 45.56 554 VAL A N 1
ATOM 4228 C CA . VAL A 1 554 ? -23.358 -54.425 15.817 1.00 45.56 554 VAL A CA 1
ATOM 4229 C C . VAL A 1 554 ? -22.278 -54.774 14.793 1.00 45.56 554 VAL A C 1
ATOM 4231 O O . VAL A 1 554 ? -21.439 -53.927 14.488 1.00 45.56 554 VAL A O 1
ATOM 4234 N N . LEU A 1 555 ? -22.276 -56.011 14.288 1.00 44.69 555 LEU A N 1
ATOM 4235 C CA . LEU A 1 555 ? -21.363 -56.458 13.231 1.00 44.69 555 LEU A CA 1
ATOM 4236 C C . LEU A 1 555 ? -22.116 -56.481 11.887 1.00 44.69 555 LEU A C 1
ATOM 4238 O O . LEU A 1 555 ? -23.252 -56.954 11.837 1.00 44.69 555 LEU A O 1
ATOM 4242 N N . LEU A 1 556 ? -21.495 -55.986 10.810 1.00 41.47 556 LEU A N 1
ATOM 4243 C CA . LEU A 1 556 ? -21.962 -56.203 9.434 1.00 41.47 556 LEU A CA 1
ATOM 4244 C C . LEU A 1 556 ? -21.064 -57.237 8.758 1.00 41.47 556 LEU A C 1
ATOM 4246 O O . LEU A 1 556 ? -19.841 -57.079 8.760 1.00 41.47 556 LEU A O 1
ATOM 4250 N N . ASP A 1 557 ? -21.679 -58.258 8.167 1.00 38.94 557 ASP A N 1
ATOM 4251 C CA . ASP A 1 557 ? -20.968 -59.276 7.402 1.00 38.94 557 ASP A CA 1
ATOM 4252 C C . ASP A 1 557 ? -20.716 -58.787 5.968 1.00 38.94 557 ASP A C 1
ATOM 4254 O O . ASP A 1 557 ? -21.564 -58.141 5.352 1.00 38.94 557 ASP A O 1
ATOM 4258 N N . GLY A 1 558 ? -19.522 -59.045 5.439 1.00 49.59 558 GLY A N 1
ATOM 4259 C CA . GLY A 1 558 ? -19.023 -58.480 4.179 1.00 49.59 558 GLY A CA 1
ATOM 4260 C C . GLY A 1 558 ? -19.590 -59.118 2.906 1.00 49.59 558 GLY A C 1
ATOM 4261 O O . GLY A 1 558 ? -18.842 -59.288 1.945 1.00 49.59 558 GLY A O 1
ATOM 4262 N N . SER A 1 559 ? -20.873 -59.486 2.887 1.00 49.47 559 SER A N 1
ATOM 4263 C CA . SER A 1 559 ? -21.572 -59.944 1.679 1.00 49.47 559 SER A CA 1
ATOM 4264 C C . SER A 1 559 ? -22.593 -58.901 1.208 1.00 49.47 559 SER A C 1
ATOM 4266 O O . SER A 1 559 ? -23.025 -58.056 1.986 1.00 49.47 559 SER A O 1
ATOM 4268 N N . LEU A 1 560 ? -22.932 -58.929 -0.084 1.00 49.09 560 LEU A N 1
ATOM 4269 C CA . LEU A 1 560 ? -23.678 -57.881 -0.798 1.00 49.09 560 LEU A CA 1
ATOM 4270 C C . LEU A 1 560 ? -25.113 -57.617 -0.299 1.00 49.09 560 LEU A C 1
ATOM 4272 O O . LEU A 1 560 ? -25.694 -56.617 -0.711 1.00 49.09 560 LEU A O 1
ATOM 4276 N N . ASP A 1 561 ? -25.640 -58.417 0.630 1.00 47.59 561 ASP A N 1
ATOM 4277 C CA . ASP A 1 561 ? -26.947 -58.198 1.251 1.00 47.59 561 ASP A CA 1
ATOM 4278 C C . ASP A 1 561 ? -26.777 -57.911 2.755 1.00 47.59 561 ASP A C 1
ATOM 4280 O O . ASP A 1 561 ? -26.564 -58.800 3.580 1.00 47.59 561 ASP A O 1
ATOM 4284 N N . GLY A 1 562 ? -26.823 -56.625 3.115 1.00 53.75 562 GLY A N 1
ATOM 4285 C CA . GLY A 1 562 ? -26.537 -56.133 4.464 1.00 53.75 562 GLY A CA 1
ATOM 4286 C C . GLY A 1 562 ? -27.629 -56.441 5.492 1.00 53.75 562 GLY A C 1
ATOM 4287 O O . GLY A 1 562 ? -28.536 -55.634 5.693 1.00 53.75 562 GLY A O 1
ATOM 4288 N N . GLN A 1 563 ? -27.490 -57.550 6.220 1.00 46.62 563 GLN A N 1
ATOM 4289 C CA . GLN A 1 563 ? -28.192 -57.761 7.489 1.00 46.62 563 GLN A CA 1
ATOM 4290 C C . GLN A 1 563 ? -27.248 -57.630 8.687 1.00 46.62 563 GLN A C 1
ATOM 4292 O O . GLN A 1 563 ? -26.130 -58.142 8.702 1.00 46.62 563 GLN A O 1
ATOM 4297 N N . THR A 1 564 ? -27.727 -56.920 9.706 1.00 45.53 564 THR A N 1
ATOM 4298 C CA . THR A 1 564 ? -27.048 -56.666 10.976 1.00 45.53 564 THR A CA 1
ATOM 4299 C C . THR A 1 564 ? -27.401 -57.750 11.992 1.00 45.53 564 THR A C 1
ATOM 4301 O O . THR A 1 564 ? -28.575 -57.964 12.291 1.00 45.53 564 THR A O 1
ATOM 4304 N N . MET A 1 565 ? -26.394 -58.412 12.572 1.00 54.81 565 MET A N 1
ATOM 4305 C CA . MET A 1 565 ? -26.591 -59.285 13.736 1.00 54.81 565 MET A CA 1
ATOM 4306 C C . MET A 1 565 ? -25.882 -58.732 14.972 1.00 54.81 565 MET A C 1
ATOM 4308 O O . MET A 1 565 ? -24.758 -58.223 14.920 1.00 54.81 565 MET A O 1
ATOM 4312 N N . GLU A 1 566 ? -26.568 -58.834 16.108 1.00 55.97 566 GLU A N 1
ATOM 4313 C CA . GLU A 1 566 ? -26.056 -58.454 17.421 1.00 55.97 566 GLU A CA 1
ATOM 4314 C C . GLU A 1 566 ? -25.202 -59.587 17.985 1.00 55.97 566 GLU A C 1
ATOM 4316 O O . GLU A 1 566 ? -25.654 -60.725 18.105 1.00 55.97 566 GLU A O 1
ATOM 4321 N N . VAL A 1 567 ? -23.958 -59.274 18.339 1.00 57.34 567 VAL A N 1
ATOM 4322 C CA . VAL A 1 567 ? -22.999 -60.263 18.833 1.00 57.34 567 VAL A CA 1
ATOM 4323 C C . VAL A 1 567 ? -22.857 -60.133 20.352 1.00 57.34 567 VAL A C 1
ATOM 4325 O O . VAL A 1 567 ? -22.728 -59.032 20.891 1.00 57.34 567 VAL A O 1
ATOM 4328 N N . SER A 1 568 ? -22.878 -61.265 21.058 1.00 62.16 568 SER A N 1
ATOM 4329 C CA . SER A 1 568 ? -22.760 -61.326 22.518 1.00 62.16 568 SER A CA 1
ATOM 4330 C C . SER A 1 568 ? -21.360 -60.914 23.011 1.00 62.16 568 SER A C 1
ATOM 4332 O O . SER A 1 568 ? -20.352 -61.041 22.309 1.00 62.16 568 SER A O 1
ATOM 4334 N N . GLN A 1 569 ? -21.269 -60.427 24.256 1.00 59.19 569 GLN A N 1
ATOM 4335 C CA . GLN A 1 569 ? -20.011 -59.936 24.850 1.00 59.19 569 GLN A CA 1
ATOM 4336 C C . GLN A 1 569 ? -18.886 -60.992 24.877 1.00 59.19 569 GLN A C 1
ATOM 4338 O O . GLN A 1 569 ? -17.708 -60.633 24.832 1.00 59.19 569 GLN A O 1
ATOM 4343 N N . SER A 1 570 ? -19.231 -62.283 24.905 1.00 64.25 570 SER A N 1
ATOM 4344 C CA . SER A 1 570 ? -18.272 -63.394 24.900 1.00 64.25 570 SER A CA 1
ATOM 4345 C C . SER A 1 570 ? -17.579 -63.585 23.549 1.00 64.25 570 SER A C 1
ATOM 4347 O O . SER A 1 570 ? -16.379 -63.854 23.506 1.00 64.25 570 SER A O 1
ATOM 4349 N N . GLU A 1 571 ? -18.295 -63.396 22.441 1.00 59.47 571 GLU A N 1
ATOM 4350 C CA . GLU A 1 571 ? -17.727 -63.565 21.100 1.00 59.47 571 GLU A CA 1
ATOM 4351 C C . GLU A 1 571 ? -16.817 -62.378 20.745 1.00 59.47 571 GLU A C 1
ATOM 4353 O O . GLU A 1 571 ? -15.737 -62.550 20.181 1.00 59.47 571 GLU A O 1
ATOM 4358 N N . LYS A 1 572 ? -17.173 -61.172 21.214 1.00 60.81 572 LYS A N 1
ATOM 4359 C CA . LYS A 1 572 ? -16.303 -59.986 21.163 1.00 60.81 572 LYS A CA 1
ATOM 4360 C C . LYS A 1 572 ? -14.972 -60.230 21.881 1.00 60.81 572 LYS A C 1
ATOM 4362 O O . LYS A 1 572 ? -13.921 -59.858 21.365 1.00 60.81 572 LYS A O 1
ATOM 4367 N N . ALA A 1 573 ? -14.999 -60.873 23.050 1.00 65.56 573 ALA A N 1
ATOM 4368 C CA . ALA A 1 573 ? -13.782 -61.200 23.790 1.00 65.56 573 ALA A CA 1
ATOM 4369 C C . ALA A 1 573 ? -12.899 -62.212 23.033 1.00 65.56 573 ALA A C 1
ATOM 4371 O O . ALA A 1 573 ? -11.681 -62.028 22.977 1.00 65.56 573 ALA A O 1
ATOM 4372 N N . ARG A 1 574 ? -13.496 -63.227 22.385 1.00 69.62 574 ARG A N 1
ATOM 4373 C CA . ARG A 1 574 ? -12.754 -64.179 21.534 1.00 69.62 574 ARG A CA 1
ATOM 4374 C C . ARG A 1 574 ? -12.126 -63.507 20.316 1.00 69.62 574 ARG A C 1
ATOM 4376 O O . ARG A 1 574 ? -10.964 -63.776 20.028 1.00 69.62 574 ARG A O 1
ATOM 4383 N N . LEU A 1 575 ? -12.846 -62.616 19.636 1.00 58.53 575 LEU A N 1
ATOM 4384 C CA . LEU A 1 575 ? -12.340 -61.912 18.451 1.00 58.53 575 LEU A CA 1
ATOM 4385 C C . LEU A 1 575 ? -11.187 -60.956 18.793 1.00 58.53 575 LEU A C 1
ATOM 4387 O O . LEU A 1 575 ? -10.203 -60.890 18.059 1.00 58.53 575 LEU A O 1
ATOM 4391 N N . VAL A 1 576 ? -11.251 -60.284 19.947 1.00 58.78 576 VAL A N 1
ATOM 4392 C CA . VAL A 1 576 ? -10.147 -59.449 20.455 1.00 58.78 576 VAL A CA 1
ATOM 4393 C C . VAL A 1 576 ? -8.921 -60.298 20.807 1.00 58.78 576 VAL A C 1
ATOM 4395 O O . VAL A 1 576 ? -7.795 -59.905 20.499 1.00 58.78 576 VAL A O 1
ATOM 4398 N N . ALA A 1 577 ? -9.117 -61.479 21.401 1.00 65.38 577 ALA A N 1
ATOM 4399 C CA . ALA A 1 577 ? -8.025 -62.406 21.698 1.00 65.38 577 ALA A CA 1
ATOM 4400 C C . ALA A 1 577 ? -7.397 -63.000 20.422 1.00 65.38 577 ALA A C 1
ATOM 4402 O O . ALA A 1 577 ? -6.176 -63.120 20.339 1.00 65.38 577 ALA A O 1
ATOM 4403 N N . ALA A 1 578 ? -8.207 -63.307 19.405 1.00 60.38 578 ALA A N 1
ATOM 4404 C CA . ALA A 1 578 ? -7.736 -63.792 18.109 1.00 60.38 578 ALA A CA 1
ATOM 4405 C C . ALA A 1 578 ? -6.954 -62.713 17.336 1.00 60.38 578 ALA A C 1
ATOM 4407 O O . ALA A 1 578 ? -5.891 -63.000 16.788 1.00 60.38 578 ALA A O 1
ATOM 4408 N N . ALA A 1 579 ? -7.414 -61.456 17.361 1.00 53.66 579 ALA A N 1
ATOM 4409 C CA . ALA A 1 579 ? -6.697 -60.323 16.772 1.00 53.66 579 ALA A CA 1
ATOM 4410 C C . ALA A 1 579 ? -5.363 -60.034 17.486 1.00 53.66 579 ALA A C 1
ATOM 4412 O O . ALA A 1 579 ? -4.386 -59.651 16.844 1.00 53.66 579 ALA A O 1
ATOM 4413 N N . ALA A 1 580 ? -5.292 -60.263 18.802 1.00 54.19 580 ALA A N 1
ATOM 4414 C CA . ALA A 1 580 ? -4.050 -60.157 19.568 1.00 54.19 580 ALA A CA 1
ATOM 4415 C C . ALA A 1 580 ? -3.047 -61.292 19.268 1.00 54.19 580 ALA A C 1
ATOM 4417 O O . ALA A 1 580 ? -1.846 -61.105 19.472 1.00 54.19 580 ALA A O 1
ATOM 4418 N N . ALA A 1 581 ? -3.527 -62.444 18.784 1.00 52.59 581 ALA A N 1
ATOM 4419 C CA . ALA A 1 581 ? -2.721 -63.627 18.478 1.00 52.59 581 ALA A CA 1
ATOM 4420 C C . ALA A 1 581 ? -2.196 -63.679 17.027 1.00 52.59 581 ALA A C 1
ATOM 4422 O O . ALA A 1 581 ? -1.356 -64.523 16.716 1.00 52.59 581 ALA A O 1
ATOM 4423 N N . ALA A 1 582 ? -2.653 -62.792 16.136 1.00 53.66 582 ALA A N 1
ATOM 4424 C CA . ALA A 1 582 ? -2.178 -62.735 14.753 1.00 53.66 582 ALA A CA 1
ATOM 4425 C C . ALA A 1 582 ? -0.737 -62.170 14.659 1.00 53.66 582 ALA A C 1
ATOM 4427 O O . ALA A 1 582 ? -0.404 -61.208 15.363 1.00 53.66 582 ALA A O 1
ATOM 4428 N N . PRO A 1 583 ? 0.138 -62.724 13.792 1.00 46.41 583 PRO A N 1
ATOM 4429 C CA . PRO A 1 583 ? 1.526 -62.279 13.670 1.00 46.41 583 PRO A CA 1
ATOM 4430 C C . PRO A 1 583 ? 1.605 -60.820 13.196 1.00 46.41 583 PRO A C 1
ATOM 4432 O O . PRO A 1 583 ? 0.987 -60.420 12.210 1.00 46.41 583 PRO A O 1
ATOM 4435 N N . LYS A 1 584 ? 2.362 -60.005 13.938 1.00 46.69 584 LYS A N 1
ATOM 4436 C CA . LYS A 1 584 ? 2.478 -58.553 13.748 1.00 46.69 584 LYS A CA 1
ATOM 4437 C C . LYS A 1 584 ? 3.288 -58.214 12.493 1.00 46.69 584 LYS A C 1
ATOM 4439 O O . LYS A 1 584 ? 4.480 -58.500 12.448 1.00 46.69 584 LYS A O 1
ATOM 4444 N N . ALA A 1 585 ? 2.688 -57.508 11.538 1.00 41.94 585 ALA A N 1
ATOM 4445 C CA . ALA A 1 585 ? 3.440 -56.725 10.561 1.00 41.94 585 ALA A CA 1
ATOM 4446 C C . ALA A 1 585 ? 3.879 -55.415 11.239 1.00 41.94 585 ALA A C 1
ATOM 4448 O O . ALA A 1 585 ? 3.097 -54.482 11.397 1.00 41.94 585 ALA A O 1
ATOM 4449 N N . THR A 1 586 ? 5.112 -55.362 11.740 1.00 43.50 586 THR A N 1
ATOM 4450 C CA . THR A 1 586 ? 5.668 -54.150 12.358 1.00 43.50 586 THR A CA 1
ATOM 4451 C C . THR A 1 586 ? 6.310 -53.252 11.306 1.00 43.50 586 THR A C 1
ATOM 4453 O O . THR A 1 586 ? 7.115 -53.717 10.502 1.00 43.50 586 THR A O 1
ATOM 4456 N N . SER A 1 587 ? 6.011 -51.953 11.349 1.00 48.50 587 SER A N 1
ATOM 4457 C CA . SER A 1 587 ? 6.766 -50.935 10.615 1.00 48.50 587 SER A CA 1
ATOM 4458 C C . SER A 1 587 ? 8.181 -50.759 11.184 1.00 48.50 587 SER A C 1
ATOM 4460 O O . SER A 1 587 ? 8.452 -51.130 12.327 1.00 48.50 587 SER A O 1
ATOM 4462 N N . SER A 1 588 ? 9.084 -50.147 10.410 1.00 40.88 588 SER A N 1
ATOM 4463 C CA . SER A 1 588 ? 10.519 -50.006 10.728 1.00 40.88 588 SER A CA 1
ATOM 4464 C C . SER A 1 588 ? 10.850 -49.265 12.041 1.00 40.88 588 SER A C 1
ATOM 4466 O O . SER A 1 588 ? 12.005 -49.270 12.455 1.00 40.88 588 SER A O 1
ATOM 4468 N N . CYS A 1 589 ? 9.872 -48.634 12.702 1.00 42.69 589 CYS A N 1
ATOM 4469 C CA . CYS A 1 589 ? 10.023 -47.968 14.003 1.00 42.69 589 CYS A CA 1
ATOM 4470 C C . CYS A 1 589 ? 9.372 -48.733 15.178 1.00 42.69 589 CYS A C 1
ATOM 4472 O O . CYS A 1 589 ? 9.391 -48.249 16.307 1.00 42.69 589 CYS A O 1
ATOM 4474 N N . GLY A 1 590 ? 8.781 -49.910 14.936 1.00 48.44 590 GLY A N 1
ATOM 4475 C CA . GLY A 1 590 ? 8.297 -50.829 15.975 1.00 48.44 590 GLY A CA 1
ATOM 4476 C C . GLY A 1 590 ? 7.037 -50.411 16.748 1.00 48.44 590 GLY A C 1
ATOM 4477 O O . GLY A 1 590 ? 6.584 -51.183 17.588 1.00 48.44 590 GLY A O 1
ATOM 4478 N N . ASN A 1 591 ? 6.439 -49.246 16.465 1.00 47.41 591 ASN A N 1
ATOM 4479 C CA . ASN A 1 591 ? 5.346 -48.677 17.274 1.00 47.41 591 ASN A CA 1
ATOM 4480 C C . ASN A 1 591 ? 3.992 -48.503 16.560 1.00 47.41 591 ASN A C 1
ATOM 4482 O O . ASN A 1 591 ? 3.036 -48.056 17.191 1.00 47.41 591 ASN A O 1
ATOM 4486 N N . CYS A 1 592 ? 3.861 -48.859 15.278 1.00 50.06 592 CYS A N 1
ATOM 4487 C CA . CYS A 1 592 ? 2.592 -48.747 14.549 1.00 50.06 592 CYS A CA 1
ATOM 4488 C C . CYS A 1 592 ? 2.295 -50.027 13.752 1.00 50.06 592 CYS A C 1
ATOM 4490 O O . CYS A 1 592 ? 3.168 -50.541 13.054 1.00 50.06 592 CYS A O 1
ATOM 4492 N N . TYR A 1 593 ? 1.064 -50.540 13.861 1.00 46.53 593 TYR A N 1
ATOM 4493 C CA . TYR A 1 593 ? 0.651 -51.843 13.314 1.00 46.53 593 TYR A CA 1
ATOM 4494 C C . TYR A 1 593 ? 0.374 -51.834 11.795 1.00 46.53 593 TYR A C 1
ATOM 4496 O O . TYR A 1 593 ? 0.251 -52.895 11.199 1.00 46.53 593 TYR A O 1
ATOM 4504 N N . LEU A 1 594 ? 0.312 -50.666 11.144 1.00 49.41 594 LEU A N 1
ATOM 4505 C CA . LEU A 1 594 ? 0.049 -50.558 9.696 1.00 49.41 594 LEU A CA 1
ATOM 4506 C C . LEU A 1 594 ? 1.027 -49.644 8.940 1.00 49.41 594 LEU A C 1
ATOM 4508 O O . LEU A 1 594 ? 0.732 -49.188 7.842 1.00 49.41 594 LEU A O 1
ATOM 4512 N N . GLY A 1 595 ? 2.218 -49.396 9.490 1.00 42.19 595 GLY A N 1
ATOM 4513 C CA . GLY A 1 595 ? 3.126 -48.413 8.899 1.00 42.19 595 GLY A CA 1
ATOM 4514 C C . GLY A 1 595 ? 2.851 -47.022 9.448 1.00 42.19 595 GLY A C 1
ATOM 4515 O O . GLY A 1 595 ? 1.735 -46.517 9.388 1.00 42.19 595 GLY A O 1
ATOM 4516 N N . ASP A 1 596 ? 3.889 -46.377 9.977 1.00 41.03 596 ASP A N 1
ATOM 4517 C CA . ASP A 1 596 ? 3.903 -44.919 9.975 1.00 41.03 596 ASP A CA 1
ATOM 4518 C C . ASP A 1 596 ? 4.013 -44.536 8.496 1.00 41.03 596 ASP A C 1
ATOM 4520 O O . ASP A 1 596 ? 5.093 -44.593 7.904 1.00 41.03 596 ASP A O 1
ATOM 4524 N N . ALA A 1 597 ? 2.900 -44.159 7.871 1.00 41.34 597 ALA A N 1
ATOM 4525 C CA . ALA A 1 597 ? 3.027 -43.137 6.855 1.00 41.34 597 ALA A CA 1
ATOM 4526 C C . ALA A 1 597 ? 3.626 -41.950 7.606 1.00 41.34 597 ALA A C 1
ATOM 4528 O O . ALA A 1 597 ? 2.985 -41.407 8.512 1.00 41.34 597 ALA A O 1
ATOM 4529 N N . PHE A 1 598 ? 4.879 -41.613 7.291 1.00 40.88 598 PHE A N 1
ATOM 4530 C CA . PHE A 1 598 ? 5.460 -40.318 7.612 1.00 40.88 598 PHE A CA 1
ATOM 4531 C C . PHE A 1 598 ? 4.335 -39.292 7.584 1.00 40.88 598 PHE A C 1
ATOM 4533 O O . PHE A 1 598 ? 3.631 -39.185 6.579 1.00 40.88 598 PHE A O 1
ATOM 4540 N N . ARG A 1 599 ? 4.087 -38.643 8.726 1.00 54.22 599 ARG A N 1
ATOM 4541 C CA . ARG A 1 599 ? 2.980 -37.701 8.910 1.00 54.22 599 ARG A CA 1
ATOM 4542 C C . ARG A 1 599 ? 3.251 -36.446 8.082 1.00 54.22 599 ARG A C 1
ATOM 4544 O O . ARG A 1 599 ? 3.565 -35.387 8.624 1.00 54.22 599 ARG A O 1
ATOM 4551 N N . CYS A 1 600 ? 3.139 -36.583 6.765 1.00 47.28 600 CYS A N 1
ATOM 4552 C CA . CYS A 1 600 ? 3.074 -35.501 5.810 1.00 47.28 600 CYS A CA 1
ATOM 4553 C C . CYS A 1 600 ? 1.972 -34.536 6.261 1.00 47.28 600 CYS A C 1
ATOM 4555 O O . CYS A 1 600 ? 1.006 -34.922 6.932 1.00 47.28 600 CYS A O 1
ATOM 4557 N N . SER A 1 601 ? 2.129 -33.261 5.924 1.00 51.09 601 SER A N 1
ATOM 4558 C CA . SER A 1 601 ? 1.190 -32.184 6.261 1.00 51.09 601 SER A CA 1
ATOM 4559 C C . SER A 1 601 ? -0.251 -32.440 5.800 1.00 51.09 601 SER A C 1
ATOM 4561 O O . SER A 1 601 ? -1.149 -31.802 6.330 1.00 51.09 601 SER A O 1
ATOM 4563 N N . SER A 1 602 ? -0.476 -33.394 4.893 1.00 49.22 602 SER A N 1
ATOM 4564 C CA . SER A 1 602 ? -1.770 -33.765 4.310 1.00 49.22 602 SER A CA 1
ATOM 4565 C C . SER A 1 602 ? -2.450 -34.998 4.932 1.00 49.22 602 SER A C 1
ATOM 4567 O O . SER A 1 602 ? -3.428 -35.488 4.377 1.00 49.22 602 SER A O 1
ATOM 4569 N N . CYS A 1 603 ? -1.954 -35.553 6.048 1.00 49.66 603 CYS A N 1
ATOM 4570 C CA . CYS A 1 603 ? -2.584 -36.729 6.667 1.00 49.66 603 CYS A CA 1
ATOM 4571 C C . CYS A 1 603 ? -3.868 -36.345 7.442 1.00 49.66 603 CYS A C 1
ATOM 4573 O O . CYS A 1 603 ? -3.749 -35.631 8.445 1.00 49.66 603 CYS A O 1
ATOM 4575 N N . PRO A 1 604 ? -5.058 -36.871 7.076 1.00 54.25 604 PRO A N 1
ATOM 4576 C CA . PRO A 1 604 ? -6.343 -36.508 7.697 1.00 54.25 604 PRO A CA 1
ATOM 4577 C C . PRO A 1 604 ? -6.435 -36.848 9.191 1.00 54.25 604 PRO A C 1
ATOM 4579 O O . PRO A 1 604 ? -7.221 -36.265 9.930 1.00 54.25 604 PRO A O 1
ATOM 4582 N N . TYR A 1 605 ? -5.607 -37.786 9.660 1.00 54.53 605 TYR A N 1
ATOM 4583 C CA . TYR A 1 605 ? -5.631 -38.303 11.031 1.00 54.53 605 TYR A CA 1
ATOM 4584 C C . TYR A 1 605 ? -4.470 -37.776 11.893 1.00 54.53 605 TYR A C 1
ATOM 4586 O O . TYR A 1 605 ? -4.113 -38.360 12.924 1.00 54.53 605 TYR A O 1
ATOM 4594 N N . ARG A 1 606 ? -3.851 -36.654 11.493 1.00 54.06 606 ARG A N 1
ATOM 4595 C CA . ARG A 1 606 ? -2.785 -35.999 12.269 1.00 54.06 606 ARG A CA 1
ATOM 4596 C C . ARG A 1 606 ? -3.299 -35.595 13.654 1.00 54.06 606 ARG A C 1
ATOM 4598 O O . ARG A 1 606 ? -4.177 -34.757 13.790 1.00 54.06 606 ARG A O 1
ATOM 4605 N N . GLY A 1 607 ? -2.688 -36.161 14.695 1.00 56.94 607 GLY A N 1
ATOM 4606 C CA . GLY A 1 607 ? -2.995 -35.833 16.094 1.00 56.94 607 GLY A CA 1
ATOM 4607 C C . GLY A 1 607 ? -3.976 -36.786 16.782 1.00 56.94 607 GLY A C 1
ATOM 4608 O O . GLY A 1 607 ? -4.192 -36.646 17.984 1.00 56.94 607 GLY A O 1
ATOM 4609 N N . LEU A 1 608 ? -4.509 -37.784 16.073 1.00 58.25 608 LEU A N 1
ATOM 4610 C CA . LEU A 1 608 ? -5.340 -38.827 16.673 1.00 58.25 608 LEU A CA 1
ATOM 4611 C C . LEU A 1 608 ? -4.485 -39.982 17.237 1.00 58.25 608 LEU A C 1
ATOM 4613 O O . LEU A 1 608 ? -3.349 -40.195 16.785 1.00 58.25 608 LEU A O 1
ATOM 4617 N N . PRO A 1 609 ? -4.982 -40.686 18.275 1.00 55.88 609 PRO A N 1
ATOM 4618 C CA . PRO A 1 609 ? -4.301 -41.847 18.840 1.00 55.88 609 PRO A CA 1
ATOM 4619 C C . PRO A 1 609 ? -4.185 -42.969 17.802 1.00 55.88 609 PRO A C 1
ATOM 4621 O O . PRO A 1 609 ? -4.945 -43.022 16.840 1.00 55.88 609 PRO A O 1
ATOM 4624 N N . MET A 1 610 ? -3.219 -43.866 18.003 1.00 56.44 610 MET A N 1
ATOM 4625 C CA . MET A 1 610 ? -3.009 -45.014 17.119 1.00 56.44 610 MET A CA 1
ATOM 4626 C C . MET A 1 610 ? -4.280 -45.870 16.983 1.00 56.44 610 MET A C 1
ATOM 4628 O O . MET A 1 610 ? -4.948 -46.140 17.985 1.00 56.44 610 MET A O 1
ATOM 4632 N N . PHE A 1 611 ? -4.576 -46.319 15.761 1.00 57.81 611 PHE A N 1
ATOM 4633 C CA . PHE A 1 611 ? -5.674 -47.250 15.499 1.00 57.81 611 PHE A CA 1
ATOM 4634 C C . PHE A 1 611 ? -5.404 -48.601 16.157 1.00 57.81 611 PHE A C 1
ATOM 4636 O O . PHE A 1 611 ? -4.262 -49.081 16.187 1.00 57.81 611 PHE A O 1
ATOM 4643 N N . LYS A 1 612 ? -6.456 -49.219 16.696 1.00 56.88 612 LYS A N 1
ATOM 4644 C CA . LYS A 1 612 ? -6.346 -50.559 17.277 1.00 56.88 612 LYS A CA 1
ATOM 4645 C C . LYS A 1 612 ? -6.403 -51.623 16.173 1.00 56.88 612 LYS A C 1
ATOM 4647 O O . LYS A 1 612 ? -7.072 -51.419 15.160 1.00 56.88 612 LYS A O 1
ATOM 4652 N N . PRO A 1 613 ? -5.741 -52.778 16.354 1.00 47.62 613 PRO A N 1
ATOM 4653 C CA . PRO A 1 613 ? -5.863 -53.893 15.418 1.00 47.62 613 PRO A CA 1
ATOM 4654 C C . PRO A 1 613 ? -7.339 -54.293 15.244 1.00 47.62 613 PRO A C 1
ATOM 4656 O O . PRO A 1 613 ? -8.005 -54.604 16.231 1.00 47.62 613 PRO A O 1
ATOM 4659 N N . GLY A 1 614 ? -7.842 -54.258 14.004 1.00 55.28 614 GLY A N 1
ATOM 4660 C CA . GLY A 1 614 ? -9.231 -54.599 13.654 1.00 55.28 614 GLY A CA 1
ATOM 4661 C C . GLY A 1 614 ? -10.229 -53.430 13.598 1.00 55.28 614 GLY A C 1
ATOM 4662 O O . GLY A 1 614 ? -11.414 -53.664 13.384 1.00 55.28 614 GLY A O 1
ATOM 4663 N N . GLU A 1 615 ? -9.790 -52.182 13.778 1.00 55.38 615 GLU A N 1
ATOM 4664 C CA . GLU A 1 615 ? -10.644 -50.990 13.671 1.00 55.38 615 GLU A CA 1
ATOM 4665 C C . GLU A 1 615 ? -10.831 -50.574 12.194 1.00 55.38 615 GLU A C 1
ATOM 4667 O O . GLU A 1 615 ? -9.855 -50.270 11.506 1.00 55.38 615 GLU A O 1
ATOM 4672 N N . LYS A 1 616 ? -12.073 -50.584 11.680 1.00 46.81 616 LYS A N 1
ATOM 4673 C CA . LYS A 1 616 ? -12.387 -50.130 10.312 1.00 46.81 616 LYS A CA 1
ATOM 4674 C C . LYS A 1 616 ? -12.486 -48.602 10.301 1.00 46.81 616 LYS A C 1
ATOM 4676 O O . LYS A 1 616 ? -13.322 -48.034 10.996 1.00 46.81 616 LYS A O 1
ATOM 4681 N N . VAL A 1 617 ? -11.624 -47.950 9.525 1.00 50.84 617 VAL A N 1
ATOM 4682 C CA . VAL A 1 617 ? -11.606 -46.491 9.365 1.00 50.84 617 VAL A CA 1
ATOM 4683 C C . VAL A 1 617 ? -12.543 -46.113 8.220 1.00 50.84 617 VAL A C 1
ATOM 4685 O O . VAL A 1 617 ? -12.291 -46.480 7.074 1.00 50.84 617 VAL A O 1
ATOM 4688 N N . GLU A 1 618 ? -13.618 -45.392 8.523 1.00 47.25 618 GLU A N 1
ATOM 4689 C CA . GLU A 1 618 ? -14.448 -44.740 7.508 1.00 47.25 618 GLU A CA 1
ATOM 4690 C C . GLU A 1 618 ? -13.877 -43.341 7.238 1.00 47.25 618 GLU A C 1
ATOM 4692 O O . GLU A 1 618 ? -13.717 -42.528 8.151 1.00 47.25 618 GLU A O 1
ATOM 4697 N N . ILE A 1 619 ? -13.488 -43.090 5.986 1.00 47.28 619 ILE A N 1
ATOM 4698 C CA . ILE A 1 619 ? -13.073 -41.768 5.510 1.00 47.28 619 ILE A CA 1
ATOM 4699 C C . ILE A 1 619 ? -14.332 -41.116 4.946 1.00 47.28 619 ILE A C 1
ATOM 4701 O O . ILE A 1 619 ? -14.783 -41.484 3.862 1.00 47.28 619 ILE A O 1
ATOM 4705 N N . ASP A 1 620 ? -14.913 -40.186 5.697 1.00 43.06 620 ASP A N 1
ATOM 4706 C CA . ASP A 1 620 ? -16.037 -39.393 5.216 1.00 43.06 620 ASP A CA 1
ATOM 4707 C C . ASP A 1 620 ? -15.495 -38.241 4.354 1.00 43.06 620 ASP A C 1
ATOM 4709 O O . ASP A 1 620 ? -14.812 -37.343 4.848 1.00 43.06 620 ASP A O 1
ATOM 4713 N N . PHE A 1 621 ? -15.749 -38.286 3.046 1.00 37.81 621 PHE A N 1
ATOM 4714 C CA . PHE A 1 621 ? -15.264 -37.307 2.058 1.00 37.81 621 PHE A CA 1
ATOM 4715 C C . PHE A 1 621 ? -16.092 -36.002 2.052 1.00 37.81 621 PHE A C 1
ATOM 4717 O O . PHE A 1 621 ? -16.245 -35.361 1.015 1.00 37.81 621 PHE A O 1
ATOM 4724 N N . GLY A 1 622 ? -16.662 -35.621 3.200 1.00 42.12 622 GLY A N 1
ATOM 4725 C CA . GLY A 1 622 ? -17.576 -34.482 3.343 1.00 42.12 622 GLY A CA 1
ATOM 4726 C C . GLY A 1 622 ? -17.058 -33.305 4.176 1.00 42.12 622 GLY A C 1
ATOM 4727 O O . GLY A 1 622 ? -17.791 -32.337 4.350 1.00 42.12 622 GLY A O 1
ATOM 4728 N N . MET A 1 623 ? -15.833 -33.361 4.707 1.00 40.03 623 MET A N 1
ATOM 4729 C CA . MET A 1 623 ? -15.245 -32.284 5.521 1.00 40.03 623 MET A CA 1
ATOM 4730 C C . MET A 1 623 ? -13.963 -31.741 4.877 1.00 40.03 623 MET A C 1
ATOM 4732 O O . MET A 1 623 ? -12.858 -32.004 5.348 1.00 40.03 623 MET A O 1
ATOM 4736 N N . ASP A 1 624 ? -14.128 -30.977 3.799 1.00 41.00 624 ASP A N 1
ATOM 4737 C CA . ASP A 1 624 ? -13.106 -30.055 3.300 1.00 41.00 624 ASP A CA 1
ATOM 4738 C C . ASP A 1 624 ? -13.218 -28.740 4.082 1.00 41.00 624 ASP A C 1
ATOM 4740 O O . ASP A 1 624 ? -14.053 -27.903 3.762 1.00 41.00 624 ASP A O 1
ATOM 4744 N N . ASP A 1 625 ? -12.409 -28.592 5.132 1.00 39.81 625 ASP A N 1
ATOM 4745 C CA . ASP A 1 625 ? -12.026 -27.298 5.719 1.00 39.81 625 ASP A CA 1
ATOM 4746 C C . ASP A 1 625 ? -10.757 -27.490 6.577 1.00 39.81 625 ASP A C 1
ATOM 4748 O O . ASP A 1 625 ? -10.828 -27.539 7.807 1.00 39.81 625 ASP A O 1
ATOM 4752 N N . ILE A 1 626 ? -9.589 -27.632 5.927 1.00 35.22 626 ILE A N 1
ATOM 4753 C CA . ILE A 1 626 ? -8.252 -27.280 6.467 1.00 35.22 626 ILE A CA 1
ATOM 4754 C C . ILE A 1 626 ? -7.375 -26.716 5.351 1.00 35.22 626 ILE A C 1
ATOM 4756 O O . ILE A 1 626 ? -7.175 -27.431 4.343 1.00 35.22 626 ILE A O 1
#

=== Feature glossary ===
The record interleaves many kinds of information about one protein. Here is each kind framed as the question it answers.

Q: Are the domains correctly placed relative to each other?
A: Predicted aligned error is AlphaFold's pairwise confidence. Unlike pLDDT (per-residue), PAE is per-residue-pair and captures whether two parts of the structure are correctly placed relative to each other. Units are ångströms of expected positional error.

Q: Which residues are in helices, strands, or loops?
A: Eight-state secondary structure (DSSP): H is the canonical α-helix, G the tighter 3₁₀-helix, I the wider π-helix; E/B are β-structure, T and S are turns and bends, and '-' is everything else. DSSP derives these from the pattern of main-chain N–H···O=C hydrogen bonds, not from the sequence.

Q: What if only a Cα trace is available?
A: P-SEA three-state annotation labels each residue as helix, strand, or coil based purely on the geometry of the Cα trace. It serves as a fallback when the full backbone (and thus DSSP) is unavailable.

Q: What are the backbone torsion angles?
A: φ (phi) and ψ (psi) are the two rotatable backbone dihedrals per residue: φ is the C(i-1)–N–Cα–C torsion, ψ is the N–Cα–C–N(i+1) torsion, both in degrees on (−180°, 180°]. α-helical residues cluster near (−60°, −45°); β-strand residues near (−120°, +130°). A Ramachandran plot is simply a scatter of (φ, ψ) for every residue.

Q: What known structures does this most resemble?
A: Structural nearest neighbors (via Foldseek easy-search vs the PDB). Reported per hit: target PDB id, E-value, and alignment TM-score. A TM-score above ~0.5 is the conventional threshold for 'same fold'.

Q: What family and function is it annotated with?
A: Database cross-references. InterPro integrates a dozen domain/family signature databases into unified entries with residue-range hits. GO terms attach function/process/location labels with evidence codes. CATH codes position the fold in a four-level structural taxonomy. Organism is the NCBI-taxonomy species name.

Q: Which residues are buried vs exposed?
A: Solvent accessibility: the surface area of each residue that a 1.4 Å water probe can touch, in Å². When only backbone atoms are present the absolute values are lower than full-atom SASA (side chains contribute most of the area) and are flagged as backbone-only.

Q: What do the diagnostic plots show?
A: Three diagnostic plots accompany the record. The Cα contact map visualizes the tertiary structure as a 2D adjacency matrix (8 Å cutoff, sequence-local contacts suppressed). The Ramachandran plot shows the distribution of backbone (φ, ψ) torsions, with points in the α and β basins reflecting secondary structure content. The PAE plot shows AlphaFold's inter-residue confidence as a color matrix.

Q: What is the amino-acid chain?
A: The amino-acid sequence is the protein's primary structure: the linear order of residues from the N-terminus to the C-terminus, written in one-letter code. Everything else here — the 3D coordinates, the secondary structure, the domain annotations — is ultimately a consequence of this string.

Q: What do the rendered images show?
A: The six renders are orthographic views along the three Cartesian axes in both directions. Representation (cartoon, sticks, or surface) and color scheme (sequence-rainbow or by-chain) vary across proteins so the training set covers all the common visualization conventions.

Q: Where is each backbone atom in 3D?
A: The mmCIF table is the protein's shape written out atom by atom. For each backbone N, Cα, C, and carbonyl O, it records an (x, y, z) coordinate triple in Å plus the residue type, chain letter, and residue number.

Q: How mobile is each atom in the crystal?
A: For experimental (PDB) structures, the B-factor (temperature factor) quantifies the positional spread of each atom in the crystal — a combination of thermal vibration and static disorder — in units of Å². High B-factors mark flexible loops or poorly resolved regions; low B-factors mark the rigid, well-ordered core.

Q: How big and how compact is the whole molecule?
A: Three whole-structure scalars: the radius of gyration (RMS distance of Cα from centroid, in Å), the count of Cα–Cα contacts (pairs closer than 8 Å and separated by more than four residues in sequence — i.e. tertiary, not local, contacts), and the bounding-box dimensions. Together they distinguish compact globular folds from extended fibres or disordered chains.

Q: What does the local fold look like, residue by residue?
A: A 3Di character summarizes, for each residue, the relative orientation of the Cα frame of its nearest spatial neighbor. Because it encodes fold topology rather than chemistry, 3Di alignments detect remote structural similarity that sequence alignment misses.

Q: How confident is the AlphaFold model at each residue?
A: For AlphaFold models, the B-factor field carries pLDDT — the model's own estimate of local accuracy on a 0–100 scale. Regions with pLDDT<50 should be treated as essentially unmodeled; they often correspond to intrinsically disordered segments.